Protein AF-A0A4R3XDY7-F1 (afdb_monomer)

Mean predicted aligned error: 11.07 Å

Secondary structure (DSSP, 8-state):
--HHHHHHHHHHHHHHHHHHHHHHHHHHHHTT-----S-HHHHHHHHHHHHHHT------------HHHHHHHHGGGS--TT-SEEEE-TBTTTEEEPS--HHHHHHHHHHHHHHHHHHTT----HHHHHHHHHHHHHHHHHHHHHTT--S---HHHHHHHHHHHTT--TTHHHHHHHHHHHHHHHHEEE-HHHHHHHHHHHHTT-EEEEEE-SSS-HHHHHHHHHHHH-TTS-SEEEEHHHHS--TTTTTHHHHHHHHHT--GGGEEEEES-IIIIIIHHHHTT-EEEE-PPPHHHHHHHHHHHHHHHHHHHHHHHHHTTSPPPPP--SHHHHIIIIIHHHHHHHHHHHHHHHHHHGGGS-EEEEEETTTHHHHHHHHHHHHHHTT----SEEEEE---HHHHHHHHHHTT-THHHHHHHHHTTT-BHHHHHHHH-SS-----GGGSSBP-GGGHHHHHTSGGGHHHHHHHHHHHHHHHHHHHHHHTT--EEEEEES-SS-HHHHHHHHH-TTSEEEEEEEEE--TT----TTGGGEEEEEEE-SS--TTSGGGGGGGSTHHHHHHH--S-PPP--EEE-TTS-EEETT---STTT--TTTT-HHHHHHHHHHHH---HHHHHHHHHHHHHHHHHHHHS--HHHHHHH----EEPTTT--PEEPSS------SHHHHHHHHTT-SSHHHHHHHH-TTTHHHHHHHHHHHHHHHHHHHTT--

pLDDT: mean 83.08, std 20.0, range [24.2, 98.62]

Nearest PDB structures (foldseek):
  8a0m-assembly1_A  TM=4.119E-01  e=3.110E-15  Haemophilus influenzae
  8a0c-assembly1_A  TM=4.084E-01  e=2.832E-15  Haemophilus influenzae
  8a0m-assembly2_C  TM=4.016E-01  e=2.968E-15  Haemophilus influenzae
  8a0m-assembly2_D  TM=3.991E-01  e=1.050E-14  Haemophilus influenzae
  8a0m-assembly1_B  TM=3.730E-01  e=6.273E-15  Haemophilus influenzae

Solvent-accessible surface area (backbone atoms only — not comparable to full-atom values): 39030 Å² total; per-residue (Å²): 123,69,72,67,52,54,56,52,49,53,53,49,52,52,51,52,49,52,53,51,49,55,52,48,52,52,52,39,54,76,67,72,74,70,84,92,71,100,57,67,71,64,50,52,54,49,52,49,54,51,62,68,68,65,72,74,90,68,89,82,89,77,87,85,86,53,76,70,58,51,62,59,51,58,61,51,72,50,88,61,93,68,46,54,35,39,37,30,28,41,79,51,42,47,34,31,65,52,62,61,19,72,62,55,54,50,48,52,37,24,44,53,48,26,51,53,37,42,77,72,73,40,88,55,54,31,68,60,50,44,50,47,38,49,50,34,45,54,31,28,51,51,28,35,54,55,68,66,48,56,38,44,69,36,46,67,59,32,44,42,50,32,38,47,34,61,62,46,64,76,81,51,37,61,62,57,48,50,45,50,53,54,48,50,64,75,40,46,43,64,32,58,72,60,53,52,35,50,51,53,41,39,76,73,69,32,44,35,31,35,49,35,77,38,32,54,44,46,72,58,51,49,54,54,49,32,72,60,70,41,80,83,71,58,79,49,67,47,22,8,28,73,72,47,19,18,36,74,74,47,53,31,55,61,55,52,32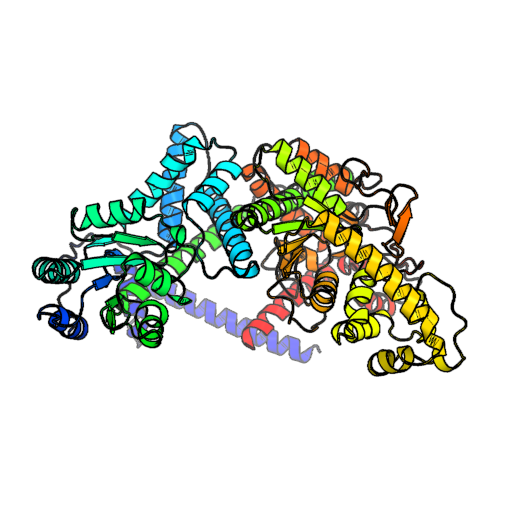,64,75,69,72,52,57,43,71,26,29,38,33,36,14,38,45,66,55,38,29,27,51,42,41,42,76,64,48,21,43,52,41,77,46,72,70,60,67,66,48,56,53,43,14,50,52,47,37,52,51,54,50,54,53,48,55,53,55,57,56,66,64,66,79,75,75,82,76,83,87,72,90,50,41,36,48,42,8,23,66,30,45,10,25,46,51,49,43,48,37,53,42,50,50,40,23,46,54,42,40,35,75,76,69,40,40,30,41,32,22,27,53,48,36,9,46,28,49,48,58,51,35,56,50,40,31,63,58,55,69,53,85,75,86,53,53,73,46,68,35,88,46,30,57,59,50,21,33,42,37,6,49,78,65,66,33,68,71,34,35,60,50,48,43,65,76,39,61,94,31,26,41,48,56,54,49,52,57,68,27,86,70,88,77,86,65,63,75,82,32,67,40,74,50,52,42,94,51,45,67,68,55,55,72,36,80,76,29,45,69,51,54,52,46,32,50,52,46,37,51,50,51,49,56,50,48,49,67,72,41,71,84,39,43,33,37,37,36,31,39,49,56,44,72,49,64,46,52,49,25,37,38,59,31,40,73,86,38,49,58,33,34,45,20,60,36,27,34,56,71,81,71,66,90,61,88,57,46,77,34,49,41,29,73,75,30,77,47,52,62,64,41,91,90,44,60,72,31,46,44,69,58,43,50,66,55,57,37,66,50,18,37,40,100,56,57,78,40,80,49,65,47,72,44,97,87,68,48,79,46,41,72,42,55,76,63,52,88,89,71,50,69,41,40,69,96,31,47,40,34,44,12,23,45,55,33,41,79,67,49,80,30,51,54,56,31,52,56,46,20,62,55,14,42,51,51,49,36,40,39,58,59,62,49,50,76,64,35,51,62,59,67,56,59,66,73,34,69,44,83,77,88,51,91,52,68,51,54,51,71,71,84,74,93,59,95,46,72,67,61,50,60,60,50,36,79,76,39,65,35,41,48,54,45,39,45,68,79,33,65,90,48,31,85,57,52,40,58,51,53,53,48,50,53,49,51,56,49,58,54,56,65,74,76,111

Radius of gyration: 30.63 Å; Cα contacts (8 Å, |Δi|>4): 1090; chains: 1; bounding box: 81×56×92 Å

Foldseek 3Di:
DVVVVVVVVVVVVVVVVVVVVVVVVVVCVVVVNDDDDPPVPVVVVVVVVVVVVPPDDDDPPDDPDDPVLVVLLVVLQDAPPLAQEEEEAQECTFKDFFLAAPLRLLLVLLVVVQVVVVVVVHHDHSVLLSVLLCLLQVLLVLLCLLLVQLFAAAPLSSLQLSCLQFLHDSVCSVVSVVSSLVSSLVGIAGPVSVLVSLVSNVVVVHAYEYAYADSYDQVSSQVSSCVHNNPDSHPYYHYRNVVSHALLSLPRVVVVCVVVVHQQLNYEFEYADCRSQPVSSVVRNHHGGHDHRDPVSVVSNVVNVVVVVVVVVVVVVVVPPDDDQDDADALLSLLALFVQLLLLLLLSSVLSNQVSNCVVVQEAEEEEQFFRLLSVVLNVLLCVQSVRDGDHQYWYAQDALLLLLLLLVLVPHLLSLVVCCVVQPQAFLLVVLVLLADDDAPADPNRRDRDDSVCNVVVCPDPSNVVSNVRSVVQNVLSVVRVCVRSVNRQEYEYEGADADCSSQVSNCNRPVSHSYAYEYCHHADLVPDDCPCVSRYDNSQYYYNAADPVRLSSLCVLQSVLSSLLRGAPFDRWRGWDQDPVRDIDTSRPDSTPPPDDRCVVPSSSSSSSVNSNPDDRSSVSVVSNVSSSVSVSCLQLPNDPNSLVNSQDAWDADGSRGPDTDGLADPPPDPDPVVLVVCLVVHSRNLSSCCVVPVPCSVPVSVVVVVVSVVVVVVVVVVD

Structure (mmCIF, N/CA/C/O backbone):
data_AF-A0A4R3XDY7-F1
#
_entry.id   AF-A0A4R3XDY7-F1
#
loop_
_atom_site.group_PDB
_atom_site.id
_atom_site.type_symbol
_atom_site.label_atom_id
_atom_site.label_alt_id
_atom_site.label_comp_id
_atom_site.label_asym_id
_atom_site.label_entity_id
_atom_site.label_seq_id
_atom_site.pdbx_PDB_ins_code
_atom_site.Cartn_x
_atom_site.Cartn_y
_atom_site.Cartn_z
_atom_site.occupancy
_atom_site.B_iso_or_equiv
_atom_site.auth_seq_id
_atom_site.auth_comp_id
_atom_site.auth_asym_id
_atom_site.auth_atom_id
_atom_site.pdbx_PDB_model_num
ATOM 1 N N . MET A 1 1 ? 44.618 8.094 6.776 1.00 38.16 1 MET A N 1
ATOM 2 C CA . MET A 1 1 ? 43.438 7.228 7.024 1.00 38.16 1 MET A CA 1
ATOM 3 C C . MET A 1 1 ? 43.658 6.200 8.146 1.00 38.16 1 MET A C 1
ATOM 5 O O . MET A 1 1 ? 42.675 5.807 8.752 1.00 38.16 1 MET A O 1
ATOM 9 N N . MET A 1 2 ? 44.899 5.801 8.477 1.00 27.89 2 MET A N 1
ATOM 10 C CA . MET A 1 2 ? 45.187 4.897 9.612 1.00 27.89 2 MET A CA 1
ATOM 11 C C . MET A 1 2 ? 45.196 5.571 10.997 1.00 27.89 2 MET A C 1
ATOM 13 O O . MET A 1 2 ? 44.865 4.913 11.971 1.00 27.89 2 MET A O 1
ATOM 17 N N . THR A 1 3 ? 45.488 6.870 11.106 1.00 31.84 3 THR A N 1
ATOM 18 C CA . THR A 1 3 ? 45.579 7.585 12.400 1.00 31.84 3 THR A CA 1
ATOM 19 C C . THR A 1 3 ? 44.220 7.880 13.048 1.00 31.84 3 THR A C 1
ATOM 21 O O . THR A 1 3 ? 44.098 7.846 14.264 1.00 31.84 3 THR A O 1
ATOM 24 N N . VAL A 1 4 ? 43.168 8.064 12.243 1.00 39.22 4 VAL A N 1
ATOM 25 C CA . VAL A 1 4 ? 41.778 8.226 12.725 1.00 39.22 4 VAL A CA 1
ATOM 26 C C . VAL A 1 4 ? 41.180 6.882 13.175 1.00 39.22 4 VAL A C 1
ATOM 28 O O . VAL A 1 4 ? 40.241 6.839 13.963 1.00 39.22 4 VAL A O 1
ATOM 31 N N . PHE A 1 5 ? 41.733 5.760 12.699 1.00 34.00 5 PHE A N 1
ATOM 32 C CA . PHE A 1 5 ? 41.244 4.413 13.004 1.00 34.00 5 PHE A CA 1
ATOM 33 C C . PHE A 1 5 ? 41.706 3.928 14.389 1.00 34.00 5 PHE A C 1
ATOM 35 O O . PHE A 1 5 ? 40.958 3.238 15.077 1.00 34.00 5 PHE A O 1
ATOM 42 N N . THR A 1 6 ? 42.902 4.329 14.829 1.00 34.34 6 THR A N 1
ATOM 43 C CA . THR A 1 6 ? 43.453 4.003 16.154 1.00 34.34 6 THR A CA 1
ATOM 44 C C . THR A 1 6 ? 42.808 4.807 17.285 1.00 34.34 6 THR A C 1
ATOM 46 O O . THR A 1 6 ? 42.517 4.227 18.329 1.00 34.34 6 THR A O 1
ATOM 49 N N . GLU A 1 7 ? 42.489 6.091 17.081 1.00 34.12 7 GLU A N 1
ATOM 50 C CA . GLU A 1 7 ? 41.751 6.894 18.076 1.00 34.12 7 GLU A CA 1
ATOM 51 C C . GLU A 1 7 ? 40.308 6.405 18.275 1.00 34.12 7 GLU A C 1
ATOM 53 O O . GLU A 1 7 ? 39.829 6.325 19.408 1.00 34.12 7 GLU A O 1
ATOM 58 N N . LEU A 1 8 ? 39.628 5.990 17.197 1.00 35.91 8 LEU A N 1
ATOM 59 C CA . LEU A 1 8 ? 38.267 5.449 17.285 1.00 35.91 8 LEU A CA 1
ATOM 60 C C . LEU A 1 8 ? 38.226 4.085 17.994 1.00 35.91 8 LEU A C 1
ATOM 62 O O . LEU A 1 8 ? 37.274 3.797 18.719 1.00 35.91 8 LEU A O 1
ATOM 66 N N . LEU A 1 9 ? 39.260 3.253 17.810 1.00 34.97 9 LEU A N 1
ATOM 67 C CA . LEU A 1 9 ? 39.391 1.956 18.480 1.00 34.97 9 LEU A CA 1
ATOM 68 C C . LEU A 1 9 ? 39.639 2.126 19.990 1.00 34.97 9 LEU A C 1
ATOM 70 O O . LEU A 1 9 ? 39.067 1.389 20.791 1.00 34.97 9 LEU A O 1
ATOM 74 N N . LEU A 1 10 ? 40.428 3.136 20.381 1.00 33.22 10 LEU A N 1
ATOM 75 C CA . LEU A 1 10 ? 40.683 3.478 21.784 1.00 33.22 10 LEU A CA 1
ATOM 76 C C . LEU A 1 10 ? 39.413 3.998 22.482 1.00 33.22 10 LEU A C 1
ATOM 78 O O . LEU A 1 10 ? 39.114 3.598 23.606 1.00 33.22 10 LEU A O 1
ATOM 82 N N . GLN A 1 11 ? 38.617 4.824 21.793 1.00 35.75 11 GLN A N 1
ATOM 83 C CA . GLN A 1 11 ? 37.321 5.300 22.293 1.00 35.75 11 GLN A CA 1
ATOM 84 C C . GLN A 1 11 ? 36.280 4.172 22.404 1.00 35.75 11 GLN A C 1
ATOM 86 O O . GLN A 1 11 ? 35.496 4.153 23.353 1.00 35.75 11 GLN A O 1
ATOM 91 N N . LEU A 1 12 ? 36.295 3.196 21.489 1.00 35.94 12 LEU A N 1
ATOM 92 C CA . LEU A 1 12 ? 35.443 2.001 21.562 1.00 35.94 12 LEU A CA 1
ATOM 93 C C . LEU A 1 12 ? 35.833 1.071 22.721 1.00 35.94 12 LEU A C 1
ATOM 95 O O . LEU A 1 12 ? 34.950 0.556 23.405 1.00 35.94 12 LEU A O 1
ATOM 99 N N . LEU A 1 13 ? 37.131 0.898 22.986 1.00 34.88 13 LEU A N 1
ATOM 100 C CA . LEU A 1 13 ? 37.626 0.113 24.122 1.00 34.88 13 LEU A CA 1
ATOM 101 C C . LEU A 1 13 ? 37.289 0.775 25.469 1.00 34.88 13 LEU A C 1
ATOM 103 O O . LEU A 1 13 ? 36.871 0.083 26.397 1.00 34.88 13 LEU A O 1
ATOM 107 N N . LEU A 1 14 ? 37.357 2.109 25.557 1.00 36.09 14 LEU A N 1
ATOM 108 C CA . LEU A 1 14 ? 36.915 2.873 26.733 1.00 36.09 14 LEU A CA 1
ATOM 109 C C . LEU A 1 14 ? 35.394 2.778 26.956 1.00 36.09 14 LEU A C 1
ATOM 111 O O . LEU A 1 14 ? 34.941 2.639 28.094 1.00 36.09 14 LEU A O 1
ATOM 115 N N . PHE A 1 15 ? 34.595 2.777 25.884 1.00 37.47 15 PHE A N 1
ATOM 116 C CA . PHE A 1 15 ? 33.136 2.642 25.963 1.00 37.47 15 PHE A CA 1
ATOM 117 C C . PHE A 1 15 ? 32.699 1.221 26.367 1.00 37.47 15 PHE A C 1
ATOM 119 O O . PHE A 1 15 ? 31.796 1.053 27.190 1.00 37.47 15 PHE A O 1
ATOM 126 N N . CYS A 1 16 ? 33.379 0.188 25.858 1.00 39.06 16 CYS A N 1
ATOM 127 C CA . CYS A 1 16 ? 33.192 -1.196 26.300 1.00 39.06 16 CYS A CA 1
ATOM 128 C C . CYS A 1 16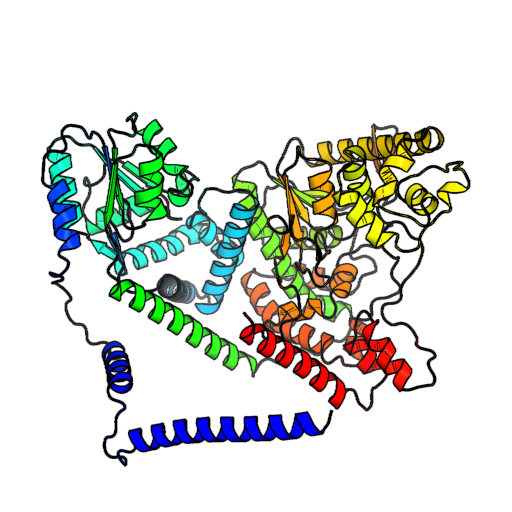 ? 33.646 -1.403 27.756 1.00 39.06 16 CYS A C 1
ATOM 130 O O . CYS A 1 16 ? 32.969 -2.107 28.508 1.00 39.06 16 CYS A O 1
ATOM 132 N N . GLY A 1 17 ? 34.724 -0.740 28.187 1.00 36.50 17 GLY A N 1
ATOM 133 C CA . GLY A 1 17 ? 35.162 -0.717 29.585 1.00 36.50 17 GLY A CA 1
ATOM 134 C C . GLY A 1 17 ? 34.114 -0.109 30.524 1.00 36.50 17 GLY A C 1
ATOM 135 O O . GLY A 1 17 ? 33.798 -0.702 31.554 1.00 36.50 17 GLY A O 1
ATOM 136 N N . ALA A 1 18 ? 33.489 1.007 30.133 1.00 38.44 18 ALA A N 1
ATOM 137 C CA . ALA A 1 18 ? 32.437 1.665 30.913 1.00 38.44 18 ALA A CA 1
ATOM 138 C C . ALA A 1 18 ? 31.155 0.818 31.036 1.00 38.44 18 ALA A C 1
ATOM 140 O O . ALA A 1 18 ? 30.580 0.718 32.118 1.00 38.44 18 ALA A O 1
ATOM 141 N N . LEU A 1 19 ? 30.731 0.144 29.961 1.00 39.53 19 LEU A N 1
ATOM 142 C CA . LEU A 1 19 ? 29.585 -0.776 29.988 1.00 39.53 19 LEU A CA 1
ATOM 143 C C . LEU A 1 19 ? 29.844 -2.010 30.858 1.00 39.53 19 LEU A C 1
ATOM 145 O O . LEU A 1 19 ? 28.952 -2.449 31.585 1.00 39.53 19 LEU A O 1
ATOM 149 N N . THR A 1 20 ? 31.073 -2.525 30.838 1.00 41.97 20 THR A N 1
ATOM 150 C CA . THR A 1 20 ? 31.482 -3.646 31.693 1.00 41.97 20 THR A CA 1
ATOM 151 C C . THR A 1 20 ? 31.529 -3.214 33.160 1.00 41.97 20 THR A C 1
ATOM 153 O O . THR A 1 20 ? 31.059 -3.950 34.025 1.00 41.97 20 THR A O 1
ATOM 156 N N . LEU A 1 21 ? 31.981 -1.990 33.456 1.00 38.97 21 LEU A N 1
ATOM 157 C CA . LEU A 1 21 ? 31.977 -1.420 34.808 1.00 38.97 21 LEU A CA 1
ATOM 158 C C . LEU A 1 21 ? 30.549 -1.214 35.345 1.00 38.97 21 LEU A C 1
ATOM 160 O O . LEU A 1 21 ? 30.271 -1.548 36.492 1.00 38.97 21 LEU A O 1
ATOM 164 N N . ILE A 1 22 ? 29.618 -0.751 34.504 1.00 46.47 22 ILE A N 1
ATOM 165 C CA . ILE A 1 22 ? 28.194 -0.593 34.855 1.00 46.47 22 ILE A CA 1
ATOM 166 C C . ILE A 1 22 ? 27.545 -1.956 35.135 1.00 46.47 22 ILE A C 1
ATOM 168 O O . ILE A 1 22 ? 26.819 -2.105 36.120 1.00 46.47 22 ILE A O 1
ATOM 172 N N . PHE A 1 23 ? 27.843 -2.970 34.319 1.00 45.12 23 PHE A N 1
ATOM 173 C CA . PHE A 1 23 ? 27.327 -4.328 34.511 1.00 45.12 23 PHE A CA 1
ATOM 174 C C . PHE A 1 23 ? 27.918 -4.996 35.764 1.00 45.12 23 PHE A C 1
ATOM 176 O O . PHE A 1 23 ? 27.208 -5.668 36.511 1.00 45.12 23 PHE A O 1
ATOM 183 N N . THR A 1 24 ? 29.198 -4.740 36.049 1.00 44.19 24 THR A N 1
ATOM 184 C CA . THR A 1 24 ? 29.896 -5.250 37.240 1.00 44.19 24 THR A CA 1
ATOM 185 C C . THR A 1 24 ? 29.392 -4.567 38.514 1.00 44.19 24 THR A C 1
ATOM 187 O O . THR A 1 24 ? 29.135 -5.245 39.506 1.00 44.19 24 THR A O 1
ATOM 190 N N . CYS A 1 25 ? 29.134 -3.255 38.485 1.00 40.28 25 CYS A N 1
ATOM 191 C CA . CYS A 1 25 ? 28.480 -2.534 39.582 1.00 40.28 25 CYS A CA 1
ATOM 192 C C . CYS A 1 25 ? 27.046 -3.034 39.835 1.00 40.28 25 CYS A C 1
ATOM 194 O O . CYS A 1 25 ? 26.625 -3.121 40.987 1.00 40.28 25 CYS A O 1
ATOM 196 N N . HIS A 1 26 ? 26.311 -3.421 38.786 1.00 49.53 26 HIS A N 1
ATOM 197 C CA . HIS A 1 26 ? 24.972 -4.006 38.908 1.00 49.53 26 HIS A CA 1
ATOM 198 C C . HIS A 1 26 ? 25.001 -5.411 39.541 1.00 49.53 26 HIS A C 1
ATOM 200 O O . HIS A 1 26 ? 24.203 -5.707 40.429 1.00 49.53 26 HIS A O 1
ATOM 206 N N . LEU A 1 27 ? 25.974 -6.247 39.161 1.00 44.72 27 LEU A N 1
ATOM 207 C CA . LEU A 1 27 ? 26.218 -7.565 39.764 1.00 44.72 27 LEU A CA 1
ATOM 208 C C . LEU A 1 27 ? 26.694 -7.472 41.223 1.00 44.72 27 LEU A C 1
ATOM 210 O O . LEU A 1 27 ? 26.230 -8.232 42.069 1.00 44.72 27 LEU A O 1
ATOM 214 N N . LEU A 1 28 ? 27.562 -6.510 41.548 1.00 42.50 28 LEU A N 1
ATOM 215 C CA . LEU A 1 28 ? 28.047 -6.279 42.915 1.00 42.50 28 LEU A CA 1
ATOM 216 C C . LEU A 1 28 ? 26.969 -5.686 43.841 1.00 42.50 28 LEU A C 1
ATOM 218 O O . LEU A 1 28 ? 26.981 -5.963 45.043 1.00 42.50 28 LEU A O 1
ATOM 222 N N . TYR A 1 29 ? 26.014 -4.925 43.292 1.00 44.28 29 TYR A N 1
ATOM 223 C CA . TYR A 1 29 ? 24.822 -4.456 44.009 1.00 44.28 29 TYR A CA 1
ATOM 224 C C . TYR A 1 29 ? 23.853 -5.607 44.319 1.00 44.28 29 TYR A C 1
ATOM 226 O O . TYR A 1 29 ? 23.393 -5.728 45.453 1.00 44.28 29 TYR A O 1
ATOM 234 N N . LEU A 1 30 ? 23.607 -6.500 43.352 1.00 45.50 30 LEU A N 1
ATOM 235 C CA . LEU A 1 30 ? 22.800 -7.714 43.553 1.00 45.50 30 LEU A CA 1
ATOM 236 C C . LEU A 1 30 ? 23.453 -8.706 44.534 1.00 45.50 30 LEU A C 1
ATOM 238 O O . LEU A 1 30 ? 22.747 -9.448 45.209 1.00 45.50 30 LEU A O 1
ATOM 242 N N . ALA A 1 31 ? 24.784 -8.678 44.661 1.00 50.59 31 ALA A N 1
ATOM 243 C CA . ALA A 1 31 ? 25.551 -9.488 45.610 1.00 50.59 31 ALA A CA 1
ATOM 244 C C . ALA A 1 31 ? 25.744 -8.839 47.002 1.00 50.59 31 ALA A C 1
ATOM 246 O O . ALA A 1 31 ? 26.463 -9.390 47.835 1.00 50.59 31 ALA A O 1
ATOM 247 N N . GLY A 1 32 ? 25.141 -7.672 47.271 1.00 42.12 32 GLY A N 1
ATOM 248 C CA . GLY A 1 32 ? 25.117 -7.053 48.605 1.00 42.12 32 GLY A CA 1
ATOM 249 C C . GLY A 1 32 ? 26.441 -6.455 49.107 1.00 42.12 32 GLY A C 1
ATOM 250 O O . GLY A 1 32 ? 26.582 -6.231 50.307 1.00 42.12 32 GLY A O 1
ATOM 251 N N . LYS A 1 33 ? 27.419 -6.179 48.228 1.00 46.81 33 LYS A N 1
ATOM 252 C CA . LYS A 1 33 ? 28.791 -5.784 48.623 1.00 46.81 33 LYS A CA 1
ATOM 253 C C . LYS A 1 33 ? 29.131 -4.283 48.526 1.00 46.81 33 LYS A C 1
ATOM 255 O O . LYS A 1 33 ? 30.292 -3.932 48.714 1.00 46.81 33 LYS A O 1
ATOM 260 N N . VAL A 1 34 ? 28.175 -3.375 48.280 1.00 41.50 34 VAL A N 1
ATOM 261 C CA . VAL A 1 34 ? 28.453 -1.922 48.131 1.00 41.50 34 VAL A CA 1
ATOM 262 C C . VAL A 1 34 ? 27.559 -1.058 49.039 1.00 41.50 34 VAL A C 1
ATOM 264 O O . VAL A 1 34 ? 26.338 -1.211 49.043 1.00 41.50 34 VAL A O 1
ATOM 267 N N . ARG A 1 35 ? 28.161 -0.132 49.809 1.00 45.47 35 ARG A N 1
ATOM 268 C CA . ARG A 1 35 ? 27.460 0.867 50.650 1.00 45.47 35 ARG A CA 1
ATOM 269 C C . ARG A 1 35 ? 27.027 2.103 49.842 1.00 45.47 35 ARG A C 1
ATOM 271 O O . ARG A 1 35 ? 27.658 2.474 48.861 1.00 45.47 35 ARG A O 1
ATOM 278 N N . ARG A 1 36 ? 25.923 2.717 50.291 1.00 39.34 36 ARG A N 1
ATOM 279 C CA . ARG A 1 36 ? 25.129 3.772 49.630 1.00 39.34 36 ARG A CA 1
ATOM 280 C C . ARG A 1 36 ? 25.927 5.045 49.280 1.00 39.34 36 ARG A C 1
ATOM 282 O O . ARG A 1 36 ? 26.486 5.678 50.167 1.00 39.34 36 ARG A O 1
ATOM 289 N N . GLY A 1 37 ? 25.845 5.443 48.007 1.00 43.31 37 GLY A N 1
ATOM 290 C CA . GLY A 1 37 ? 26.142 6.773 47.445 1.00 43.31 37 GLY A CA 1
ATOM 291 C C . GLY A 1 37 ? 25.026 7.193 46.462 1.00 43.31 37 GLY A C 1
ATOM 292 O O . GLY A 1 37 ? 24.103 6.398 46.254 1.00 43.31 37 GLY A O 1
ATOM 293 N N . PRO A 1 38 ? 25.042 8.415 45.888 1.00 41.59 38 PRO A N 1
ATOM 294 C CA . PRO A 1 38 ? 23.844 9.113 45.416 1.00 41.59 38 PRO A CA 1
ATOM 295 C C . PRO A 1 38 ? 23.349 8.570 44.068 1.00 41.59 38 PRO A C 1
ATOM 297 O O . PRO A 1 38 ? 23.648 9.092 43.002 1.00 41.59 38 PRO A O 1
ATOM 300 N N . ILE A 1 39 ? 22.572 7.492 44.132 1.00 40.06 39 ILE A N 1
ATOM 301 C CA . ILE A 1 39 ? 21.738 6.966 43.044 1.00 40.06 39 ILE A CA 1
ATOM 302 C C . ILE A 1 39 ? 20.343 6.729 43.639 1.00 40.06 39 ILE A C 1
ATOM 304 O O . ILE A 1 39 ? 19.836 5.613 43.693 1.00 40.06 39 ILE A O 1
ATOM 308 N N . THR A 1 40 ? 19.738 7.766 44.213 1.00 38.56 40 THR A N 1
ATOM 309 C CA . THR A 1 40 ? 18.437 7.646 44.890 1.00 38.56 40 THR A CA 1
ATOM 310 C C . THR A 1 40 ? 17.255 7.705 43.918 1.00 38.56 40 THR A C 1
ATOM 312 O O . THR A 1 40 ? 16.278 6.990 44.130 1.00 38.56 40 THR A O 1
ATOM 315 N N . ASP A 1 41 ? 17.376 8.394 42.779 1.00 35.34 41 ASP A N 1
ATOM 316 C CA . ASP A 1 41 ? 16.248 8.560 41.844 1.00 35.34 41 ASP A CA 1
ATOM 317 C C . ASP A 1 41 ? 16.097 7.401 40.844 1.00 35.34 41 ASP A C 1
ATOM 319 O O . ASP A 1 41 ? 14.986 7.015 40.476 1.00 35.34 41 ASP A O 1
ATOM 323 N N . THR A 1 42 ? 17.197 6.749 40.459 1.00 38.53 42 THR A N 1
ATOM 324 C CA . THR A 1 42 ? 17.160 5.586 39.552 1.00 38.53 42 THR A CA 1
ATOM 325 C C . THR A 1 42 ? 16.726 4.307 40.277 1.00 38.53 42 THR A C 1
ATOM 327 O O . THR A 1 42 ? 16.051 3.459 39.694 1.00 38.53 42 THR A O 1
ATOM 330 N N . ILE A 1 43 ? 17.039 4.180 41.572 1.00 40.34 43 ILE A N 1
ATOM 331 C CA . ILE A 1 43 ? 16.632 3.033 42.399 1.00 40.34 43 ILE A CA 1
ATOM 332 C C . ILE A 1 43 ? 15.135 3.102 42.743 1.00 40.34 43 ILE A C 1
ATOM 334 O O . ILE A 1 43 ? 14.480 2.061 42.783 1.00 40.34 43 ILE A O 1
ATOM 338 N N . LEU A 1 44 ? 14.552 4.296 42.910 1.00 36.78 44 LEU A N 1
ATOM 339 C CA . LEU A 1 44 ? 13.102 4.459 43.096 1.00 36.78 44 LEU A CA 1
ATOM 340 C C . LEU A 1 44 ? 12.308 4.061 41.843 1.00 36.78 44 LEU A C 1
ATOM 342 O O . LEU A 1 44 ? 11.295 3.368 41.958 1.00 36.78 44 LEU A O 1
ATOM 346 N N . LEU A 1 45 ? 12.810 4.399 40.650 1.00 37.69 45 LEU A N 1
ATOM 347 C CA . LEU A 1 45 ? 12.210 3.981 39.380 1.00 37.69 45 LEU A CA 1
ATOM 348 C C . LEU A 1 45 ? 12.277 2.454 39.191 1.00 37.69 45 LEU A C 1
ATOM 350 O O . LEU A 1 45 ? 11.291 1.835 38.796 1.00 37.69 45 LEU A O 1
ATOM 354 N N . PHE A 1 46 ? 13.400 1.820 39.545 1.00 35.50 46 PHE A N 1
ATOM 355 C CA . PHE A 1 46 ? 13.547 0.359 39.481 1.00 35.50 46 PHE A CA 1
ATOM 356 C C . PHE A 1 46 ? 12.716 -0.380 40.537 1.00 35.50 46 PHE A C 1
ATOM 358 O O . PHE A 1 46 ? 12.130 -1.421 40.240 1.00 35.50 46 PHE A O 1
ATOM 365 N N . ARG A 1 47 ? 12.594 0.168 41.752 1.00 32.03 47 ARG A N 1
ATOM 366 C CA . ARG A 1 47 ? 11.749 -0.402 42.811 1.00 32.03 47 ARG A CA 1
ATOM 367 C C . ARG A 1 47 ? 10.263 -0.309 42.455 1.00 32.03 47 ARG A C 1
ATOM 369 O O . ARG A 1 47 ? 9.521 -1.238 42.754 1.00 32.03 47 ARG A O 1
ATOM 376 N N . TRP A 1 48 ? 9.849 0.747 41.749 1.00 38.00 48 TRP A N 1
ATOM 377 C CA . TRP A 1 48 ? 8.504 0.869 41.180 1.00 38.00 48 TRP A CA 1
ATOM 378 C C . TRP A 1 48 ? 8.258 -0.140 40.046 1.00 38.00 48 TRP A C 1
ATOM 380 O O . TRP A 1 48 ? 7.230 -0.812 40.043 1.00 38.00 48 TRP A O 1
ATOM 390 N N . ILE A 1 49 ? 9.225 -0.335 39.140 1.00 38.94 49 ILE A N 1
ATOM 391 C CA . ILE A 1 49 ? 9.144 -1.345 38.066 1.00 38.94 49 ILE A CA 1
ATOM 392 C C . ILE A 1 49 ? 9.005 -2.767 38.635 1.00 38.94 49 ILE A C 1
ATOM 394 O O . ILE A 1 49 ? 8.224 -3.559 38.109 1.00 38.94 49 ILE A O 1
ATOM 398 N N . ILE A 1 50 ? 9.710 -3.088 39.725 1.00 37.59 50 ILE A N 1
ATOM 399 C CA . ILE A 1 50 ? 9.616 -4.396 40.392 1.00 37.59 50 ILE A CA 1
ATOM 400 C C . ILE A 1 50 ? 8.275 -4.557 41.128 1.00 37.59 50 ILE A C 1
ATOM 402 O O . ILE A 1 50 ? 7.675 -5.625 41.039 1.00 37.59 50 ILE A O 1
ATOM 406 N N . LEU A 1 51 ? 7.754 -3.505 41.776 1.00 32.66 51 LEU A N 1
ATOM 407 C CA . LEU A 1 51 ? 6.439 -3.547 42.437 1.00 32.66 51 LEU A CA 1
ATOM 408 C C . LEU A 1 51 ? 5.273 -3.709 41.445 1.00 32.66 51 LEU A C 1
ATOM 410 O O . LEU A 1 51 ? 4.270 -4.338 41.765 1.00 32.66 51 LEU A O 1
ATOM 414 N N . VAL A 1 52 ? 5.405 -3.153 40.238 1.00 39.94 52 VAL A N 1
ATOM 415 C CA . VAL A 1 52 ? 4.425 -3.321 39.150 1.00 39.94 52 VAL A CA 1
ATOM 416 C C . VAL A 1 52 ? 4.568 -4.697 38.478 1.00 39.94 52 VAL A C 1
ATOM 418 O O . VAL A 1 52 ? 3.602 -5.223 37.929 1.00 39.94 52 VAL A O 1
ATOM 421 N N . ALA A 1 53 ? 5.750 -5.321 38.543 1.00 32.97 53 ALA A N 1
ATOM 422 C CA . ALA A 1 53 ? 6.002 -6.650 37.989 1.00 32.97 53 ALA A CA 1
ATOM 423 C C . ALA A 1 53 ? 5.498 -7.811 38.871 1.00 32.97 53 ALA A C 1
ATOM 425 O O . ALA A 1 53 ? 5.334 -8.912 38.348 1.00 32.97 53 ALA A O 1
ATOM 426 N N . SER A 1 54 ? 5.231 -7.592 40.165 1.00 30.64 54 SER A N 1
ATOM 427 C CA . SER A 1 54 ? 4.887 -8.658 41.121 1.00 30.64 54 SER A CA 1
ATOM 428 C C . SER A 1 54 ? 3.393 -8.990 41.255 1.00 30.64 54 SER A C 1
ATOM 430 O O . SER A 1 54 ? 3.043 -9.781 42.122 1.00 30.64 54 SER A O 1
ATOM 432 N N . GLY A 1 55 ? 2.511 -8.456 40.400 1.00 29.62 55 GLY A N 1
ATOM 433 C CA . GLY A 1 55 ? 1.154 -9.000 40.219 1.00 29.62 55 GLY A CA 1
ATOM 434 C C . GLY A 1 55 ? 0.281 -9.066 41.479 1.00 29.62 55 GLY A C 1
ATOM 435 O O . GLY A 1 55 ? -0.549 -9.962 41.587 1.00 29.62 55 GLY A O 1
ATOM 436 N N . ALA A 1 56 ? 0.457 -8.147 42.430 1.00 27.08 56 ALA A N 1
ATOM 437 C CA . ALA A 1 56 ? -0.452 -8.037 43.563 1.00 27.08 56 ALA A CA 1
ATOM 438 C C . ALA A 1 56 ? -1.749 -7.354 43.101 1.00 27.08 56 ALA A C 1
ATOM 440 O O . ALA A 1 56 ? -1.759 -6.151 42.832 1.00 27.08 56 ALA A O 1
ATOM 441 N N . GLU A 1 57 ? -2.830 -8.128 42.999 1.00 31.14 57 GLU A N 1
ATOM 442 C CA . GLU A 1 57 ? -4.193 -7.607 42.930 1.00 31.14 57 GLU A CA 1
ATOM 443 C C . GLU A 1 57 ? -4.419 -6.675 44.125 1.00 31.14 57 GLU A C 1
ATOM 445 O O . GLU A 1 57 ? -4.387 -7.087 45.285 1.00 31.14 57 GLU A O 1
ATOM 450 N N . ARG A 1 58 ? -4.613 -5.387 43.844 1.00 25.92 58 ARG A N 1
ATOM 451 C CA . ARG A 1 58 ? -5.259 -4.472 44.777 1.00 25.92 58 ARG A CA 1
ATOM 452 C C . ARG A 1 58 ? -6.439 -3.842 44.076 1.00 25.92 58 ARG A C 1
ATOM 454 O O . ARG A 1 58 ? -6.324 -3.346 42.958 1.00 25.92 58 ARG A O 1
ATOM 461 N N . ASP A 1 59 ? -7.553 -3.911 44.778 1.00 26.47 59 ASP A N 1
ATOM 462 C CA . ASP A 1 59 ? -8.819 -3.290 44.462 1.00 26.47 59 ASP A CA 1
ATOM 463 C C . ASP A 1 59 ? -8.614 -1.777 44.271 1.00 26.47 59 ASP A C 1
ATOM 465 O O . ASP A 1 59 ? -8.253 -1.054 45.202 1.00 26.47 59 ASP A O 1
ATOM 469 N N . TYR A 1 60 ? -8.748 -1.302 43.031 1.00 27.12 60 TYR A N 1
ATOM 470 C CA . TYR A 1 60 ? -8.626 0.116 42.675 1.00 27.12 60 TYR A CA 1
ATOM 471 C C . TYR A 1 60 ? -10.014 0.762 42.583 1.00 27.12 60 TYR A C 1
ATOM 473 O O . TYR A 1 60 ? -10.333 1.466 41.624 1.00 27.12 60 TYR A O 1
ATOM 481 N N . SER A 1 61 ? -10.847 0.560 43.601 1.00 24.20 61 SER A N 1
ATOM 482 C CA . SER A 1 61 ? -12.043 1.362 43.842 1.00 24.20 61 SER A CA 1
ATOM 483 C C . SER A 1 61 ? -11.688 2.573 44.714 1.00 24.20 61 SER A C 1
ATOM 485 O O . SER A 1 61 ? -11.896 2.547 45.921 1.00 24.20 61 SER A O 1
ATOM 487 N N . THR A 1 62 ? -11.075 3.609 44.130 1.00 29.02 62 THR A N 1
ATOM 488 C CA . THR A 1 62 ? -11.142 5.033 44.556 1.00 29.02 62 THR A CA 1
ATOM 489 C C . THR A 1 62 ? -10.076 5.847 43.815 1.00 29.02 62 THR A C 1
ATOM 491 O O . THR A 1 62 ? -8.902 5.847 44.168 1.00 29.02 62 THR A O 1
ATOM 494 N N . VAL A 1 63 ? -10.477 6.589 42.781 1.00 28.70 63 VAL A N 1
ATOM 495 C CA . VAL A 1 63 ? -9.678 7.707 42.254 1.00 28.70 63 VAL A CA 1
ATOM 496 C C . VAL A 1 63 ? -10.457 8.971 42.581 1.00 28.70 63 VAL A C 1
ATOM 498 O O . VAL A 1 63 ? -11.426 9.286 41.897 1.00 28.70 63 VAL A O 1
ATOM 501 N N . LYS A 1 64 ? -10.075 9.643 43.673 1.00 28.84 64 LYS A N 1
ATOM 502 C CA . LYS A 1 64 ? -10.714 10.879 44.150 1.00 28.84 64 LYS A CA 1
ATOM 503 C C . LYS A 1 64 ? -9.982 12.167 43.763 1.00 28.84 64 LYS A C 1
ATOM 505 O O . LYS A 1 64 ? -10.521 13.233 44.016 1.00 28.84 64 LYS A O 1
ATOM 510 N N . ASP A 1 65 ? -8.841 12.109 43.079 1.00 30.91 65 ASP A N 1
ATOM 511 C CA . ASP A 1 65 ? -8.008 13.307 42.907 1.00 30.91 65 ASP A CA 1
ATOM 512 C C . ASP A 1 65 ? -7.829 13.713 41.438 1.00 30.91 65 ASP A C 1
ATOM 514 O O . ASP A 1 65 ? -6.855 13.351 40.774 1.00 30.91 65 ASP A O 1
ATOM 518 N N . CYS A 1 66 ? -8.771 14.510 40.920 1.00 31.48 66 CYS A N 1
ATOM 519 C CA . CYS A 1 66 ? -8.501 15.433 39.814 1.00 31.48 66 CYS A CA 1
ATOM 520 C C . CYS A 1 66 ? -9.452 16.654 39.868 1.00 31.48 66 CYS A C 1
ATOM 522 O O . CYS A 1 66 ? -10.562 16.584 39.339 1.00 31.48 66 CYS A O 1
ATOM 524 N N . PRO A 1 67 ? -9.021 17.791 40.454 1.00 31.00 67 PRO A N 1
ATOM 525 C CA . PRO A 1 67 ? -9.848 19.000 40.606 1.00 31.00 67 PRO A CA 1
ATOM 526 C C . PRO A 1 67 ? -10.377 19.583 39.281 1.00 31.00 67 PRO A C 1
ATOM 528 O O . PRO A 1 67 ? -11.439 20.195 39.244 1.00 31.00 67 PRO A O 1
ATOM 531 N N . VAL A 1 68 ? -9.663 19.349 38.173 1.00 36.34 68 VAL A N 1
ATOM 532 C CA . VAL A 1 68 ? -10.022 19.836 36.826 1.00 36.34 68 VAL A CA 1
ATOM 533 C C . VAL A 1 68 ? -11.180 19.035 36.209 1.00 36.34 68 VAL A C 1
ATOM 535 O O . VAL A 1 68 ? -11.998 19.588 35.480 1.00 36.34 68 VAL A O 1
ATOM 538 N N . LEU A 1 69 ? -11.283 17.736 36.518 1.00 41.09 69 LEU A N 1
ATOM 539 C CA . LEU A 1 69 ? -12.390 16.880 36.069 1.00 41.09 69 LEU A CA 1
ATOM 540 C C . LEU A 1 69 ? -13.697 17.227 36.792 1.00 41.09 69 LEU A C 1
ATOM 542 O O . LEU A 1 69 ? -14.748 17.236 36.159 1.00 41.09 69 LEU A O 1
ATOM 546 N N . GLN A 1 70 ? -13.622 17.550 38.087 1.00 43.84 70 GLN A N 1
ATOM 547 C CA . GLN A 1 70 ? -14.772 18.019 38.866 1.00 43.84 70 GLN A CA 1
ATOM 548 C C . GLN A 1 70 ? -15.309 19.346 38.319 1.00 43.84 70 GLN A C 1
ATOM 550 O O . GLN A 1 70 ? -16.469 19.396 37.934 1.00 43.84 70 GLN A O 1
ATOM 555 N N . GLN A 1 71 ? -14.451 20.356 38.125 1.00 45.66 71 GLN A N 1
ATOM 556 C CA . GLN A 1 71 ? -14.877 21.657 37.585 1.00 45.66 71 GLN A CA 1
ATOM 557 C C . GLN A 1 71 ? -15.577 21.569 36.214 1.00 45.66 71 GLN A C 1
ATOM 559 O O . GLN A 1 71 ? -16.542 22.294 35.976 1.00 45.66 71 GLN A O 1
ATOM 564 N N . ASN A 1 72 ? -15.143 20.670 35.320 1.00 54.22 72 ASN A N 1
ATOM 565 C CA . ASN A 1 72 ? -15.765 20.503 33.999 1.00 54.22 72 ASN A CA 1
ATOM 566 C C . ASN A 1 72 ? -17.062 19.670 34.036 1.00 54.22 72 ASN A C 1
ATOM 568 O O . ASN A 1 72 ? -17.972 19.934 33.252 1.00 54.22 72 ASN A O 1
ATOM 572 N N . LEU A 1 73 ? -17.181 18.687 34.937 1.00 59.56 73 LEU A N 1
ATOM 573 C CA . LEU A 1 73 ? -18.412 17.901 35.115 1.00 59.56 73 LEU A CA 1
ATOM 574 C C . LEU A 1 73 ? -19.493 18.680 35.881 1.00 59.56 73 LEU A C 1
ATOM 576 O O . LEU A 1 73 ? -20.675 18.494 35.602 1.00 59.56 73 LEU A O 1
ATOM 580 N N . ASP A 1 74 ? -19.111 19.601 36.771 1.00 57.31 74 ASP A N 1
ATOM 581 C CA . ASP A 1 74 ? -20.037 20.490 37.493 1.00 57.31 74 ASP A CA 1
ATOM 582 C C . ASP A 1 74 ? -20.840 21.390 36.531 1.00 57.31 74 ASP A C 1
ATOM 584 O O . ASP A 1 74 ? -21.973 21.786 36.810 1.00 57.31 74 ASP A O 1
ATOM 588 N N . CYS A 1 75 ? -20.293 21.659 35.341 1.00 55.69 75 CYS A N 1
ATOM 589 C CA . CYS A 1 75 ? -20.972 22.383 34.266 1.00 55.69 75 CYS A CA 1
ATOM 590 C C . CYS A 1 75 ? -22.139 21.580 33.663 1.00 55.69 75 CYS A C 1
ATOM 592 O O . CYS A 1 75 ? -23.141 22.165 33.260 1.00 55.69 75 CYS A O 1
ATOM 594 N N . LEU A 1 76 ? -22.030 20.245 33.645 1.00 62.97 76 LEU A N 1
ATOM 595 C CA . LEU A 1 76 ? -23.065 19.319 33.171 1.00 62.97 76 LEU A CA 1
ATOM 596 C C . LEU A 1 76 ? -24.125 19.008 34.237 1.00 62.97 76 LEU A C 1
ATOM 598 O O . LEU A 1 76 ? -25.078 18.294 33.944 1.00 62.97 76 LEU A O 1
ATOM 602 N N . GLN A 1 77 ? -23.985 19.513 35.464 1.00 57.84 77 GLN A N 1
ATOM 603 C CA . GLN A 1 77 ? -24.985 19.336 36.527 1.00 57.84 77 GLN A CA 1
ATOM 604 C C . GLN A 1 77 ? -26.073 20.426 36.510 1.00 57.84 77 GLN A C 1
ATOM 606 O O . GLN A 1 77 ? -27.073 20.311 37.219 1.00 57.84 77 GLN A O 1
ATOM 611 N N . ARG A 1 78 ? -25.906 21.482 35.699 1.00 61.41 78 ARG A N 1
ATOM 612 C CA . ARG A 1 78 ? -26.894 22.560 35.504 1.00 61.41 78 ARG A CA 1
ATOM 613 C C . ARG A 1 78 ? -27.736 22.308 34.250 1.00 61.41 78 ARG A C 1
ATOM 615 O O . ARG A 1 78 ? -27.274 21.660 33.316 1.00 61.41 78 ARG A O 1
ATOM 622 N N . ALA A 1 79 ? -28.962 22.834 34.212 1.00 60.62 79 ALA A N 1
ATOM 623 C CA . ALA A 1 79 ? -29.811 22.755 33.023 1.00 60.62 79 ALA A CA 1
ATOM 624 C C . ALA A 1 79 ? -29.182 23.543 31.857 1.00 60.62 79 ALA A C 1
ATOM 626 O O . ALA A 1 79 ? -28.946 24.749 31.968 1.00 60.62 79 ALA A O 1
ATOM 627 N N . LEU A 1 80 ? -28.914 22.866 30.739 1.00 75.94 80 LEU A N 1
ATOM 628 C CA . LEU A 1 80 ? -28.323 23.459 29.538 1.00 75.94 80 LEU A CA 1
ATOM 629 C C . LEU A 1 80 ? -29.424 24.021 28.625 1.00 75.94 80 LEU A C 1
ATOM 631 O O . LEU A 1 80 ? -29.697 23.473 27.566 1.00 75.94 80 LEU A O 1
ATOM 635 N N . GLY A 1 81 ? -30.070 25.119 29.029 1.00 66.50 81 GLY A N 1
ATOM 636 C CA . GLY A 1 81 ? -31.297 25.629 28.385 1.00 66.50 81 GLY A CA 1
ATOM 637 C C . GLY A 1 81 ? -31.220 26.021 26.894 1.00 66.50 81 GLY A C 1
ATOM 638 O O . GLY A 1 81 ? -32.239 26.406 26.336 1.00 66.50 81 GLY A O 1
ATOM 639 N N . HIS A 1 82 ? -30.050 25.945 26.250 1.00 83.50 82 HIS A N 1
ATOM 640 C CA . HIS A 1 82 ? -29.838 26.220 24.817 1.00 83.50 82 HIS A CA 1
ATOM 641 C C . HIS A 1 82 ? -29.282 25.015 24.031 1.00 83.50 82 HIS A C 1
ATOM 643 O O . HIS A 1 82 ? -28.985 25.148 22.844 1.00 83.50 82 HIS A O 1
ATOM 649 N N . ILE A 1 83 ? -29.117 23.858 24.680 1.00 92.25 83 ILE A N 1
ATOM 650 C CA . ILE A 1 83 ? -28.566 22.637 24.084 1.00 92.25 83 ILE A CA 1
ATOM 651 C C . ILE A 1 83 ? -29.685 21.612 23.913 1.00 92.25 83 ILE A C 1
ATOM 653 O O . ILE A 1 83 ? -30.352 21.252 24.880 1.00 92.25 83 ILE A O 1
ATOM 657 N N . ASP A 1 84 ? -29.837 21.095 22.697 1.00 93.00 84 ASP A N 1
ATOM 658 C CA . ASP A 1 84 ? -30.821 20.051 22.378 1.00 93.00 84 ASP A CA 1
ATOM 659 C C . ASP A 1 84 ? -30.196 18.659 22.337 1.00 93.00 84 ASP A C 1
ATOM 661 O O . ASP A 1 84 ? -30.872 17.649 22.550 1.00 93.00 84 ASP A O 1
ATOM 665 N N . LEU A 1 85 ? -28.898 18.611 22.027 1.00 96.38 85 LEU A N 1
ATOM 666 C CA . LEU A 1 85 ? -28.161 17.388 21.766 1.00 96.38 85 LEU A CA 1
ATOM 667 C C . LEU A 1 85 ? -26.824 17.409 22.501 1.00 96.38 85 LEU A C 1
ATOM 669 O O . LEU A 1 85 ? -25.985 18.286 22.286 1.00 96.38 85 LEU A O 1
ATOM 673 N N . ILE A 1 86 ? -26.590 16.384 23.312 1.00 96.50 86 ILE A N 1
ATOM 674 C CA . ILE A 1 86 ? -25.266 16.084 23.845 1.00 96.50 86 ILE A CA 1
ATOM 675 C C . ILE A 1 86 ? -24.691 14.923 23.046 1.00 96.50 86 ILE A C 1
ATOM 677 O O . ILE A 1 86 ? -25.279 13.847 22.981 1.00 96.50 86 ILE A O 1
ATOM 681 N N . SER A 1 87 ? -23.516 15.124 22.464 1.00 97.06 87 SER A N 1
ATOM 682 C CA . SER A 1 87 ? -22.726 14.049 21.876 1.00 97.06 87 SER A CA 1
ATOM 683 C C . SER A 1 87 ? -21.531 13.741 22.773 1.00 97.06 87 SER A C 1
ATOM 685 O O . SER A 1 87 ? -20.830 14.644 23.215 1.00 97.06 87 SER A O 1
ATOM 687 N N . THR A 1 88 ? -21.276 12.468 23.051 1.00 96.88 88 THR A N 1
ATOM 688 C CA . THR A 1 88 ? -20.109 12.040 23.833 1.00 96.88 88 THR A CA 1
ATOM 689 C C . THR A 1 88 ? -19.204 11.147 23.004 1.00 96.88 88 THR A C 1
ATOM 691 O O . THR A 1 88 ? -19.676 10.275 22.275 1.00 96.88 88 THR A O 1
ATOM 694 N N . ASP A 1 89 ? -17.894 11.315 23.139 1.00 96.88 89 ASP A N 1
ATOM 695 C CA . ASP A 1 89 ? -16.958 10.282 22.722 1.00 96.88 89 ASP A CA 1
ATOM 696 C C . ASP A 1 89 ? -17.116 9.021 23.593 1.00 96.88 89 ASP A C 1
ATOM 698 O O . ASP A 1 89 ? -17.606 9.069 24.729 1.00 96.88 89 ASP A O 1
ATOM 702 N N . VAL A 1 90 ? -16.735 7.872 23.032 1.00 96.38 90 VAL A N 1
ATOM 703 C CA . VAL A 1 90 ? -16.866 6.568 23.681 1.00 96.38 90 VAL A CA 1
ATOM 704 C C . VAL A 1 90 ? -15.605 6.187 24.452 1.00 96.38 90 VAL A C 1
ATOM 706 O O . VAL A 1 90 ? -15.700 5.894 25.642 1.00 96.38 90 VAL A O 1
ATOM 709 N N . PHE A 1 91 ? -14.434 6.141 23.817 1.00 94.19 91 PHE A N 1
ATOM 710 C CA . PHE A 1 91 ? -13.243 5.517 24.403 1.00 94.19 91 PHE A CA 1
ATOM 711 C C . PHE A 1 91 ? -12.358 6.528 25.106 1.00 94.19 91 PHE A C 1
ATOM 713 O O . PHE A 1 91 ? -11.953 7.506 24.520 1.00 94.19 91 PHE A O 1
ATOM 720 N N . ASP A 1 92 ? -11.971 6.234 26.345 1.00 91.38 92 ASP A N 1
ATOM 721 C CA . ASP A 1 92 ? -11.272 7.161 27.242 1.00 91.38 92 ASP A CA 1
ATOM 722 C C . ASP A 1 92 ? -12.090 8.403 27.650 1.00 91.38 92 ASP A C 1
ATOM 724 O O . ASP A 1 92 ? -11.603 9.218 28.434 1.00 91.38 92 ASP A O 1
ATOM 728 N N . THR A 1 93 ? -13.362 8.446 27.239 1.00 93.62 93 THR A N 1
ATOM 729 C CA . THR A 1 93 ? -14.379 9.426 27.632 1.00 93.62 93 THR A CA 1
ATOM 730 C C . THR A 1 93 ? -15.509 8.746 28.413 1.00 93.62 93 THR A C 1
ATOM 732 O O . THR A 1 93 ? -15.524 8.805 29.643 1.00 93.62 93 THR A O 1
ATOM 735 N N . LEU A 1 94 ? -16.437 8.052 27.741 1.00 95.69 94 LEU A N 1
ATOM 736 C CA . LEU A 1 94 ? -17.559 7.347 28.382 1.00 95.69 94 LEU A CA 1
ATOM 737 C C . LEU A 1 94 ? -17.157 5.977 28.963 1.00 95.69 94 LEU A C 1
ATOM 739 O O . LEU A 1 94 ? -17.654 5.559 30.015 1.00 95.69 94 LEU A O 1
ATOM 743 N N . LEU A 1 95 ? -16.247 5.282 28.284 1.00 95.31 95 LEU A N 1
ATOM 744 C CA . LEU A 1 95 ? -15.649 4.006 28.665 1.00 95.31 95 LEU A CA 1
ATOM 745 C C . LEU A 1 95 ? -14.142 4.200 28.825 1.00 95.31 95 LEU A C 1
ATOM 747 O O . LEU A 1 95 ? -13.424 4.442 27.858 1.00 95.31 95 LEU A O 1
ATOM 751 N N . LEU A 1 96 ? -13.640 4.083 30.049 1.00 92.19 96 LEU A N 1
ATOM 752 C CA . LEU A 1 96 ? -12.241 4.361 30.367 1.00 92.19 96 LEU A CA 1
ATOM 753 C C . LEU A 1 96 ? -11.383 3.120 30.132 1.00 92.19 96 LEU A C 1
ATOM 755 O O . LEU A 1 96 ? -11.711 2.045 30.636 1.00 92.19 96 LEU A O 1
ATOM 759 N N . ARG A 1 97 ? -10.249 3.255 29.433 1.00 89.12 97 ARG A N 1
ATOM 760 C CA . ARG A 1 97 ? -9.323 2.130 29.248 1.00 89.12 97 ARG A CA 1
ATOM 761 C C . ARG A 1 97 ? -8.437 1.925 30.473 1.00 89.12 97 ARG A C 1
ATOM 763 O O . ARG A 1 97 ? -7.887 2.867 31.059 1.00 89.12 97 ARG A O 1
ATOM 770 N N . LEU A 1 98 ? -8.248 0.657 30.826 1.00 87.38 98 LEU A N 1
ATOM 771 C CA . LEU A 1 98 ? -7.170 0.223 31.710 1.00 87.38 98 LEU A CA 1
ATOM 772 C C . LEU A 1 98 ? -5.805 0.519 31.055 1.00 87.38 98 LEU A C 1
ATOM 774 O O . LEU A 1 98 ? -5.726 0.618 29.829 1.00 87.38 98 LEU A O 1
ATOM 778 N N . PRO A 1 99 ? -4.711 0.653 31.831 1.00 83.38 99 PRO A N 1
ATOM 779 C CA . PRO A 1 99 ? -3.381 1.000 31.317 1.00 83.38 99 PRO A CA 1
ATOM 780 C C . PRO A 1 99 ? -2.707 -0.168 30.566 1.00 83.38 99 PRO A C 1
ATOM 782 O O . PRO A 1 99 ? -1.617 -0.613 30.915 1.00 83.38 99 PRO A O 1
ATOM 785 N N . ARG A 1 100 ? -3.360 -0.668 29.514 1.00 85.25 100 ARG A N 1
ATOM 786 C CA . ARG A 1 100 ? -2.876 -1.693 28.587 1.00 85.25 100 ARG A CA 1
ATOM 787 C C . ARG A 1 100 ? -2.769 -1.111 27.188 1.00 85.25 100 ARG A C 1
ATOM 789 O O . ARG A 1 100 ? -3.677 -0.432 26.712 1.00 85.25 100 ARG A O 1
ATOM 796 N N . SER A 1 101 ? -1.664 -1.396 26.510 1.00 87.25 101 SER A N 1
ATOM 797 C CA . SER A 1 101 ? -1.477 -0.961 25.129 1.00 87.25 101 SER A CA 1
ATOM 798 C C . SER A 1 101 ? -2.436 -1.683 24.178 1.00 87.25 101 SER A C 1
ATOM 800 O O . SER A 1 101 ? -2.820 -2.834 24.401 1.00 87.25 101 SER A O 1
ATOM 802 N N . GLN A 1 102 ? -2.779 -1.037 23.059 1.00 88.38 102 GLN A N 1
ATOM 803 C CA . GLN A 1 102 ? -3.524 -1.680 21.970 1.00 88.38 102 GLN A CA 1
ATOM 804 C C . GLN A 1 102 ? -2.839 -2.974 21.518 1.00 88.38 102 GLN A C 1
ATOM 806 O O . GLN A 1 102 ? -3.497 -3.996 21.362 1.00 88.38 102 GLN A O 1
ATOM 811 N N . ARG A 1 103 ? -1.508 -2.957 21.396 1.00 88.56 103 ARG A N 1
ATOM 812 C CA . ARG A 1 103 ? -0.720 -4.133 21.025 1.00 88.56 103 ARG A CA 1
ATOM 813 C C . ARG A 1 103 ? -0.914 -5.300 21.994 1.00 88.56 103 ARG A C 1
ATOM 815 O O . ARG A 1 103 ? -1.124 -6.419 21.540 1.00 88.56 103 ARG A O 1
ATOM 822 N N . SER A 1 104 ? -0.860 -5.053 23.303 1.00 89.94 104 SER A N 1
ATOM 823 C CA . SER A 1 104 ? -1.085 -6.092 24.317 1.00 89.94 104 SER A CA 1
ATOM 824 C C . SER A 1 104 ? -2.480 -6.697 24.217 1.00 89.94 104 SER A C 1
ATOM 826 O O . SER A 1 104 ? -2.616 -7.914 24.313 1.00 89.94 104 SER A O 1
ATOM 828 N N . ARG A 1 105 ? -3.504 -5.866 23.972 1.00 92.56 105 ARG A N 1
ATOM 829 C CA . ARG A 1 105 ? -4.884 -6.333 23.765 1.00 92.56 105 ARG A CA 1
ATOM 830 C C . ARG A 1 105 ? -4.995 -7.222 22.526 1.00 92.56 105 ARG A C 1
ATOM 832 O O . ARG A 1 105 ? -5.515 -8.326 22.635 1.00 92.56 105 ARG A O 1
ATOM 839 N N . ILE A 1 106 ? -4.410 -6.802 21.399 1.00 93.25 106 ILE A N 1
ATOM 840 C CA . ILE A 1 106 ? -4.396 -7.610 20.171 1.00 93.25 106 ILE A CA 1
ATOM 841 C C . ILE A 1 106 ? -3.673 -8.943 20.415 1.00 93.25 106 ILE A C 1
ATOM 843 O O . ILE A 1 106 ? -4.211 -9.994 20.089 1.00 93.25 106 ILE A O 1
ATOM 847 N N . ILE A 1 107 ? -2.481 -8.938 21.025 1.00 92.56 107 ILE A N 1
ATOM 848 C CA . ILE A 1 107 ? -1.723 -10.174 21.298 1.00 92.56 107 ILE A CA 1
ATOM 849 C C . ILE A 1 107 ? -2.509 -11.125 22.209 1.00 92.56 107 ILE A C 1
ATOM 851 O O . ILE A 1 107 ? -2.477 -12.336 21.998 1.00 92.56 107 ILE A O 1
ATOM 855 N N . GLU A 1 108 ? -3.219 -10.607 23.212 1.00 93.94 108 GLU A N 1
ATOM 856 C CA . GLU A 1 108 ? -4.104 -11.428 24.042 1.00 93.94 108 GLU A CA 1
ATOM 857 C C . GLU A 1 108 ? -5.264 -12.024 23.226 1.00 93.94 108 GLU A C 1
ATOM 859 O O . GLU A 1 108 ? -5.577 -13.205 23.391 1.00 93.94 108 GLU A O 1
ATOM 864 N N . GLY A 1 109 ? -5.828 -11.267 22.282 1.00 95.44 109 GLY A N 1
ATOM 865 C CA . GLY A 1 109 ? -6.807 -11.760 21.302 1.00 95.44 109 GLY A CA 1
ATOM 866 C C . GLY A 1 109 ? -6.277 -12.904 20.477 1.00 95.44 109 GLY A C 1
ATOM 867 O O . GLY A 1 109 ? -6.889 -13.970 20.435 1.00 95.44 109 GLY A O 1
ATOM 868 N N . GLU A 1 110 ? -5.075 -12.748 19.941 1.00 96.12 110 GLU A N 1
ATOM 869 C CA . GLU A 1 110 ? -4.445 -13.806 19.166 1.00 96.12 110 GLU A CA 1
ATOM 870 C C . GLU A 1 110 ? -4.069 -15.026 20.014 1.00 96.12 110 GLU A C 1
ATOM 872 O O . GLU A 1 110 ? -4.082 -16.149 19.516 1.00 96.12 110 GLU A O 1
ATOM 877 N N . ARG A 1 111 ? -3.798 -14.867 21.316 1.00 95.81 111 ARG A N 1
ATOM 878 C CA . ARG A 1 111 ? -3.617 -16.007 22.235 1.00 95.81 111 ARG A CA 1
ATOM 879 C C . ARG A 1 111 ? -4.918 -16.750 22.500 1.00 95.81 111 ARG A C 1
ATOM 881 O O . ARG A 1 111 ? -4.906 -17.979 22.572 1.00 95.81 111 ARG A O 1
ATOM 888 N N . ARG A 1 112 ? -6.031 -16.037 22.684 1.00 96.62 112 ARG A N 1
ATOM 889 C CA . ARG A 1 112 ? -7.357 -16.659 22.829 1.00 96.62 112 ARG A CA 1
ATOM 890 C C . ARG A 1 112 ? -7.753 -17.376 21.546 1.00 96.62 112 ARG A C 1
ATOM 892 O O . ARG A 1 112 ? -8.156 -18.533 21.611 1.00 96.62 112 ARG A O 1
ATOM 899 N N . PHE A 1 113 ? -7.522 -16.744 20.400 1.00 96.50 113 PHE A N 1
ATOM 900 C CA . PHE A 1 113 ? -7.805 -17.343 19.106 1.00 96.50 113 PHE A CA 1
ATOM 901 C C . PHE A 1 113 ? -6.923 -18.566 18.832 1.00 96.50 113 PHE A C 1
ATOM 903 O O . PHE A 1 113 ? -7.436 -19.617 18.471 1.00 96.50 113 PHE A O 1
ATOM 910 N N . ALA A 1 114 ? -5.621 -18.506 19.124 1.00 95.50 114 ALA A N 1
ATOM 911 C CA . ALA A 1 114 ? -4.737 -19.669 19.024 1.00 95.50 114 ALA A CA 1
ATOM 912 C C . ALA A 1 114 ? -5.196 -20.848 19.904 1.00 95.50 114 ALA A C 1
ATOM 914 O O . ALA A 1 114 ? -5.101 -22.003 19.489 1.00 95.50 114 ALA A O 1
ATOM 915 N N . ARG A 1 115 ? -5.700 -20.583 21.120 1.00 95.88 115 ARG A N 1
ATOM 916 C CA . ARG A 1 115 ? -6.261 -21.627 21.999 1.00 95.88 115 ARG A CA 1
ATOM 917 C C . ARG A 1 115 ? -7.519 -22.254 21.406 1.00 95.88 115 ARG A C 1
ATOM 919 O O . ARG A 1 115 ? -7.636 -23.475 21.423 1.00 95.88 115 ARG A O 1
ATOM 926 N N . LEU A 1 116 ? -8.410 -21.432 20.864 1.00 93.50 116 LEU A N 1
ATOM 927 C CA . LEU A 1 116 ? -9.622 -21.881 20.185 1.00 93.50 116 LEU A CA 1
ATOM 928 C C . LEU A 1 116 ? -9.293 -22.735 18.950 1.00 93.50 116 LEU A C 1
ATOM 930 O O . LEU A 1 116 ? -9.804 -23.840 18.802 1.00 93.50 116 LEU A O 1
ATOM 934 N N . LEU A 1 117 ? -8.361 -22.284 18.107 1.00 92.50 117 LEU A N 1
ATOM 935 C CA . LEU A 1 117 ? -7.876 -23.058 16.961 1.00 92.50 117 LEU A CA 1
ATOM 936 C C . LEU A 1 117 ? -7.260 -24.392 17.396 1.00 92.50 117 LEU A C 1
ATOM 938 O O . LEU A 1 117 ? -7.519 -25.420 16.774 1.00 92.50 117 LEU A O 1
ATOM 942 N N . ARG A 1 118 ? -6.514 -24.408 18.508 1.00 93.81 118 ARG A N 1
ATOM 943 C CA . ARG A 1 118 ? -5.939 -25.640 19.064 1.00 93.81 118 ARG A CA 1
ATOM 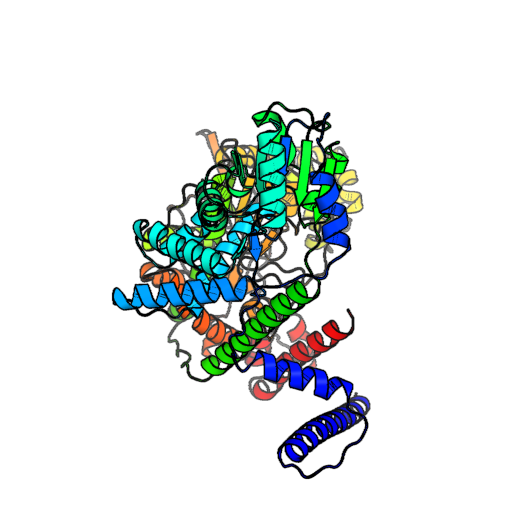944 C C . ARG A 1 118 ? -7.013 -26.643 19.487 1.00 93.81 118 ARG A C 1
ATOM 946 O O . ARG A 1 118 ? -6.804 -27.838 19.295 1.00 93.81 118 ARG A O 1
ATOM 953 N N . GLN A 1 119 ? -8.136 -26.183 20.040 1.00 91.94 119 GLN A N 1
ATOM 954 C CA . GLN A 1 119 ? -9.285 -27.044 20.359 1.00 91.94 119 GLN A CA 1
ATOM 955 C C . GLN A 1 119 ? -9.910 -27.644 19.092 1.00 91.94 119 GLN A C 1
ATOM 957 O O . GLN A 1 119 ? -10.362 -28.781 19.117 1.00 91.94 119 GLN A O 1
ATOM 962 N N . LYS A 1 120 ? -9.841 -26.922 17.967 1.00 88.69 120 LYS A N 1
ATOM 963 C CA . LYS A 1 120 ? -10.247 -27.381 16.628 1.00 88.69 120 LYS A CA 1
ATOM 964 C C . LYS A 1 120 ? -9.155 -28.181 15.895 1.00 88.69 120 LYS A C 1
ATOM 966 O O . LYS A 1 120 ? -9.248 -28.392 14.692 1.00 88.69 120 LYS A O 1
ATOM 971 N N . GLY A 1 121 ? -8.095 -28.603 16.593 1.00 89.44 121 GLY A N 1
ATOM 972 C CA . GLY A 1 121 ? -6.997 -29.401 16.031 1.00 89.44 121 GLY A CA 1
ATOM 973 C C . GLY A 1 121 ? -5.940 -28.609 15.251 1.00 89.44 121 GLY A C 1
ATOM 974 O O . GLY A 1 121 ? -4.956 -29.189 14.795 1.00 89.44 121 GLY A O 1
ATOM 975 N N . ILE A 1 122 ? -6.073 -27.286 15.141 1.00 87.19 122 ILE A N 1
ATOM 976 C CA . ILE A 1 122 ? -5.176 -26.441 14.349 1.00 87.19 122 ILE A CA 1
ATOM 977 C C . ILE A 1 122 ? -4.130 -25.788 15.253 1.00 87.19 122 ILE A C 1
ATOM 979 O O . ILE A 1 122 ? -4.438 -25.039 16.181 1.00 87.19 122 ILE A O 1
ATOM 983 N N . ARG A 1 123 ? -2.849 -26.051 14.979 1.00 88.94 123 ARG A N 1
ATOM 984 C CA . ARG A 1 123 ? -1.737 -25.491 15.757 1.00 88.94 123 ARG A CA 1
ATOM 985 C C . ARG A 1 123 ? -1.144 -24.277 15.064 1.00 88.94 123 ARG A C 1
ATOM 987 O O . ARG A 1 123 ? -0.358 -24.399 14.133 1.00 88.94 123 ARG A O 1
ATOM 994 N N . VAL A 1 124 ? -1.461 -23.103 15.594 1.00 88.06 124 VAL A N 1
ATOM 995 C CA . VAL A 1 124 ? -0.916 -21.826 15.140 1.00 88.06 124 VAL A CA 1
ATOM 996 C C . VAL A 1 124 ? -0.483 -20.989 16.339 1.00 88.06 124 VAL A C 1
ATOM 998 O O . VAL A 1 124 ? -1.150 -20.953 17.370 1.00 88.06 124 VAL A O 1
ATOM 1001 N N . SER A 1 125 ? 0.664 -20.321 16.215 1.00 89.88 125 SER A N 1
ATOM 1002 C CA . SER A 1 125 ? 1.162 -19.430 17.264 1.00 89.88 125 SER A CA 1
ATOM 1003 C C . SER A 1 125 ? 0.473 -18.065 17.211 1.00 89.88 125 SER A C 1
ATOM 1005 O O . SER A 1 125 ? 0.243 -17.528 16.127 1.00 89.88 125 SER A O 1
ATOM 1007 N N . ALA A 1 126 ? 0.231 -17.466 18.379 1.00 91.69 126 ALA A N 1
ATOM 1008 C CA . ALA A 1 126 ? -0.319 -16.113 18.489 1.00 91.69 126 ALA A CA 1
ATOM 1009 C C . ALA A 1 126 ? 0.531 -15.056 17.755 1.00 91.69 126 ALA A C 1
ATOM 1011 O O . ALA A 1 126 ? -0.009 -14.091 17.230 1.00 91.69 126 ALA A O 1
ATOM 1012 N N . GLU A 1 127 ? 1.851 -15.254 17.666 1.00 87.19 127 GLU A N 1
ATOM 1013 C CA . GLU A 1 127 ? 2.748 -14.354 16.927 1.00 87.19 127 GLU A CA 1
ATOM 1014 C C . GLU A 1 127 ? 2.481 -14.384 15.413 1.00 87.19 127 GLU A C 1
ATOM 1016 O O . GLU A 1 127 ? 2.478 -13.333 14.778 1.00 87.19 127 GLU A O 1
ATOM 1021 N N . HIS A 1 128 ? 2.218 -15.556 14.819 1.00 87.69 128 HIS A N 1
ATOM 1022 C CA . HIS A 1 128 ? 1.871 -15.630 13.392 1.00 87.69 128 HIS A CA 1
ATOM 1023 C C . HIS A 1 128 ? 0.501 -15.005 13.116 1.00 87.69 128 HIS A C 1
ATOM 1025 O O . HIS A 1 128 ? 0.362 -14.243 12.161 1.00 87.69 128 HIS A O 1
ATOM 1031 N N . LEU A 1 129 ? -0.487 -15.261 13.979 1.00 93.69 129 LEU A N 1
ATOM 1032 C CA . LEU A 1 129 ? -1.807 -14.633 13.870 1.00 93.69 129 LEU A CA 1
ATOM 1033 C C . LEU A 1 129 ? -1.710 -13.108 13.950 1.00 93.69 129 LEU A C 1
ATOM 1035 O O . LEU A 1 129 ? -2.270 -12.410 13.107 1.00 93.69 129 LEU A O 1
ATOM 1039 N N . PHE A 1 130 ? -0.929 -12.605 14.910 1.00 92.31 130 PHE A N 1
ATOM 1040 C CA . PHE A 1 130 ? -0.664 -11.181 15.072 1.00 92.31 130 PHE A CA 1
ATOM 1041 C C . PHE A 1 130 ? -0.028 -10.571 13.820 1.00 92.31 130 PHE A C 1
ATOM 1043 O O . PHE A 1 130 ? -0.427 -9.488 13.400 1.00 92.31 130 PHE A O 1
ATOM 1050 N N . ARG A 1 131 ? 0.936 -11.258 13.190 1.00 88.31 131 ARG A N 1
ATOM 1051 C CA . ARG A 1 131 ? 1.577 -10.789 11.948 1.00 88.31 131 ARG A CA 1
ATOM 1052 C C . ARG A 1 131 ? 0.595 -10.698 10.787 1.00 88.31 131 ARG A C 1
ATOM 1054 O O . ARG A 1 131 ? 0.605 -9.691 10.087 1.00 88.31 131 ARG A O 1
ATOM 1061 N N . ILE A 1 132 ? -0.256 -11.708 10.606 1.00 92.75 132 ILE A N 1
ATOM 1062 C CA . ILE A 1 132 ? -1.285 -11.708 9.555 1.00 92.75 132 ILE A CA 1
ATOM 1063 C C . ILE A 1 132 ? -2.258 -10.552 9.775 1.00 92.75 132 ILE A C 1
ATOM 1065 O O . ILE A 1 132 ? -2.506 -9.773 8.856 1.00 92.75 132 ILE A O 1
ATOM 1069 N N . ARG A 1 133 ? -2.750 -10.393 11.008 1.00 95.25 133 ARG A N 1
ATOM 1070 C CA . ARG A 1 133 ? -3.624 -9.279 11.377 1.00 95.25 133 ARG A CA 1
ATOM 1071 C C . ARG A 1 133 ? -2.969 -7.927 11.107 1.00 95.25 133 ARG A C 1
ATOM 1073 O O . ARG A 1 133 ? -3.572 -7.072 10.470 1.00 95.25 133 ARG A O 1
ATOM 1080 N N . GLN A 1 134 ? -1.730 -7.747 11.562 1.00 92.44 134 GLN A N 1
ATOM 1081 C CA . GLN A 1 134 ? -0.974 -6.508 11.383 1.00 92.44 134 GLN A CA 1
ATOM 1082 C C . GLN A 1 134 ? -0.737 -6.194 9.901 1.00 92.44 134 GLN A C 1
ATOM 1084 O O . GLN A 1 134 ? -0.781 -5.029 9.515 1.00 92.44 134 GLN A O 1
ATOM 1089 N N . LEU A 1 135 ? -0.492 -7.209 9.069 1.00 92.88 135 LEU A N 1
ATOM 1090 C CA . LEU A 1 135 ? -0.354 -7.034 7.626 1.00 92.88 135 LEU A CA 1
ATOM 1091 C C . LEU A 1 135 ? -1.674 -6.572 6.993 1.00 92.88 135 LEU A C 1
ATOM 1093 O O . LEU A 1 135 ? -1.667 -5.607 6.228 1.00 92.88 135 LEU A O 1
ATOM 1097 N N . ALA A 1 136 ? -2.790 -7.219 7.346 1.00 95.81 136 ALA A N 1
ATOM 1098 C CA . ALA A 1 136 ? -4.120 -6.855 6.862 1.00 95.81 136 ALA A CA 1
ATOM 1099 C C . ALA A 1 136 ? -4.510 -5.426 7.264 1.00 95.81 136 ALA A C 1
ATOM 1101 O O . ALA A 1 136 ? -4.943 -4.645 6.421 1.00 95.81 136 ALA A O 1
ATOM 1102 N N . GLU A 1 137 ? -4.284 -5.065 8.527 1.00 95.75 137 GLU A N 1
ATOM 1103 C CA . GLU A 1 137 ? -4.526 -3.724 9.060 1.00 95.75 137 GLU A CA 1
ATOM 1104 C C . GLU A 1 137 ? -3.657 -2.676 8.351 1.00 95.75 137 GLU A C 1
ATOM 1106 O O . GLU A 1 137 ? -4.178 -1.712 7.793 1.00 95.75 137 GLU A O 1
ATOM 1111 N N . LYS A 1 138 ? -2.335 -2.892 8.293 1.00 95.00 138 LYS A N 1
ATOM 1112 C CA . LYS A 1 138 ? -1.388 -1.955 7.669 1.00 95.00 138 LYS A CA 1
ATOM 1113 C C . LYS A 1 138 ? -1.764 -1.644 6.221 1.00 95.00 138 LYS A C 1
ATOM 1115 O O . LYS A 1 138 ? -1.698 -0.488 5.809 1.00 95.00 138 LYS A O 1
ATOM 1120 N N . LEU A 1 139 ? -2.093 -2.667 5.434 1.00 96.56 139 LEU A N 1
ATOM 1121 C CA . LEU A 1 139 ? -2.370 -2.492 4.010 1.00 96.56 139 LEU A CA 1
ATOM 1122 C C . LEU A 1 139 ? -3.758 -1.914 3.743 1.00 96.56 139 LEU A C 1
ATOM 1124 O O . LEU A 1 139 ? -3.897 -1.145 2.794 1.00 96.56 139 LEU A O 1
ATOM 1128 N N . ALA A 1 140 ? -4.737 -2.199 4.602 1.00 94.81 140 ALA A N 1
ATOM 1129 C CA . ALA A 1 140 ? -6.034 -1.542 4.547 1.00 94.81 140 ALA A CA 1
ATOM 1130 C C . ALA A 1 140 ? -5.906 -0.038 4.833 1.00 94.81 140 ALA A C 1
ATOM 1132 O O . ALA A 1 140 ? -6.287 0.776 3.998 1.00 94.81 140 ALA A O 1
ATOM 1133 N N . TYR A 1 141 ? -5.257 0.353 5.936 1.00 93.56 141 TYR A N 1
ATOM 1134 C CA . TYR A 1 141 ? -5.033 1.776 6.219 1.00 93.56 141 TYR A CA 1
ATOM 1135 C C . TYR A 1 141 ? -4.228 2.459 5.117 1.00 93.56 141 TYR A C 1
ATOM 1137 O O . TYR A 1 141 ? -4.587 3.543 4.672 1.00 93.56 141 TYR A O 1
ATOM 1145 N N . ARG A 1 142 ? -3.198 1.794 4.579 1.00 94.06 142 ARG A N 1
ATOM 1146 C CA . ARG A 1 142 ? -2.438 2.344 3.452 1.00 94.06 142 ARG A CA 1
ATOM 1147 C C . ARG A 1 142 ? -3.317 2.580 2.219 1.00 94.06 142 ARG A C 1
ATOM 1149 O O . ARG A 1 142 ? -3.159 3.602 1.556 1.00 94.06 142 ARG A O 1
ATOM 1156 N N . ALA A 1 143 ? -4.217 1.656 1.890 1.00 93.88 143 ALA A N 1
ATOM 1157 C CA . ALA A 1 143 ? -5.145 1.809 0.771 1.00 93.88 143 ALA A CA 1
ATOM 1158 C C . ALA A 1 143 ? -6.190 2.904 1.017 1.00 93.88 143 ALA A C 1
ATOM 1160 O O . ALA A 1 143 ? -6.547 3.622 0.078 1.00 93.88 143 ALA A O 1
ATOM 1161 N N . LEU A 1 144 ? -6.652 3.051 2.260 1.00 91.31 144 LEU A N 1
ATOM 1162 C CA . LEU A 1 144 ? -7.557 4.115 2.678 1.00 91.31 144 LEU A CA 1
ATOM 1163 C C . LEU A 1 144 ? -6.880 5.487 2.544 1.00 91.31 144 LEU A C 1
ATOM 1165 O O . LEU A 1 144 ? -7.394 6.343 1.825 1.00 91.31 144 LEU A O 1
ATOM 1169 N N . ASP A 1 145 ? -5.699 5.661 3.141 1.00 89.50 145 ASP A N 1
ATOM 1170 C CA . ASP A 1 145 ? -4.937 6.915 3.147 1.00 89.50 145 ASP A CA 1
ATOM 1171 C C . ASP A 1 145 ? -4.624 7.388 1.720 1.00 89.50 145 ASP A C 1
ATOM 1173 O O . ASP A 1 145 ? -4.936 8.515 1.327 1.00 89.50 145 ASP A O 1
ATOM 1177 N N . VAL A 1 146 ? -4.063 6.496 0.895 1.00 87.62 146 VAL A N 1
ATOM 1178 C CA . VAL A 1 146 ? -3.697 6.809 -0.496 1.00 87.62 146 VAL A CA 1
ATOM 1179 C C . VAL A 1 146 ? -4.940 7.067 -1.354 1.00 87.62 146 VAL A C 1
ATOM 1181 O O . VAL A 1 146 ? -4.929 7.962 -2.206 1.00 87.62 146 VAL A O 1
ATOM 1184 N N . GLY A 1 147 ? -6.041 6.370 -1.059 1.00 80.50 147 GLY A N 1
ATOM 1185 C CA . GLY A 1 147 ? -7.366 6.580 -1.640 1.00 80.50 147 GLY A CA 1
ATOM 1186 C C . GLY A 1 147 ? -8.079 7.847 -1.163 1.00 80.50 147 GLY A C 1
ATOM 1187 O O . GLY A 1 147 ? -9.204 8.110 -1.591 1.00 80.50 147 GLY A O 1
ATOM 1188 N N . GLY A 1 148 ? -7.434 8.657 -0.314 1.00 74.69 148 GLY A N 1
ATOM 1189 C CA . GLY A 1 148 ? -7.944 9.939 0.181 1.00 74.69 148 GLY A CA 1
ATOM 1190 C C . GLY A 1 148 ? -9.023 9.760 1.226 1.00 74.69 148 GLY A C 1
ATOM 1191 O O . GLY A 1 148 ? -9.936 10.576 1.319 1.00 74.69 148 GLY A O 1
ATOM 1192 N N . GLY A 1 149 ? -8.980 8.640 1.938 1.00 66.56 149 GLY A N 1
ATOM 1193 C CA . GLY A 1 149 ? -9.949 8.310 2.949 1.00 66.56 149 GLY A CA 1
ATOM 1194 C C . GLY A 1 149 ? -9.806 9.183 4.178 1.00 66.56 149 GLY A C 1
ATOM 1195 O O . GLY A 1 149 ? -8.888 9.019 4.962 1.00 66.56 149 GLY A O 1
ATOM 1196 N N . LEU A 1 150 ? -10.793 10.055 4.368 1.00 67.69 150 LEU A N 1
ATOM 1197 C CA . LEU A 1 150 ? -11.071 10.769 5.616 1.00 67.69 150 LEU A CA 1
ATOM 1198 C C . LEU A 1 150 ? -11.815 9.880 6.641 1.00 67.69 150 LEU A C 1
ATOM 1200 O O . LEU A 1 150 ? -12.432 10.401 7.567 1.00 67.69 150 LEU A O 1
ATOM 1204 N N . GLY A 1 151 ? -11.813 8.558 6.430 1.00 77.81 151 GLY A N 1
ATOM 1205 C CA . GLY A 1 151 ? -12.646 7.575 7.126 1.00 77.81 151 GLY A CA 1
ATOM 1206 C C . GLY A 1 151 ? -11.852 6.622 8.010 1.00 77.81 151 GLY A C 1
ATOM 1207 O O . GLY A 1 151 ? -10.742 6.934 8.431 1.00 77.81 151 GLY A O 1
ATOM 1208 N N . GLU A 1 152 ? -12.424 5.450 8.268 1.00 89.25 152 GLU A N 1
ATOM 1209 C CA . GLU A 1 152 ? -11.870 4.448 9.176 1.00 89.25 152 GLU A CA 1
ATOM 1210 C C . GLU A 1 152 ? -11.961 3.045 8.569 1.00 89.25 152 GLU A C 1
ATOM 1212 O O . GLU A 1 152 ? -12.931 2.725 7.880 1.00 89.25 152 GLU A O 1
ATOM 1217 N N . VAL A 1 153 ? -10.961 2.199 8.831 1.00 91.75 153 VAL A N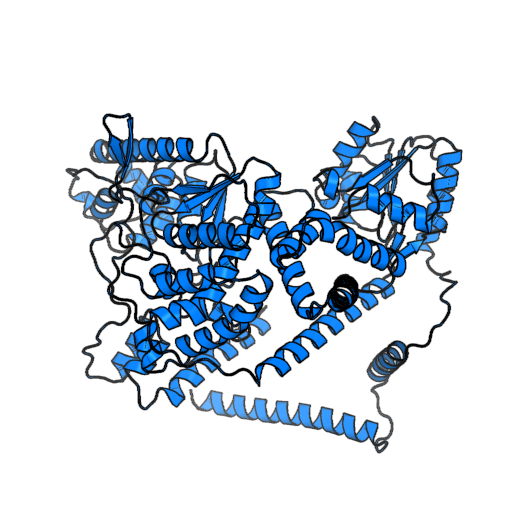 1
ATOM 1218 C CA . VAL A 1 153 ? -11.001 0.795 8.400 1.00 91.75 153 VAL A CA 1
ATOM 1219 C C . VAL A 1 153 ? -11.805 -0.012 9.413 1.00 91.75 153 VAL A C 1
ATOM 1221 O O . VAL A 1 153 ? -11.492 -0.044 10.606 1.00 91.75 153 VAL A O 1
ATOM 1224 N N . ARG A 1 154 ? -12.825 -0.728 8.939 1.00 93.56 154 ARG A N 1
ATOM 1225 C CA . ARG A 1 154 ? -13.691 -1.530 9.808 1.00 93.56 154 ARG A CA 1
ATOM 1226 C C . ARG A 1 154 ? -12.927 -2.740 10.339 1.00 93.56 154 ARG A C 1
ATOM 1228 O O . ARG A 1 154 ? -12.296 -3.492 9.593 1.00 93.56 154 ARG A O 1
ATOM 1235 N N . LEU A 1 155 ? -13.030 -2.984 11.644 1.00 94.56 155 LEU A N 1
ATOM 1236 C CA . LEU A 1 155 ? -12.378 -4.113 12.303 1.00 94.56 155 LEU A CA 1
ATOM 1237 C C . LEU A 1 155 ? -12.857 -5.447 11.728 1.00 94.56 155 LEU A C 1
ATOM 1239 O O . LEU A 1 155 ? -12.045 -6.356 11.558 1.00 94.56 155 LEU A O 1
ATOM 1243 N N . VAL A 1 156 ? -14.150 -5.549 11.406 1.00 95.25 156 VAL A N 1
ATOM 1244 C CA . VAL A 1 156 ? -14.733 -6.742 10.782 1.00 95.25 156 VAL A CA 1
ATOM 1245 C C . VAL A 1 156 ? -14.056 -7.066 9.450 1.00 95.25 156 VAL A C 1
ATOM 1247 O O . VAL A 1 156 ? -13.753 -8.228 9.210 1.00 95.25 156 VAL A O 1
ATOM 1250 N N . ASP A 1 157 ? -13.700 -6.058 8.648 1.00 95.31 157 ASP A N 1
ATOM 1251 C CA . ASP A 1 157 ? -13.032 -6.261 7.360 1.00 95.31 157 ASP A CA 1
ATOM 1252 C C . ASP A 1 157 ? -11.573 -6.704 7.556 1.00 95.31 157 ASP A C 1
ATOM 1254 O O . ASP A 1 157 ? -11.082 -7.586 6.849 1.00 95.31 157 ASP A O 1
ATOM 1258 N N . ILE A 1 158 ? -10.878 -6.165 8.567 1.00 96.50 158 ILE A N 1
ATOM 1259 C CA . ILE A 1 158 ? -9.529 -6.622 8.946 1.00 96.50 158 ILE A CA 1
ATOM 1260 C C . ILE A 1 158 ? -9.565 -8.086 9.406 1.00 96.50 158 ILE A C 1
ATOM 1262 O O . ILE A 1 158 ? -8.720 -8.882 8.992 1.00 96.50 158 ILE A O 1
ATOM 1266 N N . ILE A 1 159 ? -10.530 -8.451 10.257 1.00 96.88 159 ILE A N 1
ATOM 1267 C CA . ILE A 1 159 ? -10.693 -9.825 10.747 1.00 96.88 159 ILE A CA 1
ATOM 1268 C C . ILE A 1 159 ? -11.093 -10.763 9.607 1.00 96.88 159 ILE A C 1
ATOM 1270 O O . ILE A 1 159 ? -10.489 -11.822 9.476 1.00 96.88 159 ILE A O 1
ATOM 1274 N N . ALA A 1 160 ? -12.028 -10.374 8.740 1.00 97.06 160 ALA A N 1
ATOM 1275 C CA . ALA A 1 160 ? -12.408 -11.158 7.569 1.00 97.06 160 ALA A CA 1
ATOM 1276 C C . ALA A 1 160 ? -11.190 -11.461 6.691 1.00 97.06 160 ALA A C 1
ATOM 1278 O O . ALA A 1 160 ? -10.920 -12.621 6.391 1.00 97.06 160 ALA A O 1
ATOM 1279 N N . ARG A 1 161 ? -10.369 -10.446 6.392 1.00 96.69 161 ARG A N 1
ATOM 1280 C CA . ARG A 1 161 ? -9.124 -10.628 5.631 1.00 96.69 161 ARG A CA 1
ATOM 1281 C C . ARG A 1 161 ? -8.130 -11.546 6.343 1.00 96.69 161 ARG A C 1
ATOM 1283 O O . ARG A 1 161 ? -7.506 -12.382 5.695 1.00 96.69 161 ARG A O 1
ATOM 1290 N N . GLN A 1 162 ? -7.986 -11.423 7.665 1.00 96.38 162 GLN A N 1
ATOM 1291 C CA . GLN A 1 162 ? -7.150 -12.321 8.468 1.00 96.38 162 GLN A CA 1
ATOM 1292 C C . GLN A 1 162 ? -7.630 -13.778 8.368 1.00 96.38 162 GLN A C 1
ATOM 1294 O O . GLN A 1 162 ? -6.811 -14.668 8.145 1.00 96.38 162 GLN A O 1
ATOM 1299 N N . ILE A 1 163 ? -8.934 -14.021 8.517 1.00 96.12 163 ILE A N 1
ATOM 1300 C CA . ILE A 1 163 ? -9.557 -15.351 8.435 1.00 96.12 163 ILE A CA 1
ATOM 1301 C C . ILE A 1 163 ? -9.380 -15.954 7.037 1.00 96.12 163 ILE A C 1
ATOM 1303 O O . ILE A 1 163 ? -8.945 -17.100 6.924 1.00 96.12 163 ILE A O 1
ATOM 1307 N N . THR A 1 164 ? -9.604 -15.169 5.982 1.00 95.75 164 THR A N 1
ATOM 1308 C CA . THR A 1 164 ? -9.380 -15.600 4.597 1.00 95.75 164 THR A CA 1
ATOM 1309 C C . THR A 1 164 ? -7.916 -15.977 4.346 1.00 95.75 164 THR A C 1
ATOM 1311 O O . THR A 1 164 ? -7.649 -17.043 3.801 1.00 95.75 164 THR A O 1
ATOM 1314 N N . LEU A 1 165 ? -6.942 -15.179 4.805 1.00 94.00 165 LEU A N 1
ATOM 1315 C CA . LEU A 1 165 ? -5.514 -15.515 4.660 1.00 94.00 165 LEU A CA 1
ATOM 1316 C C . LEU A 1 165 ? -5.115 -16.801 5.384 1.00 94.00 165 LEU A C 1
ATOM 1318 O O . LEU A 1 165 ? -4.191 -17.494 4.957 1.00 94.00 165 LEU A O 1
ATOM 1322 N N . LEU A 1 166 ? -5.784 -17.115 6.490 1.00 91.88 166 LEU A N 1
ATOM 1323 C CA . LEU A 1 166 ? -5.561 -18.353 7.228 1.00 91.88 166 LEU A CA 1
ATOM 1324 C C . LEU A 1 166 ? -6.164 -19.579 6.522 1.00 91.88 166 LEU A C 1
ATOM 1326 O O . LEU A 1 166 ? -5.851 -20.697 6.921 1.00 91.88 166 LEU A O 1
ATOM 1330 N N . GLY A 1 167 ? -6.983 -19.384 5.481 1.00 90.75 167 GLY A N 1
ATOM 1331 C CA . GLY A 1 167 ? -7.717 -20.456 4.808 1.00 90.75 167 GLY A CA 1
ATOM 1332 C C . GLY A 1 167 ? -8.907 -20.963 5.626 1.00 90.75 167 GLY A C 1
ATOM 1333 O O . GLY A 1 167 ? -9.284 -22.126 5.511 1.00 90.75 167 GLY A O 1
ATOM 1334 N N . PHE A 1 168 ? -9.469 -20.122 6.500 1.00 91.56 168 PHE A N 1
ATOM 1335 C CA . PHE A 1 168 ? -10.632 -20.473 7.313 1.00 91.56 168 PHE A CA 1
ATOM 1336 C C . PHE A 1 168 ? -11.938 -19.977 6.682 1.00 91.56 168 PHE A C 1
ATOM 1338 O O . PHE A 1 168 ? -11.943 -18.947 6.004 1.00 91.56 168 PHE A O 1
ATOM 1345 N N . PRO A 1 169 ? -13.065 -20.671 6.930 1.00 90.94 169 PRO A N 1
ATOM 1346 C CA . PRO A 1 169 ? -14.357 -20.260 6.399 1.00 90.94 169 PRO A CA 1
ATOM 1347 C C . PRO A 1 169 ? -14.815 -18.941 7.028 1.00 90.94 169 PRO A C 1
ATOM 1349 O O . PRO A 1 169 ? -14.545 -18.673 8.204 1.00 90.94 169 PRO A O 1
ATOM 1352 N N . ALA A 1 170 ? -15.582 -18.157 6.264 1.00 92.19 170 ALA A N 1
ATOM 1353 C CA . ALA A 1 170 ? -16.125 -16.866 6.693 1.00 92.19 170 ALA A CA 1
ATOM 1354 C C . ALA A 1 170 ? -16.959 -16.950 7.987 1.00 92.19 170 ALA A C 1
ATOM 1356 O O . ALA A 1 170 ? -16.986 -15.995 8.756 1.00 92.19 170 ALA A O 1
ATOM 1357 N N . SER A 1 171 ? -17.549 -18.110 8.293 1.00 92.50 171 SER A N 1
ATOM 1358 C CA . SER A 1 171 ? -18.245 -18.373 9.562 1.00 92.50 171 SER A CA 1
ATOM 1359 C C . SER A 1 171 ? -17.353 -18.241 10.808 1.00 92.50 171 SER A C 1
ATOM 1361 O O . SER A 1 171 ? -17.858 -18.074 11.913 1.00 92.50 171 SER A O 1
ATOM 1363 N N . THR A 1 172 ? -16.025 -18.272 10.654 1.00 94.56 172 THR A N 1
ATOM 1364 C CA . THR A 1 172 ? -15.061 -18.060 11.751 1.00 94.56 172 THR A CA 1
ATOM 1365 C C . THR A 1 172 ? -14.924 -16.580 12.136 1.00 94.56 172 THR A C 1
ATOM 1367 O O . THR A 1 172 ? -14.393 -16.268 13.203 1.00 94.56 172 THR A O 1
ATOM 1370 N N . VAL A 1 173 ? -15.377 -15.649 11.285 1.00 96.19 173 VAL A N 1
ATOM 1371 C CA . VAL A 1 173 ? -15.236 -14.202 11.518 1.00 96.19 173 VAL A CA 1
ATOM 1372 C C . VAL A 1 173 ? -15.950 -13.773 12.797 1.00 96.19 173 VAL A C 1
ATOM 1374 O O . VAL A 1 173 ? -15.326 -13.115 13.628 1.00 96.19 173 VAL A O 1
ATOM 1377 N N . ASP A 1 174 ? -17.196 -14.197 13.004 1.00 94.50 174 ASP A N 1
ATOM 1378 C CA . ASP A 1 174 ? -17.996 -13.799 14.171 1.00 94.50 174 ASP A CA 1
ATOM 1379 C C . ASP A 1 174 ? -17.419 -14.347 15.480 1.00 94.50 174 ASP A C 1
ATOM 1381 O O . ASP A 1 174 ? -17.335 -13.645 16.491 1.00 94.50 174 ASP A O 1
ATOM 1385 N N . GLU A 1 175 ? -16.936 -15.590 15.459 1.00 94.19 175 GLU A N 1
ATOM 1386 C CA . GLU A 1 175 ? -16.249 -16.204 16.596 1.00 94.19 175 GLU A CA 1
ATOM 1387 C C . GLU A 1 175 ? -14.956 -15.442 16.934 1.00 94.19 175 GLU A C 1
ATOM 1389 O O . GLU A 1 175 ? -14.693 -15.125 18.098 1.00 94.19 175 GLU A O 1
ATOM 1394 N N . ARG A 1 176 ? -14.165 -15.069 15.918 1.00 95.62 176 ARG A N 1
ATOM 1395 C CA . ARG A 1 176 ? -12.944 -14.275 16.103 1.00 95.62 176 ARG A CA 1
ATOM 1396 C C . ARG A 1 176 ? -13.242 -12.853 16.581 1.00 95.62 176 ARG A C 1
ATOM 1398 O O . ARG A 1 176 ? -12.477 -12.327 17.394 1.00 95.62 176 ARG A O 1
ATOM 1405 N N . LEU A 1 177 ? -14.315 -12.235 16.096 1.00 95.56 177 LEU A N 1
ATOM 1406 C CA . LEU A 1 177 ? -14.744 -10.891 16.478 1.00 95.56 177 LEU A CA 1
ATOM 1407 C C . LEU A 1 177 ? -15.258 -10.869 17.922 1.00 95.56 177 LEU A C 1
ATOM 1409 O O . LEU A 1 177 ? -14.909 -9.971 18.684 1.00 95.56 177 LEU A O 1
ATOM 1413 N N . SER A 1 178 ? -15.970 -11.914 18.344 1.00 95.12 178 SER A N 1
ATOM 1414 C CA . SER A 1 178 ? -16.437 -12.087 19.726 1.00 95.12 178 SER A CA 1
ATOM 1415 C C . SER A 1 178 ? -15.282 -12.112 20.734 1.00 95.12 178 SER A C 1
ATOM 1417 O O . SER A 1 178 ? -15.410 -11.601 21.849 1.00 95.12 178 SER A O 1
ATOM 1419 N N . LEU A 1 179 ? -14.117 -12.647 20.344 1.00 95.88 179 LEU A N 1
ATOM 1420 C CA . LEU A 1 179 ? -12.899 -12.585 21.160 1.00 95.88 179 LEU A CA 1
ATOM 1421 C C . LEU A 1 179 ? -12.367 -11.151 21.326 1.00 95.88 179 LEU A C 1
ATOM 1423 O O . LEU A 1 179 ? -11.903 -10.829 22.419 1.00 95.88 179 LEU A O 1
ATOM 1427 N N . GLU A 1 180 ? -12.454 -10.294 20.297 1.00 94.94 180 GLU A N 1
ATOM 1428 C CA . GLU A 1 180 ? -12.101 -8.864 20.417 1.00 94.94 180 GLU A CA 1
ATOM 1429 C C . GLU A 1 180 ? -13.033 -8.161 21.400 1.00 94.94 180 GLU A C 1
ATOM 1431 O O . GLU A 1 180 ? -12.571 -7.499 22.330 1.00 94.94 180 GLU A O 1
ATOM 1436 N N . VAL A 1 181 ? -14.344 -8.367 21.249 1.00 94.94 181 VAL A N 1
ATOM 1437 C CA . VAL A 1 181 ? -15.355 -7.768 22.131 1.00 94.94 181 VAL A CA 1
ATOM 1438 C C . VAL A 1 181 ? -15.150 -8.219 23.577 1.00 94.94 181 VAL A C 1
ATOM 1440 O O . VAL A 1 181 ? -15.160 -7.399 24.496 1.00 94.94 181 VAL A O 1
ATOM 1443 N N . ALA A 1 182 ? -14.881 -9.508 23.800 1.00 95.81 182 ALA A N 1
ATOM 1444 C CA . ALA A 1 182 ? -14.586 -10.035 25.128 1.00 95.81 182 ALA A CA 1
ATOM 1445 C C . ALA A 1 182 ? -13.335 -9.390 25.748 1.00 95.81 182 ALA A C 1
ATOM 1447 O O . ALA A 1 182 ? -13.294 -9.159 26.954 1.00 95.81 182 ALA A O 1
ATOM 1448 N N . ILE A 1 183 ? -12.309 -9.085 24.952 1.00 94.38 183 ILE A N 1
ATOM 1449 C CA . ILE A 1 183 ? -11.100 -8.416 25.447 1.00 94.38 183 ILE A CA 1
ATOM 1450 C C . ILE A 1 183 ? -11.379 -6.962 25.780 1.00 94.38 183 ILE A C 1
ATOM 1452 O O . ILE A 1 183 ? -10.944 -6.515 26.844 1.00 94.38 183 ILE A O 1
ATOM 1456 N N . GLU A 1 184 ? -12.123 -6.254 24.930 1.00 94.50 184 GLU A N 1
ATOM 1457 C CA . GLU A 1 184 ? -12.560 -4.885 25.205 1.00 94.50 184 GLU A CA 1
ATOM 1458 C C . GLU A 1 184 ? -13.332 -4.821 26.531 1.00 94.50 184 GLU A C 1
ATOM 1460 O O . GLU A 1 184 ? -12.959 -4.038 27.403 1.00 94.50 184 GLU A O 1
ATOM 1465 N N . LYS A 1 185 ? -14.278 -5.739 26.782 1.00 95.06 185 LYS A N 1
ATOM 1466 C CA . LYS A 1 185 ? -14.985 -5.842 28.077 1.00 95.06 185 LYS A CA 1
ATOM 1467 C C . LYS A 1 185 ? -14.047 -6.046 29.274 1.00 95.06 185 LYS A C 1
ATOM 1469 O O . LYS A 1 185 ? -14.281 -5.492 30.336 1.00 95.06 185 LYS A O 1
ATOM 1474 N N . THR A 1 186 ? -12.950 -6.790 29.127 1.00 94.12 186 THR A N 1
ATOM 1475 C CA . THR A 1 186 ? -11.969 -6.941 30.227 1.00 94.12 186 THR A CA 1
ATOM 1476 C C . THR A 1 186 ? -11.008 -5.760 30.387 1.00 94.12 186 THR A C 1
ATOM 1478 O O . THR A 1 186 ? -10.274 -5.697 31.370 1.00 94.12 186 THR A O 1
ATOM 1481 N N . CYS A 1 187 ? -10.946 -4.854 29.407 1.00 91.75 187 CYS A N 1
ATOM 1482 C CA . CYS A 1 187 ? -9.975 -3.757 29.364 1.00 91.75 187 CYS A CA 1
ATOM 1483 C C . CYS A 1 187 ? -10.602 -2.374 29.572 1.00 91.75 187 CYS A C 1
ATOM 1485 O O . CYS A 1 187 ? -9.873 -1.377 29.553 1.00 91.75 187 CYS A O 1
ATOM 1487 N N . LEU A 1 188 ? -11.917 -2.310 29.754 1.00 94.38 188 LEU A N 1
ATOM 1488 C CA . LEU A 1 188 ? -12.687 -1.085 29.918 1.00 94.38 188 LEU A CA 1
ATOM 1489 C C . LEU A 1 188 ? -13.333 -1.043 31.303 1.00 94.38 188 LEU A C 1
ATOM 1491 O O . LEU A 1 188 ? -13.593 -2.072 31.920 1.00 94.38 188 LEU A O 1
ATOM 1495 N N . THR A 1 189 ? -13.599 0.168 31.779 1.00 94.50 189 THR A N 1
ATOM 1496 C CA . THR A 1 189 ? -14.407 0.429 32.972 1.00 94.50 189 THR A CA 1
ATOM 1497 C C . THR A 1 189 ? -15.375 1.578 32.702 1.00 94.50 189 THR A C 1
ATOM 1499 O O . THR A 1 189 ? -15.056 2.493 31.939 1.00 94.50 189 THR A O 1
ATOM 1502 N N . ALA A 1 190 ? -16.527 1.589 33.370 1.00 94.62 190 ALA A N 1
ATOM 1503 C CA . ALA A 1 190 ? -17.500 2.676 33.269 1.00 94.62 190 ALA A CA 1
ATOM 1504 C C . ALA A 1 190 ? -16.926 4.024 33.755 1.00 94.62 190 ALA A C 1
ATOM 1506 O O . ALA A 1 190 ? -16.345 4.098 34.840 1.00 94.62 190 ALA A O 1
ATOM 1507 N N . ASN A 1 191 ? -17.148 5.113 33.007 1.00 93.94 191 ASN A N 1
ATOM 1508 C CA . ASN A 1 191 ? -17.048 6.468 33.556 1.00 93.94 191 ASN A CA 1
ATOM 1509 C C . ASN A 1 191 ? -18.360 6.837 34.271 1.00 93.94 191 ASN A C 1
ATOM 1511 O O . ASN A 1 191 ? -19.217 7.523 33.713 1.00 93.94 191 ASN A O 1
ATOM 1515 N N . GLY A 1 192 ? -18.535 6.327 35.493 1.00 92.56 192 GLY A N 1
ATOM 1516 C CA . GLY A 1 192 ? -19.757 6.513 36.286 1.00 92.56 192 GLY A CA 1
ATOM 1517 C C . GLY A 1 192 ? -20.181 7.981 36.470 1.00 92.56 192 GLY A C 1
ATOM 1518 O O . GLY A 1 192 ? -21.344 8.287 36.215 1.00 92.56 192 GLY A O 1
ATOM 1519 N N . PRO A 1 193 ? -19.272 8.906 36.845 1.00 91.25 193 PRO A N 1
ATOM 1520 C CA . PRO A 1 193 ? -19.610 10.323 36.991 1.00 91.25 193 PRO A CA 1
ATOM 1521 C C . PRO A 1 193 ? -20.174 10.959 35.715 1.00 91.25 193 PRO A C 1
ATOM 1523 O O . PRO A 1 193 ? -21.196 11.641 35.776 1.00 91.25 193 PRO A O 1
ATOM 1526 N N . LEU A 1 194 ? -19.554 10.700 34.557 1.00 92.25 194 LEU A N 1
ATOM 1527 C CA . LEU A 1 194 ? -20.056 11.209 33.279 1.00 92.25 194 LEU A CA 1
ATOM 1528 C C . LEU A 1 194 ? -21.411 10.585 32.931 1.00 92.25 194 LEU A C 1
ATOM 1530 O O . LEU A 1 194 ? -22.341 11.304 32.582 1.00 92.25 194 LEU A O 1
ATOM 1534 N N . ALA A 1 195 ? -21.554 9.265 33.074 1.00 94.19 195 ALA A N 1
ATOM 1535 C CA . ALA A 1 195 ? -22.817 8.585 32.797 1.00 94.19 195 ALA A CA 1
ATOM 1536 C C . ALA A 1 195 ? -23.964 9.110 33.674 1.00 94.19 195 ALA A C 1
ATOM 1538 O O . ALA A 1 195 ? -25.074 9.297 33.181 1.00 94.19 195 ALA A O 1
ATOM 1539 N N . MET A 1 196 ? -23.702 9.405 34.950 1.00 92.38 196 MET A N 1
ATOM 1540 C CA . MET A 1 196 ? -24.691 9.997 35.852 1.00 92.38 196 MET A CA 1
ATOM 1541 C C . MET A 1 196 ? -25.111 11.403 35.401 1.00 92.38 196 MET A C 1
ATOM 1543 O O . MET A 1 196 ? -26.307 11.686 35.346 1.00 92.38 196 MET A O 1
ATOM 1547 N N . ALA A 1 197 ? -24.156 12.251 35.004 1.00 91.31 197 ALA A N 1
ATOM 1548 C CA . ALA A 1 197 ? -24.451 13.581 34.466 1.00 91.31 197 ALA A CA 1
ATOM 1549 C C . ALA A 1 197 ? -25.275 13.508 33.166 1.00 91.31 197 ALA A C 1
ATOM 1551 O O . ALA A 1 197 ? -26.267 14.218 33.016 1.00 91.31 197 ALA A O 1
ATOM 1552 N N . LEU A 1 198 ? -24.929 12.593 32.255 1.00 93.94 198 LEU A N 1
ATOM 1553 C CA . LEU A 1 198 ? -25.700 12.355 31.031 1.00 93.94 198 LEU A CA 1
ATOM 1554 C C . LEU A 1 198 ? -27.134 11.902 31.355 1.00 93.94 198 LEU A C 1
ATOM 1556 O O . LEU A 1 198 ? -28.088 12.455 30.818 1.00 93.94 198 LEU A O 1
ATOM 1560 N N . ARG A 1 199 ? -27.331 10.965 32.292 1.00 94.06 199 ARG A N 1
ATOM 1561 C CA . ARG A 1 199 ? -28.684 10.542 32.710 1.00 94.06 199 ARG A CA 1
ATOM 1562 C C . ARG A 1 199 ? -29.525 11.703 33.239 1.00 94.06 199 ARG A C 1
ATOM 1564 O O . ARG A 1 199 ? -30.714 11.764 32.936 1.00 94.06 199 ARG A O 1
ATOM 1571 N N . GLN A 1 200 ? -28.920 12.623 33.987 1.00 91.19 200 GLN A N 1
ATOM 1572 C CA . GLN A 1 200 ? -29.608 13.810 34.494 1.00 91.19 200 GLN A CA 1
ATOM 1573 C C . GLN A 1 200 ? -30.053 14.743 33.358 1.00 91.19 200 GLN A C 1
ATOM 1575 O O . GLN A 1 200 ? -31.203 15.173 33.341 1.00 91.19 200 GLN A O 1
ATOM 1580 N N . GLN A 1 201 ? -29.183 15.010 32.380 1.00 89.94 201 GLN A N 1
ATOM 1581 C CA . GLN A 1 201 ? -29.531 15.846 31.222 1.00 89.94 201 GLN A CA 1
ATOM 1582 C C . GLN A 1 201 ? -30.604 15.193 30.344 1.00 89.94 201 GLN A C 1
ATOM 1584 O O . GLN A 1 201 ? -31.533 15.858 29.890 1.00 89.94 201 GLN A O 1
ATOM 1589 N N . ARG A 1 202 ? -30.547 13.868 30.189 1.00 92.19 202 ARG A N 1
ATOM 1590 C CA . ARG A 1 202 ? -31.600 13.097 29.523 1.00 92.19 202 ARG A CA 1
ATOM 1591 C C . ARG A 1 202 ? -32.947 13.236 30.232 1.00 92.19 202 ARG A C 1
ATOM 1593 O O . ARG A 1 202 ? -33.964 13.435 29.577 1.00 92.19 202 ARG A O 1
ATOM 1600 N N . ALA A 1 203 ? -32.966 13.155 31.564 1.00 91.56 203 ALA A N 1
ATOM 1601 C CA . ALA A 1 203 ? -34.182 13.360 32.354 1.00 91.56 203 ALA A CA 1
ATOM 1602 C C . ALA A 1 203 ? -34.738 14.791 32.221 1.00 91.56 203 ALA A C 1
ATOM 1604 O O . ALA A 1 203 ? -35.940 14.991 32.363 1.00 91.56 203 ALA A O 1
ATOM 1605 N N . ALA A 1 204 ? -33.885 15.766 31.891 1.00 88.81 204 ALA A N 1
ATOM 1606 C CA . ALA A 1 204 ? -34.277 17.130 31.538 1.00 88.81 204 ALA A CA 1
ATOM 1607 C C . ALA A 1 204 ? -34.742 17.288 30.071 1.00 88.81 204 ALA A C 1
ATOM 1609 O O . ALA A 1 204 ? -34.998 18.406 29.633 1.00 88.81 204 ALA A O 1
ATOM 1610 N N . GLY A 1 205 ? -34.864 16.192 29.313 1.00 90.62 205 GLY A N 1
ATOM 1611 C CA . GLY A 1 205 ? -35.365 16.179 27.935 1.00 90.62 205 GLY A CA 1
ATOM 1612 C C . GLY A 1 205 ? -34.296 16.331 26.849 1.00 90.62 205 GLY A C 1
ATOM 1613 O O . GLY A 1 205 ? -34.648 16.372 25.673 1.00 90.62 205 GLY A O 1
ATOM 1614 N N . ILE A 1 206 ? -33.008 16.393 27.207 1.00 93.94 206 ILE A N 1
ATOM 1615 C CA . ILE A 1 206 ? -31.917 16.525 26.232 1.00 93.94 206 ILE A CA 1
ATOM 1616 C C . ILE A 1 206 ? -31.607 15.167 25.600 1.00 93.94 206 ILE A C 1
ATOM 1618 O O . ILE A 1 206 ? -31.446 14.159 26.292 1.00 93.94 206 ILE A O 1
ATOM 1622 N N . ARG A 1 207 ? -31.474 15.140 24.273 1.00 96.38 207 ARG A N 1
ATOM 1623 C CA . ARG A 1 207 ? -31.107 13.935 23.525 1.00 96.38 207 ARG A CA 1
ATOM 1624 C C . ARG A 1 207 ? -29.612 13.650 23.660 1.00 96.38 207 ARG A C 1
ATOM 1626 O O . ARG A 1 207 ? -28.801 14.574 23.608 1.00 96.38 207 ARG A O 1
ATOM 1633 N N . ILE A 1 208 ? -29.226 12.381 23.818 1.00 97.38 208 ILE A N 1
ATOM 1634 C CA . ILE A 1 208 ? -27.826 11.997 24.053 1.00 97.38 208 ILE A CA 1
ATOM 1635 C C . ILE A 1 208 ? -27.362 10.964 23.039 1.00 97.38 208 ILE A C 1
ATOM 1637 O O . ILE A 1 208 ? -27.921 9.877 22.942 1.00 97.38 208 ILE A O 1
ATOM 1641 N N . VAL A 1 209 ? -26.284 11.268 22.325 1.00 98.12 209 VAL A N 1
ATOM 1642 C CA . VAL A 1 209 ? -25.702 10.392 21.304 1.00 98.12 209 VAL A CA 1
ATOM 1643 C C . VAL A 1 209 ? -24.231 10.115 21.584 1.00 98.12 209 VAL A C 1
ATOM 1645 O O . VAL A 1 209 ? -23.561 10.882 22.275 1.00 98.12 209 VAL A O 1
ATOM 1648 N N . ALA A 1 210 ? -23.704 9.020 21.044 1.00 97.88 210 ALA A N 1
ATOM 1649 C CA . ALA A 1 210 ? -22.281 8.706 21.111 1.00 97.88 210 ALA A CA 1
ATOM 1650 C C . ALA A 1 210 ? -21.629 8.828 19.730 1.00 97.88 210 ALA A C 1
ATOM 1652 O O . ALA A 1 210 ? -22.199 8.375 18.742 1.00 97.88 210 ALA A O 1
ATOM 1653 N N . VAL A 1 211 ? -20.436 9.418 19.663 1.00 96.50 211 VAL A N 1
ATOM 1654 C CA . VAL A 1 211 ? -19.702 9.687 18.415 1.00 96.50 211 VAL A CA 1
ATOM 1655 C C . VAL A 1 211 ? -18.242 9.273 18.598 1.00 96.50 211 VAL A C 1
ATOM 1657 O O . VAL A 1 211 ? -17.520 9.904 19.371 1.00 96.50 211 VAL A O 1
ATOM 1660 N N . SER A 1 212 ? -17.786 8.223 17.907 1.00 94.69 212 SER A N 1
ATOM 1661 C CA . SER A 1 212 ? -16.443 7.661 18.120 1.00 94.69 212 SER A CA 1
ATOM 1662 C C . SER A 1 212 ? -15.662 7.406 16.831 1.00 94.69 212 SER A C 1
ATOM 1664 O O . SER A 1 212 ? -16.168 6.787 15.895 1.00 94.69 212 SER A O 1
ATOM 1666 N N . ASP A 1 213 ? -14.391 7.819 16.843 1.00 93.25 213 ASP A N 1
ATOM 1667 C CA . ASP A 1 213 ? -13.397 7.444 15.835 1.00 93.25 213 ASP A CA 1
ATOM 1668 C C . ASP A 1 213 ? -12.859 6.047 16.176 1.00 93.25 213 ASP A C 1
ATOM 1670 O O . ASP A 1 213 ? -11.976 5.878 17.022 1.00 93.25 213 ASP A O 1
ATOM 1674 N N . THR A 1 214 ? -13.457 5.019 15.577 1.00 92.25 214 THR A N 1
ATOM 1675 C CA . THR A 1 214 ? -13.140 3.623 15.860 1.00 92.25 214 THR A CA 1
ATOM 1676 C C . THR A 1 214 ? -13.504 2.698 14.708 1.00 92.25 214 THR A C 1
ATOM 1678 O O . THR A 1 214 ? -14.545 2.844 14.079 1.00 92.25 214 THR A O 1
ATOM 1681 N N . GLY A 1 215 ? -12.679 1.668 14.491 1.00 91.50 215 GLY A N 1
ATOM 1682 C CA . GLY A 1 215 ? -12.977 0.576 13.561 1.00 91.50 215 GLY A CA 1
ATOM 1683 C C . GLY A 1 215 ? -14.134 -0.334 14.004 1.00 91.50 215 GLY A C 1
ATOM 1684 O O . GLY A 1 215 ? -14.485 -1.263 13.277 1.00 91.50 215 GLY A O 1
ATOM 1685 N N . LEU A 1 216 ? -14.710 -0.134 15.194 1.00 94.06 216 LEU A N 1
ATOM 1686 C CA . LEU A 1 216 ? -15.820 -0.948 15.692 1.00 94.06 216 LEU A CA 1
ATOM 1687 C C . LEU A 1 216 ? -17.163 -0.478 15.115 1.00 94.06 216 LEU A C 1
ATOM 1689 O O . LEU A 1 216 ? -17.467 0.710 15.209 1.00 94.06 216 LEU A O 1
ATOM 1693 N N . PRO A 1 217 ? -18.003 -1.382 14.582 1.00 92.75 217 PRO A N 1
ATOM 1694 C CA . PRO A 1 217 ? -19.338 -1.022 14.120 1.00 92.75 217 PRO A CA 1
ATOM 1695 C C . PRO A 1 217 ? -20.244 -0.611 15.288 1.00 92.75 217 PRO A C 1
ATOM 1697 O O . PRO A 1 217 ? -20.066 -1.049 16.432 1.00 92.75 217 PRO A O 1
ATOM 1700 N N . THR A 1 218 ? -21.270 0.176 14.980 1.00 94.69 218 THR A N 1
ATOM 1701 C CA . THR A 1 218 ? -22.246 0.729 15.925 1.00 94.69 218 THR A CA 1
ATOM 1702 C C . THR A 1 218 ? -22.878 -0.337 16.826 1.00 94.69 218 THR A C 1
ATOM 1704 O O . THR A 1 218 ? -23.019 -0.115 18.028 1.00 94.69 218 THR A O 1
ATOM 1707 N N . GLY A 1 219 ? -23.192 -1.524 16.292 1.00 94.00 219 GLY A N 1
ATOM 1708 C CA . GLY A 1 219 ? -23.758 -2.626 17.082 1.00 94.00 219 GLY A CA 1
ATOM 1709 C C . GLY A 1 219 ? -22.843 -3.100 18.220 1.00 94.00 219 GLY A C 1
ATOM 1710 O O . GLY A 1 219 ? -23.310 -3.305 19.339 1.00 94.00 219 GLY A O 1
ATOM 1711 N N . ILE A 1 220 ? -21.531 -3.191 17.971 1.00 94.88 220 ILE A N 1
ATOM 1712 C CA . ILE A 1 220 ? -20.546 -3.591 18.991 1.00 94.88 220 ILE A CA 1
ATOM 1713 C C . ILE A 1 220 ? -20.341 -2.471 20.012 1.00 94.88 220 ILE A C 1
ATOM 1715 O O . ILE A 1 220 ? -20.240 -2.736 21.208 1.00 94.88 220 ILE A O 1
ATOM 1719 N N . LEU A 1 221 ? -20.305 -1.210 19.571 1.00 96.38 221 LEU A N 1
ATOM 1720 C CA . LEU A 1 221 ? -20.230 -0.077 20.497 1.00 96.38 221 LEU A CA 1
ATOM 1721 C C . LEU A 1 221 ? -21.437 -0.040 21.433 1.00 96.38 221 LEU A C 1
ATOM 1723 O O . LEU A 1 221 ? -21.263 0.178 22.631 1.00 96.38 221 LEU A O 1
ATOM 1727 N N . LYS A 1 222 ? -22.637 -0.316 20.910 1.00 96.62 222 LYS A N 1
ATOM 1728 C CA . LYS A 1 222 ? -23.851 -0.439 21.718 1.00 96.62 222 LYS A CA 1
ATOM 1729 C C . LYS A 1 222 ? -23.711 -1.536 22.767 1.00 96.62 222 LYS A C 1
ATOM 1731 O O . LYS A 1 222 ? -23.965 -1.283 23.939 1.00 96.62 222 LYS A O 1
ATOM 1736 N N . GLU A 1 223 ? -23.261 -2.723 22.361 1.00 96.44 223 GLU A N 1
ATOM 1737 C CA . GLU A 1 223 ? -23.029 -3.844 23.275 1.00 96.44 223 GLU A CA 1
ATOM 1738 C C . GLU A 1 223 ? -22.050 -3.474 24.401 1.00 96.44 223 GLU A C 1
ATOM 1740 O O . GLU A 1 223 ? -22.297 -3.785 25.565 1.00 96.44 223 GLU A O 1
ATOM 1745 N N . LEU A 1 224 ? -20.951 -2.784 24.075 1.00 97.12 224 LEU A N 1
ATOM 1746 C CA . LEU A 1 224 ? -19.969 -2.338 25.064 1.00 97.12 224 LEU A CA 1
ATOM 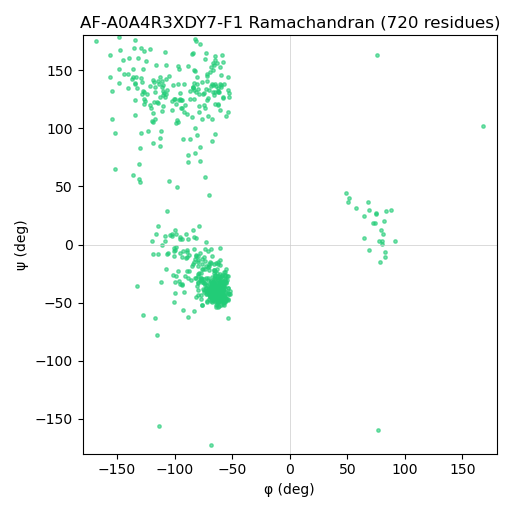1747 C C . LEU A 1 224 ? -20.554 -1.288 26.017 1.00 97.12 224 LEU A C 1
ATOM 1749 O O . LEU A 1 224 ? -20.383 -1.411 27.227 1.00 97.12 224 LEU A O 1
ATOM 1753 N N . ILE A 1 225 ? -21.250 -0.273 25.502 1.00 97.50 225 ILE A N 1
ATOM 1754 C CA . ILE A 1 225 ? -21.863 0.777 26.328 1.00 97.50 225 ILE A CA 1
ATOM 1755 C C . ILE A 1 225 ? -22.909 0.169 27.269 1.00 97.50 225 ILE A C 1
ATOM 1757 O O . ILE A 1 225 ? -22.852 0.418 28.473 1.00 97.50 225 ILE A O 1
ATOM 1761 N N . ASP A 1 226 ? -23.803 -0.672 26.749 1.00 97.06 226 ASP A N 1
ATOM 1762 C CA . ASP A 1 226 ? -24.855 -1.318 27.537 1.00 97.06 226 ASP A CA 1
ATOM 1763 C C . ASP A 1 226 ? -24.275 -2.274 28.588 1.00 97.06 226 ASP A C 1
ATOM 1765 O O . ASP A 1 226 ? -24.801 -2.357 29.695 1.00 97.06 226 ASP A O 1
ATOM 1769 N N . HIS A 1 227 ? -23.169 -2.963 28.285 1.00 97.00 227 HIS A N 1
ATOM 1770 C CA . HIS A 1 227 ? -22.496 -3.839 29.245 1.00 97.00 227 HIS A CA 1
ATOM 1771 C C . HIS A 1 227 ? -22.016 -3.090 30.498 1.00 97.00 227 HIS A C 1
ATOM 1773 O O . HIS A 1 227 ? -22.107 -3.627 31.599 1.00 97.00 227 HIS A O 1
ATOM 1779 N N . PHE A 1 228 ? -21.509 -1.862 30.342 1.00 97.00 228 PHE A N 1
ATOM 1780 C CA . PHE A 1 228 ? -20.946 -1.084 31.452 1.00 97.00 228 PHE A CA 1
ATOM 1781 C C . PHE A 1 228 ? -21.936 -0.131 32.114 1.00 97.00 228 PHE A C 1
ATOM 1783 O O . PHE A 1 228 ? -21.836 0.110 33.316 1.00 97.00 228 PHE A O 1
ATOM 1790 N N . HIS A 1 229 ? -22.860 0.437 31.341 1.00 96.62 229 HIS A N 1
ATOM 1791 C CA . HIS A 1 229 ? -23.757 1.493 31.808 1.00 96.62 229 HIS A CA 1
ATOM 1792 C C . HIS A 1 229 ? -25.228 1.076 31.841 1.00 96.62 229 HIS A C 1
ATOM 1794 O O . HIS A 1 229 ? -26.043 1.830 32.373 1.00 96.62 229 HIS A O 1
ATOM 1800 N N . GLY A 1 230 ? -25.574 -0.098 31.309 1.00 94.12 230 GLY A N 1
ATOM 1801 C CA . GLY A 1 230 ? -26.952 -0.532 31.084 1.00 94.12 230 GLY A CA 1
ATOM 1802 C C . GLY A 1 230 ? -27.598 0.145 29.864 1.00 94.12 230 GLY A C 1
ATOM 1803 O O . GLY A 1 230 ? -27.119 1.186 29.402 1.00 94.12 230 GLY A O 1
ATOM 1804 N N . PRO A 1 231 ? -28.708 -0.412 29.346 1.00 93.44 231 PRO A N 1
ATOM 1805 C CA . PRO A 1 231 ? -29.417 0.167 28.211 1.00 93.44 231 PRO A CA 1
ATOM 1806 C C . PRO A 1 231 ? -30.024 1.542 28.538 1.00 93.44 231 PRO A C 1
ATOM 1808 O O . PRO A 1 231 ? -30.264 1.895 29.696 1.00 93.44 231 PRO A O 1
ATOM 1811 N N . GLY A 1 232 ? -30.298 2.326 27.492 1.00 90.00 232 GLY A N 1
ATOM 1812 C CA . GLY A 1 232 ? -31.044 3.586 27.591 1.00 90.00 232 GLY A CA 1
ATOM 1813 C C . GLY A 1 232 ? -30.237 4.801 28.058 1.00 90.00 232 GLY A C 1
ATOM 1814 O O . GLY A 1 232 ? -30.826 5.844 28.331 1.00 90.00 232 GLY A O 1
ATOM 1815 N N . LEU A 1 233 ? -28.906 4.695 28.165 1.00 94.62 233 LEU A N 1
ATOM 1816 C CA . LEU A 1 233 ? -28.047 5.866 28.375 1.00 94.62 233 LEU A CA 1
ATOM 1817 C C . LEU A 1 233 ? -27.927 6.723 27.103 1.00 94.62 233 LEU A C 1
ATOM 1819 O O . LEU A 1 233 ? -27.972 7.947 27.182 1.00 94.62 233 LEU A O 1
ATOM 1823 N N . ILE A 1 234 ? -27.766 6.065 25.953 1.00 96.94 234 ILE A N 1
ATOM 1824 C CA . ILE A 1 234 ? -27.480 6.676 24.652 1.00 96.94 234 ILE A CA 1
ATOM 1825 C C . ILE A 1 234 ? -28.638 6.382 23.686 1.00 96.94 234 ILE A C 1
ATOM 1827 O O . ILE A 1 234 ? -29.056 5.232 23.565 1.00 96.94 234 ILE A O 1
ATOM 1831 N N . ASP A 1 235 ? -29.136 7.411 22.998 1.00 96.31 235 ASP A N 1
ATOM 1832 C CA . ASP A 1 235 ? -30.231 7.347 22.018 1.00 96.31 235 ASP A CA 1
ATOM 1833 C C . ASP A 1 235 ? -29.785 6.849 20.644 1.00 96.31 235 ASP A C 1
ATOM 1835 O O . ASP A 1 235 ? -30.512 6.110 19.984 1.00 96.31 235 ASP A O 1
ATOM 1839 N N . ALA A 1 236 ? -28.598 7.269 20.205 1.00 96.94 236 ALA A N 1
ATOM 1840 C CA . ALA A 1 236 ? -28.010 6.877 18.929 1.00 96.94 236 ALA A CA 1
ATOM 1841 C C . ALA A 1 236 ? -26.482 6.825 19.023 1.00 96.94 236 ALA A C 1
ATOM 1843 O O . ALA A 1 236 ? -25.862 7.534 19.819 1.00 96.94 236 ALA A O 1
ATOM 1844 N N . ILE A 1 237 ? -25.868 5.967 18.211 1.00 97.56 237 ILE A N 1
ATOM 1845 C CA . ILE A 1 237 ? -24.420 5.763 18.185 1.00 97.56 237 ILE A CA 1
ATOM 1846 C C . ILE A 1 237 ? -23.932 5.914 16.750 1.00 97.56 237 ILE A C 1
ATOM 1848 O O . ILE A 1 237 ? -24.465 5.305 15.822 1.00 97.56 237 ILE A O 1
ATOM 1852 N N . TYR A 1 238 ? -22.873 6.695 16.612 1.00 96.44 238 TYR A N 1
ATOM 1853 C CA . TYR A 1 238 ? -22.220 7.050 15.371 1.00 96.44 238 TYR A CA 1
ATOM 1854 C C . TYR A 1 238 ? -20.766 6.590 15.445 1.00 96.44 238 TYR A C 1
ATOM 1856 O O . TYR A 1 238 ? -20.004 7.045 16.301 1.00 96.44 238 TYR A O 1
ATOM 1864 N N . SER A 1 239 ? -20.386 5.673 14.557 1.00 95.06 239 SER A N 1
ATOM 1865 C CA . SER A 1 239 ? -19.022 5.150 14.450 1.00 95.06 239 SER A CA 1
ATOM 1866 C C . SER A 1 239 ? -18.387 5.568 13.133 1.00 95.06 239 SER A C 1
ATOM 1868 O O . SER A 1 239 ? -19.034 5.492 12.085 1.00 95.06 239 SER A O 1
ATOM 1870 N N . SER A 1 240 ? -17.112 5.957 13.160 1.00 92.25 240 SER A N 1
ATOM 1871 C CA . SER A 1 240 ? -16.370 6.272 11.937 1.00 92.25 240 SER A CA 1
ATOM 1872 C C . SER A 1 240 ? -16.258 5.071 10.989 1.00 92.25 240 SER A C 1
ATOM 1874 O O . SER A 1 240 ? -16.211 5.270 9.775 1.00 92.25 240 SER A O 1
ATOM 1876 N N . ALA A 1 241 ? -16.291 3.840 11.514 1.00 88.88 241 ALA A N 1
ATOM 1877 C CA . ALA A 1 241 ? -16.340 2.606 10.728 1.00 88.88 241 ALA A CA 1
ATOM 1878 C C . ALA A 1 241 ? -17.586 2.501 9.834 1.00 88.88 241 ALA A C 1
ATOM 1880 O O . ALA A 1 241 ? -17.495 1.997 8.717 1.00 88.88 241 ALA A O 1
ATOM 1881 N N . ASP A 1 242 ? -18.740 2.965 10.320 1.00 90.31 242 ASP A N 1
ATOM 1882 C CA . ASP A 1 242 ? -20.009 2.854 9.594 1.00 90.31 242 ASP A CA 1
ATOM 1883 C C . ASP A 1 242 ? -20.316 4.126 8.788 1.00 90.31 242 ASP A C 1
ATOM 1885 O O . ASP A 1 242 ? -20.852 4.043 7.687 1.00 90.31 242 ASP A O 1
ATOM 1889 N N . ILE A 1 243 ? -19.928 5.303 9.295 1.00 87.31 243 ILE A N 1
ATOM 1890 C CA . ILE A 1 243 ? -20.116 6.591 8.604 1.00 87.31 243 ILE A CA 1
ATOM 1891 C C . ILE A 1 243 ? -19.083 6.791 7.484 1.00 87.31 243 ILE A C 1
ATOM 1893 O O . ILE A 1 243 ? -19.350 7.488 6.507 1.00 87.31 243 ILE A O 1
ATOM 1897 N N . GLY A 1 244 ? -17.887 6.209 7.611 1.00 85.56 244 GLY A N 1
ATOM 1898 C CA . GLY A 1 244 ? -16.789 6.422 6.666 1.00 85.56 244 GLY A CA 1
ATOM 1899 C C . GLY A 1 244 ? -16.121 7.797 6.791 1.00 85.56 244 GLY A C 1
ATOM 1900 O O . GLY A 1 244 ? -15.419 8.219 5.868 1.00 85.56 244 GLY A O 1
ATOM 1901 N N . ALA A 1 245 ? -16.312 8.483 7.922 1.00 86.31 245 ALA A N 1
ATOM 1902 C CA . ALA A 1 245 ? -15.715 9.778 8.237 1.00 86.31 245 ALA A CA 1
ATOM 1903 C C . ALA A 1 245 ? -15.283 9.845 9.707 1.00 86.31 245 ALA A C 1
ATOM 1905 O O . ALA A 1 245 ? -15.940 9.262 10.568 1.00 86.31 245 ALA A O 1
ATOM 1906 N N . THR A 1 246 ? -14.201 10.570 9.997 1.00 88.88 246 THR A N 1
ATOM 1907 C CA . THR A 1 246 ? -13.685 10.746 11.363 1.00 88.88 246 THR A CA 1
ATOM 1908 C C . THR A 1 246 ? -13.937 12.151 11.914 1.00 88.88 246 THR A C 1
ATOM 1910 O O . THR A 1 246 ? -14.038 13.129 11.164 1.00 88.88 246 THR A O 1
ATOM 1913 N N . LYS A 1 247 ? -14.008 12.273 13.243 1.00 91.12 247 LYS A N 1
ATOM 1914 C CA . LYS A 1 247 ? -14.032 13.547 13.975 1.00 91.12 247 LYS A CA 1
ATOM 1915 C C . LYS A 1 247 ? -12.763 14.336 13.717 1.00 91.12 247 LYS A C 1
ATOM 1917 O O . LYS A 1 247 ? -12.829 15.531 13.460 1.00 91.12 247 LYS A O 1
ATOM 1922 N N . ARG A 1 248 ? -11.604 13.669 13.712 1.00 86.31 248 ARG A N 1
ATOM 1923 C CA . ARG A 1 248 ? -10.301 14.326 13.518 1.00 86.31 248 ARG A CA 1
ATOM 1924 C C . ARG A 1 248 ? -10.187 15.098 12.198 1.00 86.31 248 ARG A C 1
ATOM 1926 O O . ARG A 1 248 ? -9.531 16.133 12.166 1.00 86.31 248 ARG A O 1
ATOM 1933 N N . HIS A 1 249 ? -10.811 14.605 11.127 1.00 85.38 249 HIS A N 1
ATOM 1934 C CA . HIS A 1 249 ? -10.865 15.291 9.830 1.00 85.38 249 HIS A CA 1
ATOM 1935 C C . HIS A 1 249 ? -12.127 16.153 9.655 1.00 85.38 249 HIS A C 1
ATOM 1937 O O . HIS A 1 249 ? -12.365 16.685 8.575 1.00 85.38 249 HIS A O 1
ATOM 1943 N N . GLY A 1 250 ? -12.961 16.260 10.691 1.00 85.56 250 GLY A N 1
ATOM 1944 C CA . GLY A 1 250 ? -14.187 17.050 10.703 1.00 85.56 250 GLY A CA 1
ATOM 1945 C C . GLY A 1 250 ? -15.387 16.418 10.003 1.00 85.56 250 GLY A C 1
ATOM 1946 O O . GLY A 1 250 ? -16.503 16.856 10.242 1.00 85.56 250 GLY A O 1
ATOM 1947 N N . GLY A 1 251 ? -15.215 15.374 9.188 1.00 87.19 251 GLY A N 1
ATOM 1948 C CA . GLY A 1 251 ? -16.306 14.815 8.381 1.00 87.19 251 GLY A CA 1
ATOM 1949 C C . GLY A 1 251 ? -17.438 14.161 9.184 1.00 87.19 251 GLY A C 1
ATOM 1950 O O . GLY A 1 251 ? -18.555 14.061 8.685 1.00 87.19 251 GLY A O 1
ATOM 1951 N N . MET A 1 252 ? -17.180 13.740 10.426 1.00 91.31 252 MET A N 1
ATOM 1952 C CA . MET A 1 252 ? -18.176 13.036 11.241 1.00 91.31 252 MET A CA 1
ATOM 1953 C C . MET A 1 252 ? -19.277 13.954 11.792 1.00 91.31 252 MET A C 1
ATOM 1955 O O . MET A 1 252 ? -20.443 13.570 11.795 1.00 91.31 252 MET A O 1
ATOM 1959 N N . PHE A 1 253 ? -18.945 15.176 12.223 1.00 94.12 253 PHE A N 1
ATOM 1960 C CA . PHE A 1 253 ? -19.928 16.080 12.834 1.00 94.12 253 PHE A CA 1
ATOM 1961 C C . PHE A 1 253 ? -21.022 16.552 11.862 1.00 94.12 253 PHE A C 1
ATOM 1963 O O . PHE A 1 253 ? -22.185 16.491 12.250 1.00 94.12 253 PHE A O 1
ATOM 1970 N N . PRO A 1 254 ? -20.730 16.947 10.604 1.00 94.00 254 PRO A N 1
ATOM 1971 C CA . PRO A 1 254 ? -21.767 17.273 9.626 1.00 94.00 254 PRO A CA 1
ATOM 1972 C C . PRO A 1 254 ? -22.762 16.132 9.395 1.00 94.00 254 PRO A C 1
ATOM 1974 O O . PRO A 1 254 ? -23.961 16.384 9.311 1.00 94.00 254 PRO A O 1
ATOM 1977 N N . ALA A 1 255 ? -22.286 14.882 9.342 1.00 92.19 255 ALA A N 1
ATOM 1978 C CA . ALA A 1 255 ? -23.152 13.714 9.189 1.00 92.19 255 ALA A CA 1
ATOM 1979 C C . ALA A 1 255 ? -24.084 13.536 10.400 1.00 92.19 255 ALA A C 1
ATOM 1981 O O . ALA A 1 255 ? -25.286 13.346 10.227 1.00 92.19 255 ALA A O 1
ATOM 1982 N N . VAL A 1 256 ? -23.547 13.674 11.618 1.00 95.06 256 VAL A N 1
ATOM 1983 C CA . VAL A 1 256 ? -24.333 13.600 12.861 1.00 95.06 256 VAL A CA 1
ATOM 1984 C C . VAL A 1 256 ? -25.367 14.728 12.931 1.00 95.06 256 VAL A C 1
ATOM 1986 O O . VAL A 1 256 ? -26.531 14.466 13.209 1.00 95.06 256 VAL A O 1
ATOM 1989 N N . LEU A 1 257 ? -24.979 15.971 12.634 1.00 96.06 257 LEU A N 1
ATOM 1990 C CA . LEU A 1 257 ? -25.886 17.126 12.646 1.00 96.06 257 LEU A CA 1
ATOM 1991 C C . LEU A 1 257 ? -27.039 16.962 11.651 1.00 96.06 257 LEU A C 1
ATOM 1993 O O . LEU A 1 257 ? -28.184 17.249 11.991 1.00 96.06 257 LEU A O 1
ATOM 1997 N N . ALA A 1 258 ? -26.745 16.477 10.440 1.00 95.12 258 ALA A N 1
ATOM 1998 C CA . ALA A 1 258 ? -27.755 16.229 9.418 1.00 95.12 258 ALA A CA 1
ATOM 1999 C C . ALA A 1 258 ? -28.738 15.125 9.834 1.00 95.12 258 ALA A C 1
ATOM 2001 O O . ALA A 1 258 ? -29.939 15.267 9.621 1.00 95.12 258 ALA A O 1
ATOM 2002 N N . GLN A 1 259 ? -28.241 14.047 10.447 1.00 95.44 259 GLN A N 1
ATOM 2003 C CA . GLN A 1 259 ? -29.078 12.929 10.881 1.00 95.44 259 GLN A CA 1
ATOM 2004 C C . GLN A 1 259 ? -29.927 13.261 12.115 1.00 95.44 259 GLN A C 1
ATOM 2006 O O . GLN A 1 259 ? -31.057 12.793 12.224 1.00 95.44 259 GLN A O 1
ATOM 2011 N N . GLU A 1 260 ? -29.401 14.076 13.029 1.00 96.50 260 GLU A N 1
ATOM 2012 C CA . GLU A 1 260 ? -30.115 14.514 14.231 1.00 96.50 260 GLU A CA 1
ATOM 2013 C C . GLU A 1 260 ? -31.018 15.733 13.980 1.00 96.50 260 GLU A C 1
ATOM 2015 O O . GLU A 1 260 ? -31.910 16.011 14.776 1.00 96.50 260 GLU A O 1
ATOM 2020 N N . GLY A 1 261 ? -30.817 16.463 12.878 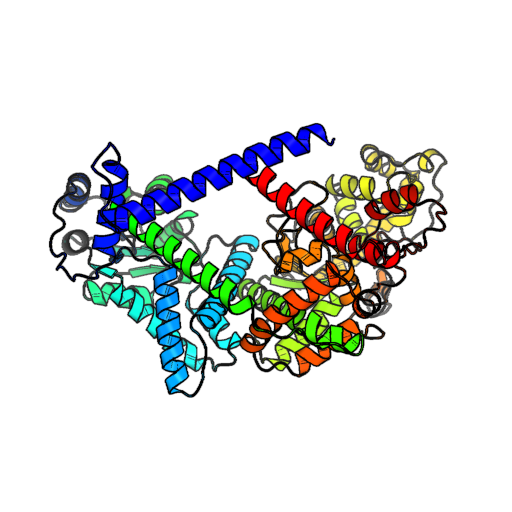1.00 95.94 261 GLY A N 1
ATOM 2021 C CA . GLY A 1 261 ? -31.612 17.646 12.537 1.00 95.94 261 GLY A CA 1
ATOM 2022 C C . GLY A 1 261 ? -31.381 18.833 13.479 1.00 95.94 261 GLY A C 1
ATOM 2023 O O . GLY A 1 261 ? -32.292 19.630 13.697 1.00 95.94 261 GLY A O 1
ATOM 2024 N N . VAL A 1 262 ? -30.178 18.955 14.052 1.00 94.81 262 VAL A N 1
ATOM 2025 C CA . VAL A 1 262 ? -29.840 19.969 15.067 1.00 94.81 262 VAL A CA 1
ATOM 2026 C C . VAL A 1 262 ? -28.798 20.949 14.526 1.00 94.81 262 VAL A C 1
ATOM 2028 O O . VAL A 1 262 ? -27.861 20.568 13.826 1.00 94.81 262 VAL A O 1
ATOM 2031 N N . ALA A 1 263 ? -28.945 22.234 14.860 1.00 95.12 263 ALA A N 1
ATOM 2032 C CA . ALA A 1 263 ? -27.967 23.261 14.507 1.00 95.12 263 ALA A CA 1
ATOM 2033 C C . ALA A 1 263 ? -26.678 23.121 15.349 1.00 95.12 263 ALA A C 1
ATOM 2035 O O . ALA A 1 263 ? -26.777 22.818 16.539 1.00 95.12 263 ALA A O 1
ATOM 2036 N N . PRO A 1 264 ? -25.477 23.401 14.800 1.00 94.06 264 PRO A N 1
ATOM 2037 C CA . PRO A 1 264 ? -24.207 23.216 15.514 1.00 94.06 264 PRO A CA 1
ATOM 2038 C C . PRO A 1 264 ? -24.154 23.873 16.902 1.00 94.06 264 PRO A C 1
ATOM 2040 O O . PRO A 1 264 ? -23.724 23.251 17.869 1.00 94.06 264 PRO A O 1
ATOM 2043 N N . ASN A 1 265 ? -24.671 25.098 17.024 1.00 93.56 265 ASN A N 1
ATOM 2044 C CA . ASN A 1 265 ? -24.703 25.873 18.270 1.00 93.56 265 ASN A CA 1
ATOM 2045 C C . ASN A 1 265 ? -25.690 25.341 19.327 1.00 93.56 265 ASN A C 1
ATOM 2047 O O . ASN A 1 265 ? -25.734 25.863 20.434 1.00 93.56 265 ASN A O 1
ATOM 2051 N N . ARG A 1 266 ? -26.494 24.325 19.002 1.00 94.31 266 ARG A N 1
ATOM 2052 C CA . ARG A 1 266 ? -27.385 23.625 19.942 1.00 94.31 266 ARG A CA 1
ATOM 2053 C C . ARG A 1 266 ? -26.828 22.261 20.346 1.00 94.31 266 ARG A C 1
ATOM 2055 O O . ARG A 1 266 ? -27.524 21.482 20.997 1.00 94.31 266 ARG A O 1
ATOM 2062 N N . VAL A 1 267 ? -25.583 21.964 19.965 1.00 95.44 267 VAL A N 1
ATOM 2063 C CA . VAL A 1 267 ? -24.888 20.718 20.291 1.00 95.44 267 VAL A CA 1
ATOM 2064 C C . VAL A 1 267 ? -23.754 20.980 21.273 1.00 95.44 267 VAL A C 1
ATOM 2066 O O . VAL A 1 267 ? -22.954 21.897 21.082 1.00 95.44 267 VAL A O 1
ATOM 2069 N N . LEU A 1 268 ? -23.651 20.124 22.290 1.00 95.00 268 LEU A N 1
ATOM 2070 C CA . LEU A 1 268 ? -22.480 20.008 23.153 1.00 95.00 268 LEU A CA 1
ATOM 2071 C C . LEU A 1 268 ? -21.773 18.677 22.885 1.00 95.00 268 LEU A C 1
ATOM 2073 O O . LEU A 1 268 ? -22.358 17.616 23.086 1.00 95.00 268 LEU A O 1
ATOM 2077 N N . HIS A 1 269 ? -20.516 18.725 22.455 1.00 95.81 269 HIS A N 1
ATOM 2078 C CA . HIS A 1 269 ? -19.652 17.557 22.341 1.00 95.81 269 HIS A CA 1
ATOM 2079 C C . HIS A 1 269 ? -18.738 17.408 23.562 1.00 95.81 269 HIS A C 1
ATOM 2081 O O . HIS A 1 269 ? -18.184 18.389 24.055 1.00 95.81 269 HIS A O 1
ATOM 2087 N N . ILE A 1 270 ? -18.566 16.185 24.057 1.00 95.00 270 ILE A N 1
ATOM 2088 C CA . ILE A 1 270 ? -17.733 15.868 25.220 1.00 95.00 270 ILE A CA 1
ATOM 2089 C C . ILE A 1 270 ? -16.742 14.776 24.821 1.00 95.00 270 ILE A C 1
ATOM 2091 O O . ILE A 1 270 ? -17.169 13.705 24.397 1.00 95.00 270 ILE A O 1
ATOM 2095 N N . GLY A 1 271 ? -15.441 15.002 25.005 1.00 93.81 271 GLY A N 1
ATOM 2096 C CA . GLY A 1 271 ? -14.436 13.985 24.688 1.00 93.81 271 GLY A CA 1
ATOM 2097 C C . GLY A 1 271 ? -13.033 14.281 25.203 1.00 93.81 271 GLY A C 1
ATOM 2098 O O . GLY A 1 271 ? -12.774 15.331 25.797 1.00 93.81 271 GLY A O 1
ATOM 2099 N N . ASP A 1 272 ? -12.126 13.326 25.023 1.00 91.31 272 ASP A N 1
ATOM 2100 C CA . ASP A 1 272 ? -10.784 13.344 25.603 1.00 91.31 272 ASP A CA 1
ATOM 2101 C C . ASP A 1 272 ? -9.695 13.865 24.660 1.00 91.31 272 ASP A C 1
ATOM 2103 O O . ASP A 1 272 ? -8.626 14.296 25.126 1.00 91.31 272 ASP A O 1
ATOM 2107 N N . ASP A 1 273 ? -9.925 13.803 23.348 1.00 92.00 273 ASP A N 1
ATOM 2108 C CA . ASP A 1 273 ? -8.940 14.203 22.360 1.00 92.00 273 ASP A CA 1
ATOM 2109 C C . ASP A 1 273 ? -9.050 15.702 22.100 1.00 92.00 273 ASP A C 1
ATOM 2111 O O . ASP A 1 273 ? -10.097 16.245 21.752 1.00 92.00 273 ASP A O 1
ATOM 2115 N N . ARG A 1 274 ? -7.929 16.404 22.261 1.00 91.00 274 ARG A N 1
ATOM 2116 C CA . ARG A 1 274 ? -7.910 17.861 22.128 1.00 91.00 274 ARG A CA 1
ATOM 2117 C C . ARG A 1 274 ? -8.251 18.317 20.706 1.00 91.00 274 ARG A C 1
ATOM 2119 O O . ARG A 1 274 ? -8.877 19.358 20.544 1.00 91.00 274 ARG A O 1
ATOM 2126 N N . LEU A 1 275 ? -7.828 17.572 19.689 1.00 92.12 275 LEU A N 1
ATOM 2127 C CA . LEU A 1 275 ? -8.074 17.947 18.305 1.00 92.12 275 LEU A CA 1
ATOM 2128 C C . LEU A 1 275 ? -9.472 17.493 17.877 1.00 92.12 275 LEU A C 1
ATOM 2130 O O . LEU A 1 275 ? -10.284 18.321 17.475 1.00 92.12 275 LEU A O 1
ATOM 2134 N N . ALA A 1 276 ? -9.747 16.192 17.982 1.00 91.25 276 ALA A N 1
ATOM 2135 C CA . ALA A 1 276 ? -10.959 15.576 17.454 1.00 91.25 276 ALA A CA 1
ATOM 2136 C C . ALA A 1 276 ? -12.220 15.935 18.257 1.00 91.25 276 ALA A C 1
ATOM 2138 O O . ALA A 1 276 ? -13.272 16.126 17.652 1.00 91.25 276 ALA A O 1
ATOM 2139 N N . ASP A 1 277 ? -12.113 16.087 19.582 1.00 93.88 277 ASP A N 1
ATOM 2140 C CA . ASP A 1 277 ? -13.278 16.290 20.452 1.00 93.88 277 ASP A CA 1
ATOM 2141 C C . ASP A 1 277 ? -13.418 17.729 20.971 1.00 93.88 277 ASP A C 1
ATOM 2143 O O . ASP A 1 277 ? -14.423 18.073 21.590 1.00 93.88 277 ASP A O 1
ATOM 2147 N N . PHE A 1 278 ? -12.431 18.601 20.739 1.00 92.94 278 PHE A N 1
ATOM 2148 C CA . PHE A 1 278 ? -12.485 19.984 21.221 1.00 92.94 278 PHE A CA 1
ATOM 2149 C C . PHE A 1 278 ? -12.244 21.018 20.123 1.00 92.94 278 PHE A C 1
ATOM 2151 O O . PHE A 1 278 ? -13.119 21.839 19.858 1.00 92.94 278 PHE A O 1
ATOM 2158 N N . GLU A 1 279 ? -11.082 21.003 19.469 1.00 92.81 279 GLU A N 1
ATOM 2159 C CA . GLU A 1 279 ? -10.731 22.032 18.482 1.00 92.81 279 GLU A CA 1
ATOM 2160 C C . GLU A 1 279 ? -11.595 21.943 17.214 1.00 92.81 279 GLU A C 1
ATOM 2162 O O . GLU A 1 279 ? -12.167 22.954 16.804 1.00 92.81 279 GLU A O 1
ATOM 2167 N N . VAL A 1 280 ? -11.750 20.749 16.629 1.00 93.25 280 VAL A N 1
ATOM 2168 C CA . VAL A 1 280 ? -12.542 20.541 15.404 1.00 93.25 280 VAL A CA 1
ATOM 2169 C C . VAL A 1 280 ? -14.028 20.890 15.585 1.00 93.25 280 VAL A C 1
ATOM 2171 O O . VAL A 1 280 ? -14.517 21.722 14.819 1.00 93.25 280 VAL A O 1
ATOM 2174 N N . PRO A 1 281 ? -14.765 20.352 16.580 1.00 91.94 281 PRO A N 1
ATOM 2175 C CA . PRO A 1 281 ? -16.170 20.720 16.758 1.00 91.94 281 PRO A CA 1
ATOM 2176 C C . PRO A 1 281 ? -16.360 22.229 16.988 1.00 91.94 281 PRO A C 1
ATOM 2178 O O . PRO A 1 281 ? -17.266 22.829 16.408 1.00 91.94 281 PRO A O 1
ATOM 2181 N N . ARG A 1 282 ? -15.467 22.894 17.737 1.00 93.00 282 ARG A N 1
ATOM 2182 C CA . ARG A 1 282 ? -15.556 24.351 17.954 1.00 93.00 282 ARG A CA 1
ATOM 2183 C C . ARG A 1 282 ? -15.387 25.169 16.681 1.00 93.00 282 ARG A C 1
ATOM 2185 O O . ARG A 1 282 ? -16.066 26.182 16.531 1.00 93.00 282 ARG A O 1
ATOM 2192 N N . GLN A 1 283 ? -14.521 24.740 15.765 1.00 95.19 283 GLN A N 1
ATOM 2193 C CA . GLN A 1 283 ? -14.380 25.381 14.451 1.00 95.19 283 GLN A CA 1
ATOM 2194 C C . GLN A 1 283 ? -15.668 25.287 13.617 1.00 95.19 283 GLN A C 1
ATOM 2196 O O . GLN A 1 283 ? -15.880 26.109 12.732 1.00 95.19 283 GLN A O 1
ATOM 2201 N N . MET A 1 284 ? -16.546 24.330 13.928 1.00 93.50 284 MET A N 1
ATOM 2202 C CA . MET A 1 284 ? -17.845 24.128 13.279 1.00 93.50 284 MET A CA 1
ATOM 2203 C C . MET A 1 284 ? -19.011 24.789 14.029 1.00 93.50 284 MET A C 1
ATOM 2205 O O . MET A 1 284 ? -20.166 24.585 13.668 1.00 93.50 284 MET A O 1
ATOM 2209 N N . GLY A 1 285 ? -18.733 25.565 15.082 1.00 93.44 285 GLY A N 1
ATOM 2210 C CA . GLY A 1 285 ? -19.761 26.202 15.909 1.00 93.44 285 GLY A CA 1
ATOM 2211 C C . GLY A 1 285 ? -20.424 25.274 16.931 1.00 93.44 285 GLY A C 1
ATOM 2212 O O . GLY A 1 285 ? -21.431 25.663 17.514 1.00 93.44 285 GLY A O 1
ATOM 2213 N N . ILE A 1 286 ? -19.871 24.078 17.165 1.00 93.06 286 ILE A N 1
ATOM 2214 C CA . ILE A 1 286 ? -20.331 23.139 18.196 1.00 93.06 286 ILE A CA 1
ATOM 2215 C C . ILE A 1 286 ? -19.695 23.508 19.540 1.00 93.06 286 ILE A C 1
ATOM 2217 O O . ILE A 1 286 ? -18.490 23.771 19.623 1.00 93.06 286 ILE A O 1
ATOM 2221 N N . HIS A 1 287 ? -20.484 23.511 20.617 1.00 93.12 287 HIS A N 1
ATOM 2222 C CA . HIS A 1 287 ? -19.935 23.653 21.965 1.00 93.12 287 HIS A CA 1
ATOM 2223 C C . HIS A 1 287 ? -19.131 22.398 22.313 1.00 93.12 287 HIS A C 1
ATOM 2225 O O . HIS A 1 287 ? -19.586 21.293 22.049 1.00 93.12 287 HIS A O 1
ATOM 2231 N N . ALA A 1 288 ? -17.948 22.533 22.917 1.00 92.06 288 ALA A N 1
ATOM 2232 C CA . ALA A 1 288 ? -17.111 21.377 23.236 1.00 92.06 288 ALA A CA 1
ATOM 2233 C C . ALA A 1 288 ? -16.551 21.428 24.661 1.00 92.06 288 ALA A C 1
ATOM 2235 O O . ALA A 1 288 ? -16.072 22.473 25.108 1.00 92.06 288 ALA A O 1
ATOM 2236 N N . ALA A 1 289 ? -16.565 20.285 25.345 1.00 90.88 289 ALA A N 1
ATOM 2237 C CA . ALA A 1 289 ? -15.994 20.079 26.669 1.00 90.88 289 ALA A CA 1
ATOM 2238 C C . ALA A 1 289 ? -14.880 19.024 26.612 1.00 90.88 289 ALA A C 1
ATOM 2240 O O . ALA A 1 289 ? -15.100 17.881 26.213 1.00 90.88 289 ALA A O 1
ATOM 2241 N N . HIS A 1 290 ? -13.675 19.411 27.038 1.00 89.69 290 HIS A N 1
ATOM 2242 C CA . HIS A 1 290 ? -12.497 18.542 27.011 1.00 89.69 290 HIS A CA 1
ATOM 2243 C C . HIS A 1 290 ? -12.300 17.807 28.347 1.00 89.69 290 HIS A C 1
ATOM 2245 O O . HIS A 1 290 ? -12.172 18.438 29.401 1.00 89.69 290 HIS A O 1
ATOM 2251 N N . LEU A 1 291 ? -12.234 16.474 28.297 1.00 86.50 291 LEU A N 1
ATOM 2252 C CA . LEU A 1 291 ? -12.000 15.574 29.431 1.00 86.50 291 LEU A CA 1
ATOM 2253 C C . LEU A 1 291 ? -10.629 14.882 29.304 1.00 86.50 291 LEU A C 1
ATOM 2255 O O . LEU A 1 291 ? -10.525 13.766 28.801 1.00 86.50 291 LEU A O 1
ATOM 2259 N N . PRO A 1 292 ? -9.530 15.511 29.752 1.00 78.69 292 PRO A N 1
ATOM 2260 C CA . PRO A 1 292 ? -8.189 15.002 29.486 1.00 78.69 292 PRO A CA 1
ATOM 2261 C C . PRO A 1 292 ? -7.892 13.671 30.195 1.00 78.69 292 PRO A C 1
ATOM 2263 O O . PRO A 1 292 ? -8.111 13.516 31.397 1.00 78.69 292 PRO A O 1
ATOM 2266 N N . LYS A 1 293 ? -7.238 12.738 29.483 1.00 74.00 293 LYS A N 1
ATOM 2267 C CA . LYS A 1 293 ? -6.703 11.505 30.099 1.00 74.00 293 LYS A CA 1
ATOM 2268 C C . LYS A 1 293 ? -5.674 11.818 31.186 1.00 74.00 293 LYS A C 1
ATOM 2270 O O . LYS A 1 293 ? -4.738 12.593 30.969 1.00 74.00 293 LYS A O 1
ATOM 2275 N N . GLY A 1 294 ? -5.742 11.085 32.298 1.00 71.81 294 GLY A N 1
ATOM 2276 C CA . GLY A 1 294 ? -4.713 11.118 33.340 1.00 71.81 294 GLY A CA 1
ATOM 2277 C C . GLY A 1 294 ? -3.324 10.746 32.796 1.00 71.81 294 GLY A C 1
ATOM 2278 O O . GLY A 1 294 ? -3.138 9.678 32.205 1.00 71.81 294 GLY A O 1
ATOM 2279 N N . ARG A 1 295 ? -2.323 11.614 33.018 1.00 72.19 295 ARG A N 1
ATOM 2280 C CA . ARG A 1 295 ? -0.951 11.454 32.486 1.00 72.19 295 ARG A CA 1
ATOM 2281 C C . ARG A 1 295 ? -0.330 10.096 32.839 1.00 72.19 295 ARG A C 1
ATOM 2283 O O . ARG A 1 295 ? 0.259 9.456 31.973 1.00 72.19 295 ARG A O 1
ATOM 2290 N N . ILE A 1 296 ? -0.518 9.629 34.074 1.00 74.69 296 ILE A N 1
ATOM 2291 C CA . ILE A 1 296 ? 0.044 8.363 34.577 1.00 74.69 296 ILE A CA 1
ATOM 2292 C C . ILE A 1 296 ? -0.452 7.163 33.756 1.00 74.69 296 ILE A C 1
ATOM 2294 O O . ILE A 1 296 ? 0.356 6.348 33.311 1.00 74.69 296 ILE A O 1
ATOM 2298 N N . ARG A 1 297 ? -1.762 7.085 33.478 1.00 75.81 297 ARG A N 1
ATOM 2299 C CA . ARG A 1 297 ? -2.353 5.991 32.684 1.00 75.81 297 ARG A CA 1
ATOM 2300 C C . ARG A 1 297 ? -1.769 5.942 31.271 1.00 75.81 297 ARG A C 1
ATOM 2302 O O . ARG A 1 297 ? -1.444 4.868 30.770 1.00 75.81 297 ARG A O 1
ATOM 2309 N N . ARG A 1 298 ? -1.563 7.113 30.657 1.00 74.12 298 ARG A N 1
ATOM 2310 C CA . ARG A 1 298 ? -0.952 7.241 29.325 1.00 74.12 298 ARG A CA 1
ATOM 2311 C C . ARG A 1 298 ? 0.495 6.742 29.306 1.00 74.12 298 ARG A C 1
ATOM 2313 O O . ARG A 1 298 ? 0.878 6.042 28.370 1.00 74.12 298 ARG A O 1
ATOM 2320 N N . LEU A 1 299 ? 1.298 7.093 30.314 1.00 78.44 299 LEU A N 1
ATOM 2321 C CA . LEU A 1 299 ? 2.678 6.607 30.424 1.00 78.44 299 LEU A CA 1
ATOM 2322 C C . LEU A 1 299 ? 2.722 5.089 30.637 1.00 78.44 299 LEU A C 1
ATOM 2324 O O . LEU A 1 299 ? 3.495 4.412 29.963 1.00 78.44 299 LEU A O 1
ATOM 2328 N N . ALA A 1 300 ? 1.864 4.553 31.506 1.00 80.19 300 ALA A N 1
ATOM 2329 C CA . ALA A 1 300 ? 1.798 3.119 31.777 1.00 80.19 300 ALA A CA 1
ATOM 2330 C C . ALA A 1 300 ? 1.445 2.303 30.518 1.00 80.19 300 ALA A C 1
ATOM 2332 O O . ALA A 1 300 ? 2.150 1.350 30.189 1.00 80.19 300 ALA A O 1
ATOM 2333 N N . ALA A 1 301 ? 0.439 2.728 29.745 1.00 77.75 301 ALA A N 1
ATOM 2334 C CA . ALA A 1 301 ? 0.083 2.067 28.487 1.00 77.75 301 ALA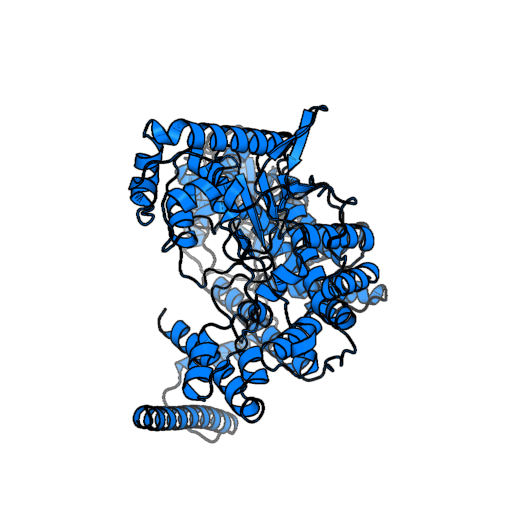 A CA 1
ATOM 2335 C C . ALA A 1 301 ? 1.220 2.117 27.443 1.00 77.75 301 ALA A C 1
ATOM 2337 O O . ALA A 1 301 ? 1.436 1.154 26.708 1.00 77.75 301 ALA A O 1
ATOM 2338 N N . ARG A 1 302 ? 1.986 3.217 27.383 1.00 78.75 302 ARG A N 1
ATOM 2339 C CA . ARG A 1 302 ? 3.166 3.324 26.502 1.00 78.75 302 ARG A CA 1
ATOM 2340 C C . ARG A 1 302 ? 4.292 2.381 26.929 1.00 78.75 302 ARG A C 1
ATOM 2342 O O . ARG A 1 302 ? 4.889 1.734 26.072 1.00 78.75 302 ARG A O 1
ATOM 2349 N N . ALA A 1 303 ? 4.564 2.288 28.231 1.00 81.44 303 ALA A N 1
ATOM 2350 C CA . ALA A 1 303 ? 5.576 1.386 28.777 1.00 81.44 303 ALA A CA 1
ATOM 2351 C C . ALA A 1 303 ? 5.229 -0.088 28.509 1.00 81.44 303 ALA A C 1
ATOM 2353 O O . ALA A 1 303 ? 6.088 -0.856 28.077 1.00 81.44 303 ALA A O 1
ATOM 2354 N N . ASP A 1 304 ? 3.959 -0.462 28.683 1.00 85.62 304 ASP A N 1
ATOM 2355 C CA . ASP A 1 304 ? 3.440 -1.786 28.332 1.00 85.62 304 ASP A CA 1
ATOM 2356 C C . ASP A 1 304 ? 3.651 -2.106 26.839 1.00 85.62 304 ASP A C 1
ATOM 2358 O O . ASP A 1 304 ? 4.203 -3.150 26.488 1.00 85.62 304 ASP A O 1
ATOM 2362 N N . GLY A 1 305 ? 3.318 -1.164 25.950 1.00 76.44 305 GLY A N 1
ATOM 2363 C CA . GLY A 1 305 ? 3.550 -1.318 24.511 1.00 76.44 305 GLY A CA 1
ATOM 2364 C C . GLY A 1 305 ? 5.029 -1.511 24.151 1.00 76.44 305 GLY A C 1
ATOM 2365 O O . GLY A 1 305 ? 5.364 -2.406 23.371 1.00 76.44 305 GLY A O 1
ATOM 2366 N N . ALA A 1 306 ? 5.924 -0.719 24.752 1.00 80.31 306 ALA A N 1
ATOM 2367 C CA . ALA A 1 306 ? 7.369 -0.826 24.539 1.00 80.31 306 ALA A CA 1
ATOM 2368 C C . ALA A 1 306 ? 7.932 -2.171 25.028 1.00 80.31 306 ALA A C 1
ATOM 2370 O O . ALA A 1 306 ? 8.736 -2.800 24.335 1.00 80.31 306 ALA A O 1
ATOM 2371 N N . ARG A 1 307 ? 7.462 -2.657 26.185 1.00 84.00 307 ARG A N 1
ATOM 2372 C CA . ARG A 1 307 ? 7.814 -3.983 26.712 1.00 84.00 307 ARG A CA 1
ATOM 2373 C C . ARG A 1 307 ? 7.429 -5.092 25.733 1.00 84.00 307 ARG A C 1
ATOM 2375 O O . ARG A 1 307 ? 8.239 -5.982 25.473 1.00 84.00 307 ARG A O 1
ATOM 2382 N N . MET A 1 308 ? 6.223 -5.035 25.167 1.00 79.50 308 MET A N 1
ATOM 2383 C CA . MET A 1 308 ? 5.760 -6.038 24.202 1.00 79.50 308 MET A CA 1
ATOM 2384 C C . MET A 1 308 ? 6.556 -6.025 22.892 1.00 79.50 308 MET A C 1
ATOM 2386 O O . MET A 1 308 ? 6.787 -7.085 22.308 1.00 79.50 308 MET A O 1
ATOM 2390 N N . GLU A 1 309 ? 7.004 -4.857 22.427 1.00 77.94 309 GLU A N 1
ATOM 2391 C CA . GLU A 1 309 ? 7.905 -4.768 21.271 1.00 77.94 309 GLU A CA 1
ATOM 2392 C C . GLU A 1 309 ? 9.274 -5.398 21.568 1.00 77.94 309 GLU A C 1
ATOM 2394 O O . GLU A 1 309 ? 9.770 -6.197 20.773 1.00 77.94 309 GLU A O 1
ATOM 2399 N N . ALA A 1 310 ? 9.856 -5.109 22.736 1.00 75.25 310 ALA A N 1
ATOM 2400 C CA . ALA A 1 310 ? 11.151 -5.659 23.133 1.00 75.25 310 ALA A CA 1
ATOM 2401 C C . ALA A 1 310 ? 11.127 -7.196 23.225 1.00 75.25 310 ALA A C 1
ATOM 2403 O O . ALA A 1 310 ? 12.007 -7.862 22.676 1.00 75.25 310 ALA A O 1
ATOM 2404 N N . ILE A 1 311 ? 10.091 -7.769 23.852 1.00 74.88 311 ILE A N 1
ATOM 2405 C CA . ILE A 1 311 ? 9.914 -9.229 23.959 1.00 74.88 311 ILE A CA 1
ATOM 2406 C C . ILE A 1 311 ? 9.835 -9.871 22.568 1.00 74.88 311 ILE A C 1
ATOM 2408 O O . ILE A 1 311 ? 10.511 -10.871 22.314 1.00 74.88 311 ILE A O 1
ATOM 2412 N N . ARG A 1 312 ? 9.063 -9.279 21.647 1.00 71.06 312 ARG A N 1
ATOM 2413 C CA . ARG A 1 312 ? 8.963 -9.760 20.262 1.00 71.06 312 ARG A CA 1
ATOM 2414 C C . ARG A 1 312 ? 10.319 -9.731 19.559 1.00 71.06 312 ARG A C 1
ATOM 2416 O O . ARG A 1 312 ? 10.684 -10.707 18.908 1.00 71.06 312 ARG A O 1
ATOM 2423 N N . GLY A 1 313 ? 11.076 -8.641 19.708 1.00 66.69 313 GLY A N 1
ATOM 2424 C CA . GLY A 1 313 ? 12.409 -8.499 19.117 1.00 66.69 313 GLY A CA 1
ATOM 2425 C C . GLY A 1 313 ? 13.371 -9.608 19.554 1.00 66.69 313 GLY A C 1
ATOM 2426 O O . GLY A 1 313 ? 14.054 -10.198 18.715 1.00 66.69 313 GLY A O 1
ATOM 2427 N N . VAL A 1 314 ? 13.367 -9.954 20.846 1.00 64.62 314 VAL A N 1
ATOM 2428 C CA . VAL A 1 314 ? 14.187 -11.042 21.405 1.00 64.62 314 VAL A CA 1
ATOM 2429 C C . VAL A 1 314 ? 13.734 -12.410 20.890 1.00 64.62 314 VAL A C 1
ATOM 2431 O O . VAL A 1 314 ? 14.559 -13.184 20.406 1.00 64.62 314 VAL A O 1
ATOM 2434 N N . GLN A 1 315 ? 12.430 -12.705 20.925 1.00 64.62 315 GLN A N 1
ATOM 2435 C CA . GLN A 1 315 ? 11.886 -13.976 20.423 1.00 64.62 315 GLN A CA 1
ATOM 2436 C C . GLN A 1 315 ? 12.191 -14.182 18.935 1.00 64.62 315 GLN A C 1
ATOM 2438 O O . GLN A 1 315 ? 12.581 -15.274 18.520 1.00 64.62 315 GLN A O 1
ATOM 2443 N N . HIS A 1 316 ? 12.073 -13.119 18.137 1.00 61.97 316 HIS A N 1
ATOM 2444 C CA . HIS A 1 316 ? 12.426 -13.148 16.725 1.00 61.97 316 HIS A CA 1
ATOM 2445 C C . HIS A 1 316 ? 13.929 -13.378 16.522 1.00 61.97 316 HIS A C 1
ATOM 2447 O O . HIS A 1 316 ? 14.313 -14.053 15.571 1.00 61.97 316 HIS A O 1
ATOM 2453 N N . HIS A 1 317 ? 14.797 -12.838 17.379 1.00 58.72 317 HIS A N 1
ATOM 2454 C CA . HIS A 1 317 ? 16.237 -13.073 17.282 1.00 58.72 317 HIS A CA 1
ATOM 2455 C C . HIS A 1 317 ? 16.605 -14.528 17.611 1.00 58.72 317 HIS A C 1
ATOM 2457 O O . HIS A 1 317 ? 17.366 -15.142 16.870 1.00 58.72 317 HIS A O 1
ATOM 2463 N N . LEU A 1 318 ? 16.006 -15.108 18.656 1.00 56.88 318 LEU A N 1
ATOM 2464 C CA . LEU A 1 318 ? 16.281 -16.480 19.099 1.00 56.88 318 LEU A CA 1
ATOM 2465 C C . LEU A 1 318 ? 15.813 -17.551 18.101 1.00 56.88 318 LEU A C 1
ATOM 2467 O O . LEU A 1 318 ? 16.475 -18.569 17.949 1.00 56.88 318 LEU A O 1
ATOM 2471 N N . LYS A 1 319 ? 14.714 -17.322 17.370 1.00 56.06 319 LYS A N 1
ATOM 2472 C CA . LYS A 1 319 ? 14.234 -18.256 16.331 1.00 56.06 319 LYS A CA 1
ATOM 2473 C C . LYS A 1 319 ? 15.132 -18.303 15.080 1.00 56.06 319 LYS A C 1
ATOM 2475 O O . LYS A 1 319 ? 15.043 -19.246 14.303 1.00 56.06 319 LYS A O 1
ATOM 2480 N N . ARG A 1 320 ? 16.010 -17.307 14.872 1.00 56.34 320 ARG A N 1
ATOM 2481 C CA . ARG A 1 320 ? 16.851 -17.180 13.659 1.00 56.34 320 ARG A CA 1
ATOM 2482 C C . ARG A 1 320 ? 18.010 -18.176 13.585 1.00 56.34 320 ARG A C 1
ATOM 2484 O O . ARG A 1 320 ? 18.592 -18.299 12.511 1.00 56.34 320 ARG A O 1
ATOM 2491 N N . SER A 1 321 ? 18.364 -18.853 14.676 1.00 47.84 321 SER A N 1
ATOM 2492 C CA . SER A 1 321 ? 19.589 -19.661 14.779 1.00 47.84 321 SER A CA 1
ATOM 2493 C C . SER A 1 321 ? 19.452 -21.128 14.345 1.00 47.84 321 SER A C 1
ATOM 2495 O O . SER A 1 321 ? 20.466 -21.816 14.298 1.00 47.84 321 SER A O 1
ATOM 2497 N N . GLY A 1 322 ? 18.249 -21.616 14.005 1.00 47.72 322 GLY A N 1
ATOM 2498 C CA . GLY A 1 322 ? 18.003 -23.058 13.817 1.00 47.72 322 GLY A CA 1
ATOM 2499 C C . GLY A 1 322 ? 17.548 -23.535 12.433 1.00 47.72 322 GLY A C 1
ATOM 2500 O O . GLY A 1 322 ? 17.469 -24.740 12.217 1.00 47.72 322 GLY A O 1
ATOM 2501 N N . GLU A 1 323 ? 17.227 -22.650 11.488 1.00 56.53 323 GLU A N 1
ATOM 2502 C CA . GLU A 1 323 ? 16.608 -23.075 10.222 1.00 56.53 323 GLU A CA 1
ATOM 2503 C C . GLU A 1 323 ? 17.630 -23.277 9.102 1.00 56.53 323 GLU A C 1
ATOM 2505 O O . GLU A 1 323 ? 18.419 -22.389 8.762 1.00 56.53 323 GLU A O 1
ATOM 2510 N N . ARG A 1 324 ? 17.597 -24.478 8.518 1.00 57.09 324 ARG A N 1
ATOM 2511 C CA . ARG A 1 324 ? 18.504 -24.910 7.457 1.00 57.09 324 ARG A CA 1
ATOM 2512 C C . ARG A 1 324 ? 18.113 -24.231 6.146 1.00 57.09 324 ARG A C 1
ATOM 2514 O O . ARG A 1 324 ? 17.004 -24.387 5.653 1.00 57.09 324 ARG A O 1
ATOM 2521 N N . VAL A 1 325 ? 19.047 -23.472 5.586 1.00 63.06 325 VAL A N 1
ATOM 2522 C CA . VAL A 1 325 ? 18.884 -22.814 4.287 1.00 63.06 325 VAL A CA 1
ATOM 2523 C C . VAL A 1 325 ? 18.951 -23.883 3.183 1.00 63.06 325 VAL A C 1
ATOM 2525 O O . VAL A 1 325 ? 19.954 -24.603 3.144 1.00 63.06 325 VAL A O 1
ATOM 2528 N N . PRO A 1 326 ? 17.939 -24.010 2.302 1.00 64.56 326 PRO A N 1
ATOM 2529 C CA . PRO A 1 326 ? 17.915 -25.058 1.286 1.00 64.56 326 PRO A CA 1
ATOM 2530 C C . PRO A 1 326 ? 19.060 -24.877 0.282 1.00 64.56 326 PRO A C 1
ATOM 2532 O O . PRO A 1 326 ? 19.368 -23.755 -0.142 1.00 64.56 326 PRO A O 1
ATOM 2535 N N . ASN A 1 327 ? 19.703 -25.992 -0.077 1.00 68.75 327 ASN A N 1
ATOM 2536 C CA . ASN A 1 327 ? 20.603 -26.044 -1.224 1.00 68.75 327 ASN A CA 1
ATOM 2537 C C . ASN A 1 327 ? 19.751 -26.278 -2.473 1.00 68.75 327 ASN A C 1
ATOM 2539 O O . ASN A 1 327 ? 18.827 -27.083 -2.429 1.00 68.75 327 ASN A O 1
ATOM 2543 N N . LEU A 1 328 ? 20.013 -25.530 -3.538 1.00 83.81 328 LEU A N 1
ATOM 2544 C CA . LEU A 1 328 ? 19.133 -25.457 -4.703 1.00 83.81 328 LEU A CA 1
ATOM 2545 C C . LEU A 1 328 ? 19.885 -25.960 -5.929 1.00 83.81 328 LEU A C 1
ATOM 2547 O O . LEU A 1 328 ? 21.078 -25.698 -6.066 1.00 83.81 328 LEU A O 1
ATOM 2551 N N . GLU A 1 329 ? 19.177 -26.685 -6.788 1.00 78.94 329 GLU A N 1
ATOM 2552 C CA . GLU A 1 329 ? 19.775 -27.454 -7.884 1.00 78.94 329 GLU A CA 1
ATOM 2553 C C . GLU A 1 329 ? 19.815 -26.662 -9.197 1.00 78.94 329 GLU A C 1
ATOM 2555 O O . GLU A 1 329 ? 20.791 -26.747 -9.939 1.00 78.94 329 GLU A O 1
ATOM 2560 N N . ASP A 1 330 ? 18.804 -25.824 -9.456 1.00 87.31 330 ASP A N 1
ATOM 2561 C CA . ASP A 1 330 ? 18.706 -25.016 -10.673 1.00 87.31 330 ASP A CA 1
ATOM 2562 C C . ASP A 1 330 ? 18.001 -23.656 -10.455 1.00 87.31 330 ASP A C 1
ATOM 2564 O O . ASP A 1 330 ? 17.544 -23.301 -9.360 1.00 87.31 330 ASP A O 1
ATOM 2568 N N . ARG A 1 331 ? 17.913 -22.857 -11.527 1.00 90.88 331 ARG A N 1
ATOM 2569 C CA . ARG A 1 331 ? 17.214 -21.562 -11.517 1.00 90.88 331 ARG A CA 1
ATOM 2570 C C . ARG A 1 331 ? 15.726 -21.683 -11.200 1.00 90.88 331 ARG A C 1
ATOM 2572 O O . ARG A 1 331 ? 15.204 -20.811 -10.513 1.00 90.88 331 ARG A O 1
ATOM 2579 N N . ALA A 1 332 ? 15.043 -22.719 -11.678 1.00 91.56 332 ALA A N 1
ATOM 2580 C CA . ALA A 1 332 ? 13.618 -22.893 -11.414 1.00 91.56 332 ALA A CA 1
ATOM 2581 C C . ALA A 1 332 ? 13.362 -23.195 -9.931 1.00 91.56 332 ALA A C 1
ATOM 2583 O O . ALA A 1 332 ? 12.459 -22.617 -9.334 1.00 91.56 332 ALA A O 1
ATOM 2584 N N . ALA A 1 333 ? 14.217 -23.994 -9.294 1.00 92.44 333 ALA A N 1
ATOM 2585 C CA . ALA A 1 333 ? 14.218 -24.239 -7.860 1.00 92.44 333 ALA A CA 1
ATOM 2586 C C . ALA A 1 333 ? 14.495 -22.955 -7.067 1.00 92.44 333 ALA A C 1
ATOM 2588 O O . ALA A 1 333 ? 13.838 -22.715 -6.061 1.00 92.44 333 ALA A O 1
ATOM 2589 N N . PHE A 1 334 ? 15.394 -22.075 -7.525 1.00 94.88 334 PHE A N 1
ATOM 2590 C CA . PHE A 1 334 ? 15.544 -20.749 -6.904 1.00 94.88 334 PHE A CA 1
ATOM 2591 C C . PHE A 1 334 ? 14.281 -19.896 -7.059 1.00 94.88 334 PHE A C 1
ATOM 2593 O O . PHE A 1 334 ? 13.835 -19.261 -6.101 1.00 94.88 334 PHE A O 1
ATOM 2600 N N . GLY A 1 335 ? 13.674 -19.920 -8.245 1.00 95.88 335 GLY A N 1
ATOM 2601 C CA . GLY A 1 335 ? 12.370 -19.321 -8.502 1.00 95.88 335 GLY A CA 1
ATOM 2602 C C . GLY A 1 335 ? 11.304 -19.816 -7.527 1.00 95.88 335 GLY A C 1
ATOM 2603 O O . GLY A 1 335 ? 10.602 -19.006 -6.940 1.00 95.88 335 GLY A O 1
ATOM 2604 N N . ARG A 1 336 ? 11.231 -21.128 -7.298 1.00 96.56 336 ARG A N 1
ATOM 2605 C CA . ARG A 1 336 ? 10.216 -21.784 -6.467 1.00 96.56 336 ARG A CA 1
ATOM 2606 C C . ARG A 1 336 ? 10.447 -21.613 -4.970 1.00 96.56 336 ARG A C 1
ATOM 2608 O O . ARG A 1 336 ? 9.550 -21.169 -4.274 1.00 96.56 336 ARG A O 1
ATOM 2615 N N . GLU A 1 337 ? 11.641 -21.921 -4.476 1.00 95.31 337 GLU A N 1
ATOM 2616 C CA . GLU A 1 337 ? 11.935 -21.973 -3.034 1.00 95.31 337 GLU A CA 1
ATOM 2617 C C . GLU A 1 337 ? 12.298 -20.601 -2.440 1.00 95.31 337 GLU A C 1
ATOM 2619 O O . GLU A 1 337 ? 12.280 -20.419 -1.223 1.00 95.31 337 GLU A O 1
ATOM 2624 N N . VAL A 1 338 ? 12.683 -19.629 -3.279 1.00 96.25 338 VAL A N 1
ATOM 2625 C CA . VAL A 1 338 ? 13.117 -18.297 -2.826 1.00 96.25 338 VAL A CA 1
ATOM 2626 C C . VAL A 1 338 ? 12.182 -17.215 -3.335 1.00 96.25 338 VAL A C 1
ATOM 2628 O O . VAL A 1 338 ? 11.539 -16.534 -2.539 1.00 96.25 338 VAL A O 1
ATOM 2631 N N . PHE A 1 339 ? 12.081 -17.033 -4.652 1.00 97.88 339 PHE A N 1
ATOM 2632 C CA . PHE A 1 339 ? 11.199 -15.992 -5.174 1.00 97.88 339 PHE A CA 1
ATOM 2633 C C . PHE A 1 339 ? 9.720 -16.342 -4.988 1.00 97.88 339 PHE A C 1
ATOM 2635 O O . PHE A 1 339 ? 8.937 -15.430 -4.768 1.00 97.88 339 PHE A O 1
ATOM 2642 N N . GLY A 1 340 ? 9.338 -17.620 -4.995 1.00 98.38 340 GLY A N 1
ATOM 2643 C CA . GLY A 1 340 ? 7.958 -18.086 -4.860 1.00 98.38 340 GLY A CA 1
ATOM 2644 C C . GLY A 1 340 ? 7.272 -17.527 -3.616 1.00 98.38 340 GLY A C 1
ATOM 2645 O O . GLY A 1 340 ? 6.356 -16.715 -3.762 1.00 98.38 340 GLY A O 1
ATOM 2646 N N . PRO A 1 341 ? 7.755 -17.849 -2.401 1.00 98.31 341 PRO A N 1
ATOM 2647 C CA . PRO A 1 341 ? 7.207 -17.309 -1.161 1.00 98.31 341 PRO A CA 1
ATOM 2648 C C . PRO A 1 341 ? 7.231 -15.778 -1.088 1.00 98.31 341 PRO A C 1
ATOM 2650 O O . PRO A 1 341 ? 6.280 -15.158 -0.616 1.00 98.31 341 PRO A O 1
ATOM 2653 N N . ILE A 1 342 ? 8.307 -15.149 -1.574 1.00 98.38 342 ILE A N 1
ATOM 2654 C CA . ILE A 1 342 ? 8.485 -13.690 -1.540 1.00 98.38 342 ILE A CA 1
ATOM 2655 C C . ILE A 1 342 ? 7.470 -12.982 -2.448 1.00 98.38 342 ILE A C 1
ATOM 2657 O O . ILE A 1 342 ? 6.840 -12.000 -2.052 1.00 98.38 342 ILE A O 1
ATOM 2661 N N . VAL A 1 343 ? 7.300 -13.474 -3.673 1.00 98.62 343 VAL A N 1
ATOM 2662 C CA . VAL A 1 343 ? 6.351 -12.921 -4.639 1.00 98.62 343 VAL A CA 1
ATOM 2663 C C . VAL A 1 343 ? 4.919 -13.232 -4.222 1.00 98.62 343 VAL A C 1
ATOM 2665 O O . VAL A 1 343 ? 4.061 -12.358 -4.333 1.00 98.62 343 VAL A O 1
ATOM 2668 N N . ALA A 1 344 ? 4.652 -14.427 -3.697 1.00 98.56 344 ALA A N 1
ATOM 2669 C CA . ALA A 1 344 ? 3.346 -14.772 -3.155 1.00 98.56 344 ALA A CA 1
ATOM 2670 C C . ALA A 1 344 ? 2.976 -13.838 -1.990 1.00 98.56 344 ALA A C 1
ATOM 2672 O O . ALA A 1 344 ? 1.886 -13.273 -1.996 1.00 98.56 344 ALA A O 1
ATOM 2673 N N . GLN A 1 345 ? 3.900 -13.563 -1.058 1.00 97.94 345 GLN A N 1
ATOM 2674 C CA . GLN A 1 345 ? 3.715 -12.562 0.002 1.00 97.94 345 GLN A CA 1
ATOM 2675 C C . GLN A 1 345 ? 3.399 -11.171 -0.571 1.00 97.94 345 GLN A C 1
ATOM 2677 O O . GLN A 1 345 ? 2.492 -10.494 -0.083 1.00 97.94 345 GLN A O 1
ATOM 2682 N N . PHE A 1 346 ? 4.122 -10.737 -1.605 1.00 98.31 346 PHE A N 1
ATOM 2683 C CA . PHE A 1 346 ? 3.842 -9.473 -2.287 1.00 98.31 346 PHE A CA 1
ATOM 2684 C C . PHE A 1 346 ? 2.435 -9.452 -2.908 1.00 98.31 346 PHE A C 1
ATOM 2686 O O . PHE A 1 346 ? 1.707 -8.477 -2.725 1.00 98.31 346 PHE A O 1
ATOM 2693 N N . CYS A 1 347 ? 2.011 -10.534 -3.563 1.00 98.62 347 CYS A N 1
ATOM 2694 C CA . CYS A 1 347 ? 0.680 -10.656 -4.162 1.00 98.62 347 CYS A CA 1
ATOM 2695 C C . CYS A 1 347 ? -0.442 -10.715 -3.112 1.00 98.62 347 CYS A C 1
ATOM 2697 O O . CYS A 1 347 ? -1.488 -10.106 -3.324 1.00 98.62 347 CYS A O 1
ATOM 2699 N N . LEU A 1 348 ? -0.221 -11.341 -1.946 1.00 98.19 348 LEU A N 1
ATOM 2700 C CA . LEU A 1 348 ? -1.129 -11.213 -0.795 1.00 98.19 348 LEU A CA 1
ATOM 2701 C C . LEU A 1 348 ? -1.247 -9.750 -0.354 1.00 98.19 348 LEU A C 1
ATOM 2703 O O . LEU A 1 348 ? -2.330 -9.291 0.004 1.00 98.19 348 LEU A O 1
ATOM 2707 N N . GLY A 1 349 ? -0.145 -9.000 -0.422 1.00 98.19 349 GLY A N 1
ATOM 2708 C CA . GLY A 1 349 ? -0.147 -7.566 -0.173 1.00 98.19 349 GLY A CA 1
ATOM 2709 C C . GLY A 1 349 ? -0.982 -6.779 -1.189 1.00 98.19 349 GLY A C 1
ATOM 2710 O O . GLY A 1 349 ? -1.758 -5.907 -0.796 1.00 98.19 349 GLY A O 1
ATOM 2711 N N . ILE A 1 350 ? -0.877 -7.111 -2.481 1.00 98.56 350 ILE A N 1
ATOM 2712 C CA . ILE A 1 350 ? -1.726 -6.527 -3.533 1.00 98.56 350 ILE A CA 1
ATOM 2713 C C . ILE A 1 350 ? -3.196 -6.838 -3.253 1.00 98.56 350 ILE A C 1
ATOM 2715 O O . ILE A 1 350 ? -4.020 -5.928 -3.289 1.00 98.56 350 ILE A O 1
ATOM 2719 N N . TRP A 1 351 ? -3.524 -8.094 -2.935 1.00 98.38 351 TRP A N 1
ATOM 2720 C CA . TRP A 1 351 ? -4.890 -8.498 -2.610 1.00 98.38 351 TRP A CA 1
ATOM 2721 C C . TRP A 1 351 ? -5.439 -7.724 -1.408 1.00 98.38 351 TRP A C 1
ATOM 2723 O O . TRP A 1 351 ? -6.536 -7.183 -1.504 1.00 98.38 351 TRP A O 1
ATOM 2733 N N . LEU A 1 352 ? -4.683 -7.596 -0.313 1.00 97.94 352 LEU A N 1
ATOM 2734 C CA . LEU A 1 352 ? -5.103 -6.833 0.868 1.00 97.94 352 LEU A CA 1
ATOM 2735 C C . LEU A 1 352 ? -5.361 -5.356 0.544 1.00 97.94 352 LEU A C 1
ATOM 2737 O O . LEU A 1 352 ? -6.396 -4.814 0.929 1.00 97.94 352 LEU A O 1
ATOM 2741 N N . TYR A 1 353 ? -4.442 -4.721 -0.188 1.00 97.75 353 TYR A N 1
ATOM 2742 C CA . TYR A 1 353 ? -4.571 -3.323 -0.600 1.00 97.75 353 TYR A CA 1
ATOM 2743 C C . TYR A 1 353 ? -5.793 -3.119 -1.508 1.00 97.75 353 TYR A C 1
ATOM 2745 O O . TYR A 1 353 ? -6.633 -2.252 -1.268 1.00 97.75 353 TYR A O 1
ATOM 2753 N N . ALA A 1 354 ? -5.924 -3.953 -2.540 1.00 97.31 354 ALA A N 1
ATOM 2754 C CA . ALA A 1 354 ? -7.008 -3.870 -3.511 1.00 97.31 354 ALA A CA 1
ATOM 2755 C C . ALA A 1 354 ? -8.373 -4.236 -2.900 1.00 97.31 354 ALA A C 1
ATOM 2757 O O . ALA A 1 354 ? -9.390 -3.660 -3.287 1.00 97.31 354 ALA A O 1
ATOM 2758 N N . SER A 1 355 ? -8.398 -5.135 -1.910 1.00 96.31 355 SER A N 1
ATOM 2759 C CA . SER A 1 355 ? -9.608 -5.520 -1.171 1.00 96.31 355 SER A CA 1
ATOM 2760 C C . SER A 1 355 ? -10.184 -4.385 -0.335 1.00 96.31 355 SER A C 1
ATOM 2762 O O . SER A 1 355 ? -11.388 -4.360 -0.101 1.00 96.31 355 SER A O 1
ATOM 2764 N N . GLU A 1 356 ? -9.347 -3.458 0.127 1.00 95.00 356 GLU A N 1
ATOM 2765 C CA . GLU A 1 356 ? -9.807 -2.217 0.749 1.00 95.00 356 GLU A CA 1
ATOM 2766 C C . GLU A 1 356 ? -10.182 -1.180 -0.312 1.00 95.00 356 GLU A C 1
ATOM 2768 O O . GLU A 1 356 ? -11.249 -0.577 -0.251 1.00 95.00 356 GLU A O 1
ATOM 2773 N N . ALA A 1 357 ? -9.353 -1.011 -1.345 1.00 93.62 357 ALA A N 1
ATOM 2774 C CA . ALA A 1 357 ? -9.615 -0.020 -2.383 1.00 93.62 357 ALA A CA 1
ATOM 2775 C C . ALA A 1 357 ? -10.951 -0.240 -3.121 1.00 93.62 357 ALA A C 1
ATOM 2777 O O . ALA A 1 357 ? -11.597 0.735 -3.512 1.00 93.62 357 ALA A O 1
ATOM 2778 N N . GLN A 1 358 ? -11.388 -1.496 -3.277 1.00 93.56 358 GLN A N 1
ATOM 2779 C CA . GLN A 1 358 ? -12.658 -1.836 -3.926 1.00 93.56 358 GLN A CA 1
ATOM 2780 C C . GLN A 1 358 ? -13.904 -1.476 -3.106 1.00 93.56 358 GLN A C 1
ATOM 2782 O O . GLN A 1 358 ? -14.972 -1.364 -3.697 1.00 93.56 358 GLN A O 1
ATOM 2787 N N . VAL A 1 359 ? -13.798 -1.270 -1.784 1.00 89.00 359 VAL A N 1
ATOM 2788 C CA . VAL A 1 359 ? -14.958 -1.001 -0.904 1.00 89.00 359 VAL A CA 1
ATOM 2789 C C . VAL A 1 359 ? -15.740 0.233 -1.368 1.00 89.00 359 VAL A C 1
ATOM 2791 O O . VAL A 1 359 ? -16.963 0.259 -1.303 1.00 89.00 359 VAL A O 1
ATOM 2794 N N . ARG A 1 360 ? -15.046 1.237 -1.921 1.00 83.19 360 ARG A N 1
ATOM 2795 C CA . ARG A 1 360 ? -15.656 2.468 -2.462 1.00 83.19 360 ARG A CA 1
ATOM 2796 C C . ARG A 1 360 ? -16.216 2.320 -3.878 1.00 83.19 360 ARG A C 1
ATOM 2798 O O . ARG A 1 360 ? -16.815 3.256 -4.393 1.00 83.19 360 ARG A O 1
ATOM 2805 N N . GLY A 1 361 ? -15.956 1.202 -4.551 1.00 87.06 361 GLY A N 1
ATOM 2806 C CA . GLY A 1 361 ? -16.447 0.916 -5.898 1.00 87.06 361 GLY A CA 1
ATOM 2807 C C . GLY A 1 361 ? -15.860 1.761 -7.039 1.00 87.06 361 GLY A C 1
ATOM 2808 O O . GLY A 1 361 ? -16.173 1.466 -8.188 1.00 87.06 361 GLY A O 1
ATOM 2809 N N . ASP A 1 362 ? -15.017 2.769 -6.786 1.00 91.44 362 ASP A N 1
ATOM 2810 C CA . ASP A 1 362 ? -14.463 3.682 -7.813 1.00 91.44 362 ASP A CA 1
ATOM 2811 C C . ASP A 1 362 ? -13.023 3.345 -8.265 1.00 91.44 362 ASP A C 1
ATOM 2813 O O . ASP A 1 362 ? -12.352 4.136 -8.919 1.00 91.44 362 ASP A O 1
ATOM 2817 N N . ALA A 1 363 ? -12.508 2.166 -7.911 1.00 95.69 363 ALA A N 1
ATOM 2818 C CA . ALA A 1 363 ? -11.123 1.791 -8.192 1.00 95.69 363 A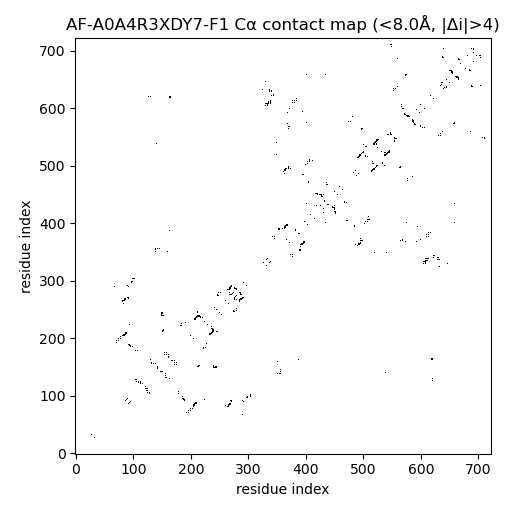LA A CA 1
ATOM 2819 C C . ALA A 1 363 ? -10.985 0.792 -9.353 1.00 95.69 363 ALA A C 1
ATOM 2821 O O . ALA A 1 363 ? -11.788 -0.133 -9.498 1.00 95.69 363 ALA A O 1
ATOM 2822 N N . VAL A 1 364 ? -9.909 0.932 -10.129 1.00 97.94 364 VAL A N 1
ATOM 2823 C CA . VAL A 1 364 ? -9.435 -0.052 -11.115 1.00 97.94 364 VAL A CA 1
ATOM 2824 C C . VAL A 1 364 ? -7.951 -0.347 -10.892 1.00 97.94 364 VAL A C 1
ATOM 2826 O O . VAL A 1 364 ? -7.169 0.560 -10.612 1.00 97.94 364 VAL A O 1
ATOM 2829 N N . LEU A 1 365 ? -7.557 -1.614 -11.013 1.00 98.25 365 LEU A N 1
ATOM 2830 C CA . LEU A 1 365 ? -6.173 -2.068 -10.891 1.00 98.25 365 LEU A CA 1
ATOM 2831 C C . LEU A 1 365 ? -5.587 -2.330 -12.285 1.00 98.25 365 LEU A C 1
ATOM 2833 O O . LEU A 1 365 ? -6.042 -3.214 -13.009 1.00 98.25 365 LEU A O 1
ATOM 2837 N N . LEU A 1 366 ? -4.579 -1.554 -12.671 1.00 98.50 366 LEU A N 1
ATOM 2838 C CA . LEU A 1 366 ? -3.960 -1.595 -13.992 1.00 98.50 366 LEU A CA 1
ATOM 2839 C C . LEU A 1 366 ? -2.503 -2.056 -13.904 1.00 98.50 366 LEU A C 1
ATOM 2841 O O . LEU A 1 366 ? -1.683 -1.436 -13.234 1.00 98.50 366 LEU A O 1
ATOM 2845 N N . PHE A 1 367 ? -2.164 -3.127 -14.613 1.00 98.19 367 PHE A N 1
ATOM 2846 C CA . PHE A 1 367 ? -0.817 -3.696 -14.647 1.00 98.19 367 PHE A CA 1
ATOM 2847 C C . PHE A 1 367 ? -0.040 -3.143 -15.840 1.00 98.19 367 PHE A C 1
ATOM 2849 O O . PHE A 1 367 ? -0.428 -3.363 -16.986 1.00 98.19 367 PHE A O 1
ATOM 2856 N N . CYS A 1 368 ? 1.052 -2.421 -15.586 1.00 97.12 368 CYS A N 1
ATOM 2857 C CA . CYS A 1 368 ? 1.859 -1.808 -16.642 1.00 97.12 368 CYS A CA 1
ATOM 2858 C C . CYS A 1 368 ? 2.493 -2.881 -17.547 1.00 97.12 368 CYS A C 1
ATOM 2860 O O . CYS A 1 368 ? 3.042 -3.859 -17.050 1.00 97.12 368 CYS A O 1
ATOM 2862 N N . ALA A 1 369 ? 2.470 -2.694 -18.870 1.00 91.12 369 ALA A N 1
ATOM 2863 C CA . ALA A 1 369 ? 2.862 -3.724 -19.841 1.00 91.12 369 ALA A CA 1
ATOM 2864 C C . ALA A 1 369 ? 4.272 -4.321 -19.649 1.00 91.12 369 ALA A C 1
ATOM 2866 O O . ALA A 1 369 ? 4.485 -5.484 -19.966 1.00 91.12 369 ALA A O 1
ATOM 2867 N N . ARG A 1 370 ? 5.241 -3.562 -19.128 1.00 80.50 370 ARG A N 1
ATOM 2868 C CA . ARG A 1 370 ? 6.594 -4.085 -18.886 1.00 80.50 370 ARG A CA 1
ATOM 2869 C C . ARG A 1 370 ? 6.712 -4.713 -17.493 1.00 80.50 370 ARG A C 1
ATOM 2871 O O . ARG A 1 370 ? 6.908 -5.915 -17.388 1.00 80.50 370 ARG A O 1
ATOM 2878 N N . GLY A 1 371 ? 6.517 -3.936 -16.429 1.00 86.50 371 GLY A N 1
ATOM 2879 C CA . GLY A 1 371 ? 6.709 -4.419 -15.055 1.00 86.50 371 GLY A CA 1
ATOM 2880 C C . GLY A 1 371 ? 5.540 -5.208 -14.453 1.00 86.50 371 GLY A C 1
ATOM 2881 O O . GLY A 1 371 ? 5.729 -6.064 -13.596 1.00 86.50 371 GLY A O 1
ATOM 2882 N N . GLY A 1 372 ? 4.310 -4.941 -14.881 1.00 95.00 372 GLY A N 1
ATOM 2883 C CA . GLY A 1 372 ? 3.098 -5.440 -14.229 1.00 95.00 372 GLY A CA 1
ATOM 2884 C C . GLY A 1 372 ? 2.598 -6.799 -14.721 1.00 95.00 372 GLY A C 1
ATOM 2885 O O . GLY A 1 372 ? 1.872 -7.466 -13.987 1.00 95.00 372 GLY A O 1
ATOM 2886 N N . LEU A 1 373 ? 2.949 -7.240 -15.934 1.00 95.25 373 LEU A N 1
ATOM 2887 C CA . LEU A 1 373 ? 2.322 -8.429 -16.537 1.00 95.25 373 LEU A CA 1
ATOM 2888 C C . LEU A 1 373 ? 2.667 -9.728 -15.801 1.00 95.25 373 LEU A C 1
ATOM 2890 O O . LEU A 1 373 ? 1.761 -10.504 -15.489 1.00 95.25 373 LEU A O 1
ATOM 2894 N N . GLY A 1 374 ? 3.942 -9.936 -15.452 1.00 96.25 374 GLY A N 1
ATOM 2895 C CA . GLY A 1 374 ? 4.348 -11.071 -14.620 1.00 96.25 374 GLY A CA 1
ATOM 2896 C C . GLY A 1 374 ? 3.697 -11.031 -13.235 1.00 96.25 374 GLY A C 1
ATOM 2897 O O . GLY A 1 374 ? 3.252 -12.062 -12.735 1.00 96.25 374 GLY A O 1
ATOM 2898 N N . ILE A 1 375 ? 3.549 -9.838 -12.644 1.00 98.06 375 ILE A N 1
ATOM 2899 C CA . ILE A 1 375 ? 2.857 -9.666 -11.358 1.00 98.06 375 ILE A CA 1
ATOM 2900 C C . ILE A 1 375 ? 1.391 -10.093 -11.482 1.00 98.06 375 ILE A C 1
ATOM 2902 O O . ILE A 1 375 ? 0.909 -10.852 -10.643 1.00 98.06 375 ILE A O 1
ATOM 2906 N N . ARG A 1 376 ? 0.687 -9.663 -12.540 1.00 97.62 376 ARG A N 1
ATOM 2907 C CA . ARG A 1 376 ? -0.705 -10.069 -12.784 1.00 97.62 376 ARG A CA 1
ATOM 2908 C C . ARG A 1 376 ? -0.830 -11.578 -12.922 1.00 97.62 376 ARG A C 1
ATOM 2910 O O . ARG A 1 376 ? -1.742 -12.161 -12.346 1.00 97.62 376 ARG A O 1
ATOM 2917 N N . GLN A 1 377 ? 0.075 -12.210 -13.670 1.00 97.06 377 GLN A N 1
ATOM 2918 C CA . GLN A 1 377 ? 0.046 -13.656 -13.870 1.00 97.06 377 GLN A CA 1
ATOM 2919 C C . GLN A 1 377 ? 0.134 -14.405 -12.538 1.00 97.06 377 GLN A C 1
ATOM 2921 O O . GLN A 1 377 ? -0.660 -15.313 -12.304 1.00 97.06 377 GLN A O 1
ATOM 2926 N N . VAL A 1 378 ? 1.045 -13.993 -11.651 1.00 98.38 378 VAL A N 1
ATOM 2927 C CA . VAL A 1 378 ? 1.182 -14.609 -10.326 1.00 98.38 378 VAL A CA 1
ATOM 2928 C C . VAL A 1 378 ? -0.020 -14.295 -9.433 1.00 98.38 378 VAL A C 1
ATOM 2930 O O . VAL A 1 378 ? -0.536 -15.197 -8.776 1.00 98.38 378 VAL A O 1
ATOM 2933 N N . LEU A 1 379 ? -0.503 -13.047 -9.435 1.00 98.56 379 LEU A N 1
ATOM 2934 C CA . LEU A 1 379 ? -1.653 -12.637 -8.632 1.00 98.56 379 LEU A CA 1
ATOM 2935 C C . LEU A 1 379 ? -2.904 -13.442 -8.989 1.00 98.56 379 LEU A C 1
ATOM 2937 O O . LEU A 1 379 ? -3.518 -14.000 -8.092 1.00 98.56 379 LEU A O 1
ATOM 2941 N N . GLU A 1 380 ? -3.280 -13.527 -10.266 1.00 98.00 380 GLU A N 1
ATOM 2942 C CA . GLU A 1 380 ? -4.512 -14.222 -10.672 1.00 98.00 380 GLU A CA 1
ATOM 2943 C C . GLU A 1 380 ? -4.449 -15.721 -10.324 1.00 98.00 380 GLU A C 1
ATOM 2945 O O . GLU A 1 380 ? -5.439 -16.282 -9.854 1.00 98.00 380 GLU A O 1
ATOM 2950 N N . ARG A 1 381 ? -3.273 -16.362 -10.449 1.00 97.75 381 ARG A N 1
ATOM 2951 C CA . ARG A 1 381 ? -3.087 -17.748 -9.984 1.00 97.75 381 ARG A CA 1
ATOM 2952 C C . ARG A 1 381 ? -3.221 -17.876 -8.473 1.00 97.75 381 ARG A C 1
ATOM 2954 O O . ARG A 1 381 ? -3.861 -18.809 -8.004 1.00 97.75 381 ARG A O 1
ATOM 2961 N N . LEU A 1 382 ? -2.659 -16.937 -7.712 1.00 98.50 382 LEU A N 1
ATOM 2962 C CA . LEU A 1 382 ? -2.757 -16.934 -6.254 1.00 98.50 382 LEU A CA 1
ATOM 2963 C C . LEU A 1 382 ? -4.200 -16.720 -5.780 1.00 98.50 382 LEU A C 1
ATOM 2965 O O . LEU A 1 382 ? -4.644 -17.416 -4.870 1.00 98.50 382 LEU A O 1
ATOM 2969 N N . LEU A 1 383 ? -4.928 -15.786 -6.405 1.00 98.12 383 LEU A N 1
ATOM 2970 C CA . LEU A 1 383 ? -6.338 -15.526 -6.112 1.00 98.12 383 LEU A CA 1
ATOM 2971 C C . LEU A 1 383 ? -7.176 -16.788 -6.335 1.00 98.12 383 LEU A C 1
ATOM 2973 O O . LEU A 1 383 ? -7.951 -17.155 -5.459 1.00 98.12 383 LEU A O 1
ATOM 2977 N N . ALA A 1 384 ? -6.978 -17.471 -7.467 1.00 97.44 384 ALA A N 1
ATOM 2978 C CA . ALA A 1 384 ? -7.670 -18.719 -7.767 1.00 97.44 384 ALA A CA 1
ATOM 2979 C C . ALA A 1 384 ? -7.276 -19.842 -6.795 1.00 97.44 384 ALA A C 1
ATOM 2981 O O . ALA A 1 384 ? -8.141 -20.528 -6.261 1.00 97.44 384 ALA A O 1
ATOM 2982 N N . ARG A 1 385 ? -5.975 -20.011 -6.526 1.00 97.44 385 ARG A N 1
ATOM 2983 C CA . ARG A 1 385 ? -5.461 -21.113 -5.703 1.00 97.44 385 ARG A CA 1
ATOM 2984 C C . ARG A 1 385 ? -5.910 -21.048 -4.247 1.00 97.44 385 ARG A C 1
ATOM 2986 O O . ARG A 1 385 ? -6.106 -22.095 -3.630 1.00 97.44 385 ARG A O 1
ATOM 2993 N N . LEU A 1 386 ? -5.985 -19.840 -3.697 1.00 96.62 386 LEU A N 1
ATOM 2994 C CA . LEU A 1 386 ? -6.350 -19.589 -2.304 1.00 96.62 386 LEU A CA 1
ATOM 2995 C C . LEU A 1 386 ? -7.796 -19.099 -2.148 1.00 96.62 386 LEU A C 1
ATOM 2997 O O . LEU A 1 386 ? -8.170 -18.689 -1.053 1.00 96.62 386 LEU A O 1
ATOM 3001 N N . GLU A 1 387 ? -8.578 -19.105 -3.233 1.00 96.19 387 GLU A N 1
ATOM 3002 C CA . GLU A 1 387 ? -9.975 -18.652 -3.264 1.00 96.19 387 GLU A CA 1
ATOM 3003 C C . GLU A 1 387 ? -10.161 -17.248 -2.656 1.00 96.19 387 GLU A C 1
ATOM 3005 O O . GLU A 1 387 ? -11.111 -16.962 -1.926 1.00 96.19 387 GLU A O 1
ATOM 3010 N N . LEU A 1 388 ? -9.218 -16.344 -2.941 1.00 96.62 388 LEU A N 1
ATOM 3011 C CA . LEU A 1 388 ? -9.220 -14.996 -2.380 1.00 96.62 388 LEU A CA 1
ATOM 3012 C C . LEU A 1 388 ? -10.232 -14.116 -3.130 1.00 96.62 388 LEU A C 1
ATOM 3014 O O . LEU A 1 388 ? -10.057 -13.867 -4.328 1.00 96.62 388 LEU A O 1
ATOM 3018 N N . PRO A 1 389 ? -11.259 -13.573 -2.454 1.00 95.62 389 PRO A N 1
ATOM 3019 C CA . PRO A 1 389 ? -12.271 -12.759 -3.110 1.00 95.62 389 PRO A CA 1
ATOM 3020 C C . PRO A 1 389 ? -11.679 -11.413 -3.533 1.00 95.62 389 PRO A C 1
ATOM 3022 O O . PRO A 1 389 ? -11.123 -10.679 -2.710 1.00 95.62 389 PRO A O 1
ATOM 3025 N N . LEU A 1 390 ? -11.814 -11.064 -4.815 1.00 96.56 390 LEU A N 1
ATOM 3026 C CA . LEU A 1 390 ? -11.399 -9.764 -5.336 1.00 96.56 390 LEU A CA 1
ATOM 3027 C C . LEU A 1 390 ? -12.195 -9.385 -6.591 1.00 96.56 390 LEU A C 1
ATOM 3029 O O . LEU A 1 390 ? -11.960 -9.906 -7.684 1.00 96.56 390 LEU A O 1
ATOM 3033 N N . ASN A 1 391 ? -13.090 -8.410 -6.447 1.00 95.44 391 ASN A N 1
ATOM 3034 C CA . ASN A 1 391 ? -14.030 -7.998 -7.493 1.00 95.44 391 ASN A CA 1
ATOM 3035 C C . ASN A 1 391 ? -13.591 -6.727 -8.233 1.00 95.44 391 ASN A C 1
ATOM 3037 O O . ASN A 1 391 ? -14.223 -6.337 -9.213 1.00 95.44 391 ASN A O 1
ATOM 3041 N N . ILE A 1 392 ? -12.507 -6.077 -7.794 1.00 95.94 392 ILE A N 1
ATOM 3042 C CA . ILE A 1 392 ? -11.956 -4.908 -8.488 1.00 95.94 392 ILE A CA 1
ATOM 3043 C C . ILE A 1 392 ? -11.620 -5.245 -9.945 1.00 95.94 392 ILE A C 1
ATOM 3045 O O . ILE A 1 392 ? -11.048 -6.299 -10.233 1.00 95.94 392 ILE A O 1
ATOM 3049 N N . ARG A 1 393 ? -11.932 -4.340 -10.876 1.00 96.06 393 ARG A N 1
ATOM 3050 C CA . ARG A 1 393 ? -11.553 -4.505 -12.284 1.00 96.06 393 ARG A CA 1
ATOM 3051 C C . ARG A 1 393 ? -10.026 -4.533 -12.406 1.00 96.06 393 ARG A C 1
ATOM 3053 O O . ARG A 1 393 ? -9.351 -3.679 -11.835 1.00 96.06 393 ARG A O 1
ATOM 3060 N N . ARG A 1 394 ? -9.500 -5.515 -13.142 1.00 96.88 394 ARG A N 1
ATOM 3061 C CA . ARG A 1 394 ? -8.062 -5.745 -13.342 1.00 96.88 394 ARG A CA 1
ATOM 3062 C C . ARG A 1 394 ? -7.754 -5.816 -14.826 1.00 96.88 394 ARG A C 1
ATOM 3064 O O . ARG A 1 394 ? -8.305 -6.677 -15.505 1.00 96.88 394 ARG A O 1
ATOM 3071 N N . GLU A 1 395 ? -6.893 -4.936 -15.328 1.00 96.69 395 GLU A N 1
ATOM 3072 C CA . GLU A 1 395 ? -6.556 -4.879 -16.756 1.00 96.69 395 GLU A CA 1
ATOM 3073 C C . GLU A 1 395 ? -5.064 -4.636 -17.014 1.00 96.69 395 GLU A C 1
ATOM 3075 O O . GLU A 1 395 ? -4.333 -4.180 -16.137 1.00 96.69 395 GLU A O 1
ATOM 3080 N N . ASN A 1 396 ? -4.600 -4.960 -18.225 1.00 96.81 396 ASN A N 1
ATOM 3081 C CA . ASN A 1 396 ? -3.217 -4.731 -18.645 1.00 96.81 396 ASN A CA 1
ATOM 3082 C C . ASN A 1 396 ? -3.131 -3.388 -19.366 1.00 96.81 396 ASN A C 1
ATOM 3084 O O . ASN A 1 396 ? -3.756 -3.183 -20.405 1.00 96.81 396 ASN A O 1
ATOM 3088 N N . LEU A 1 397 ? -2.361 -2.461 -18.805 1.00 97.19 397 LEU A N 1
ATOM 3089 C CA . LEU A 1 397 ? -2.184 -1.125 -19.345 1.00 97.19 397 LEU A CA 1
ATOM 3090 C C . LEU A 1 397 ? -0.969 -1.095 -20.273 1.00 97.19 397 LEU A C 1
ATOM 3092 O O . LEU A 1 397 ? 0.177 -1.224 -19.835 1.00 97.19 397 LEU A O 1
ATOM 3096 N N . LEU A 1 398 ? -1.231 -0.866 -21.559 1.00 96.44 398 LEU A N 1
ATOM 3097 C CA . LEU A 1 398 ? -0.221 -0.535 -22.555 1.00 96.44 398 LEU A CA 1
ATOM 3098 C C . LEU A 1 398 ? 0.362 0.847 -22.240 1.00 96.44 398 LEU A C 1
ATOM 3100 O O . LEU A 1 398 ? -0.141 1.871 -22.687 1.00 96.44 398 LEU A O 1
ATOM 3104 N N . VAL A 1 399 ? 1.414 0.877 -21.428 1.00 96.50 399 VAL A N 1
ATOM 3105 C CA . VAL A 1 399 ? 2.107 2.106 -21.046 1.00 96.50 399 VAL A CA 1
ATOM 3106 C C . VAL A 1 399 ? 3.601 1.856 -20.928 1.00 96.50 399 VAL A C 1
ATOM 3108 O O . VAL A 1 399 ? 4.057 0.789 -20.516 1.00 96.50 399 VAL A O 1
ATOM 3111 N N . SER A 1 400 ? 4.362 2.884 -21.268 1.00 94.94 400 SER A N 1
ATOM 3112 C CA . SER A 1 400 ? 5.759 3.040 -20.900 1.00 94.94 400 SER A CA 1
ATOM 3113 C C . SER A 1 400 ? 5.946 4.426 -20.296 1.00 94.94 400 SER A C 1
ATOM 3115 O O . SER A 1 400 ? 5.076 5.296 -20.403 1.00 94.94 400 SER A O 1
ATOM 3117 N N . ARG A 1 401 ? 7.113 4.671 -19.703 1.00 93.56 401 ARG A N 1
ATOM 3118 C CA . ARG A 1 401 ? 7.447 6.008 -19.207 1.00 93.56 401 ARG A CA 1
ATOM 3119 C C . ARG A 1 401 ? 7.412 7.067 -20.317 1.00 93.56 401 ARG A C 1
ATOM 3121 O O . ARG A 1 401 ? 7.030 8.201 -20.061 1.00 93.56 401 ARG A O 1
ATOM 3128 N N . LEU A 1 402 ? 7.738 6.674 -21.549 1.00 94.19 402 LEU A N 1
ATOM 3129 C CA . LEU A 1 402 ? 7.675 7.527 -22.734 1.00 94.19 402 LEU A CA 1
ATOM 3130 C C . LEU A 1 402 ? 6.230 7.868 -23.118 1.00 94.19 402 LEU A C 1
ATOM 3132 O O . LEU A 1 402 ? 5.931 9.025 -23.393 1.00 94.19 402 LEU A O 1
ATOM 3136 N N . VAL A 1 403 ? 5.317 6.892 -23.073 1.00 97.00 403 VAL A N 1
ATOM 3137 C CA . VAL A 1 403 ? 3.878 7.138 -23.286 1.00 97.00 403 VAL A CA 1
ATOM 3138 C C . VAL A 1 403 ? 3.331 8.100 -22.230 1.00 97.00 403 VAL A C 1
ATOM 3140 O O . VAL A 1 403 ? 2.670 9.075 -22.574 1.00 97.00 403 VAL A O 1
ATOM 3143 N N . ALA A 1 404 ? 3.677 7.892 -20.957 1.00 97.38 404 ALA A N 1
ATOM 3144 C CA . ALA A 1 404 ? 3.290 8.803 -19.882 1.00 97.38 404 ALA A CA 1
ATOM 3145 C C . ALA A 1 404 ? 3.889 10.213 -20.061 1.00 97.38 404 ALA A C 1
ATOM 3147 O O . ALA A 1 404 ? 3.228 11.209 -19.768 1.00 97.38 404 ALA A O 1
ATOM 3148 N N . ALA A 1 405 ? 5.118 10.313 -20.581 1.00 97.69 405 ALA A N 1
ATOM 3149 C CA . ALA A 1 405 ? 5.750 11.593 -20.888 1.00 97.69 405 ALA A CA 1
ATOM 3150 C C . ALA A 1 405 ? 4.979 12.372 -21.962 1.00 97.69 405 ALA A C 1
ATOM 3152 O O . ALA A 1 405 ? 4.836 13.581 -21.818 1.00 97.69 405 ALA A O 1
ATOM 3153 N N . ARG A 1 406 ? 4.420 11.708 -22.988 1.00 97.81 406 ARG A N 1
ATOM 3154 C CA . ARG A 1 406 ? 3.555 12.374 -23.982 1.00 97.81 406 ARG A CA 1
ATOM 3155 C C . ARG A 1 406 ? 2.335 13.019 -23.330 1.00 97.81 406 ARG A C 1
ATOM 3157 O O . ARG A 1 406 ? 2.062 14.179 -23.612 1.00 97.81 406 ARG A O 1
ATOM 3164 N N . ALA A 1 407 ? 1.664 12.318 -22.415 1.00 97.62 407 ALA A N 1
ATOM 3165 C CA . ALA A 1 407 ? 0.509 12.867 -21.703 1.00 97.62 407 ALA A CA 1
ATOM 3166 C C . ALA A 1 407 ? 0.869 14.140 -20.918 1.00 97.62 407 ALA A C 1
ATOM 3168 O O . ALA A 1 407 ? 0.199 15.161 -21.048 1.00 97.62 407 ALA A O 1
ATOM 3169 N N . ALA A 1 408 ? 1.974 14.116 -20.164 1.00 97.75 408 ALA A N 1
ATOM 3170 C CA . ALA A 1 408 ? 2.466 15.293 -19.444 1.00 97.75 408 ALA A CA 1
ATOM 3171 C C . ALA A 1 408 ? 2.938 16.424 -20.381 1.00 97.75 408 ALA A C 1
ATOM 3173 O O . ALA A 1 408 ? 2.796 17.602 -20.051 1.00 97.75 408 ALA A O 1
ATOM 3174 N N . LEU A 1 409 ? 3.486 16.077 -21.551 1.00 97.81 409 LEU A N 1
ATOM 3175 C CA . LEU A 1 409 ? 3.940 17.028 -22.565 1.00 97.81 409 LEU A CA 1
ATOM 3176 C C . LEU A 1 409 ? 2.777 17.792 -23.204 1.00 97.81 409 LEU A C 1
ATOM 3178 O O . LEU A 1 409 ? 2.894 18.999 -23.395 1.00 97.81 409 LEU A O 1
ATOM 3182 N N . MET A 1 410 ? 1.658 17.118 -23.488 1.00 97.00 410 MET A N 1
ATOM 3183 C CA . MET A 1 410 ? 0.475 17.738 -24.107 1.00 97.00 410 MET A CA 1
ATOM 3184 C C . MET A 1 410 ? -0.166 18.819 -23.238 1.00 97.00 410 MET A C 1
ATOM 3186 O O . MET A 1 410 ? -0.733 19.770 -23.765 1.00 97.00 410 MET A O 1
ATOM 3190 N N . VAL A 1 411 ? -0.011 18.729 -21.917 1.00 96.88 411 VAL A N 1
ATOM 3191 C CA . VAL A 1 411 ? -0.446 19.771 -20.972 1.00 96.88 411 VAL A CA 1
ATOM 3192 C C . VAL A 1 411 ? 0.702 20.686 -20.523 1.00 96.88 411 VAL A C 1
ATOM 3194 O O . VAL A 1 411 ? 0.540 21.473 -19.594 1.00 96.88 411 VAL A O 1
ATOM 3197 N N . ARG A 1 412 ? 1.881 20.573 -21.156 1.00 96.62 412 ARG A N 1
ATOM 3198 C CA . ARG A 1 412 ? 3.108 21.333 -20.848 1.00 96.62 412 ARG A CA 1
ATOM 3199 C C . ARG A 1 412 ? 3.498 21.313 -19.361 1.00 96.62 412 ARG A C 1
ATOM 3201 O O . ARG A 1 412 ? 4.012 22.295 -18.826 1.00 96.62 412 ARG A O 1
ATOM 3208 N N . HIS A 1 413 ? 3.288 20.191 -18.671 1.00 96.06 413 HIS A N 1
ATOM 3209 C CA . HIS A 1 413 ? 3.590 20.104 -17.243 1.00 96.06 413 HIS A CA 1
ATOM 3210 C C . HIS A 1 413 ? 5.112 19.987 -16.995 1.00 96.06 413 HIS A C 1
ATOM 3212 O O . HIS A 1 413 ? 5.737 19.079 -17.548 1.00 96.06 413 HIS A O 1
ATOM 3218 N N . PRO A 1 414 ? 5.733 20.795 -16.109 1.00 93.81 414 PRO A N 1
ATOM 3219 C CA . PRO A 1 414 ? 7.192 20.815 -15.904 1.00 93.81 414 PRO A CA 1
ATOM 3220 C C . PRO A 1 414 ? 7.827 19.466 -15.541 1.00 93.81 414 PRO A C 1
ATOM 3222 O O . PRO A 1 414 ? 8.962 19.195 -15.922 1.00 93.81 414 PRO A O 1
ATOM 3225 N N . ALA A 1 415 ? 7.087 18.577 -14.870 1.00 92.81 415 ALA A N 1
ATOM 3226 C CA . ALA A 1 415 ? 7.561 17.226 -14.539 1.00 92.81 415 ALA A CA 1
ATOM 3227 C C . ALA A 1 415 ? 8.054 16.416 -15.757 1.00 92.81 415 ALA A C 1
ATOM 3229 O O . ALA A 1 415 ? 8.911 15.548 -15.593 1.00 92.81 415 ALA A O 1
ATOM 3230 N N . VAL A 1 416 ? 7.545 16.691 -16.967 1.00 95.88 416 VAL A N 1
ATOM 3231 C CA . VAL A 1 416 ? 8.049 16.042 -18.186 1.00 95.88 416 VAL A CA 1
ATOM 3232 C C . VAL A 1 416 ? 9.471 16.490 -18.516 1.00 95.88 416 VAL A C 1
ATOM 3234 O O . VAL A 1 416 ? 10.291 15.669 -18.915 1.00 95.88 416 VAL A O 1
ATOM 3237 N N . LEU A 1 417 ? 9.795 17.765 -18.291 1.00 95.31 417 LEU A N 1
ATOM 3238 C CA . LEU A 1 417 ? 11.121 18.321 -18.546 1.00 95.31 417 LEU A CA 1
ATOM 3239 C C . LEU A 1 417 ? 12.153 17.726 -17.585 1.00 95.31 417 LEU A C 1
ATOM 3241 O O . LEU A 1 417 ? 13.252 17.387 -18.018 1.00 95.31 417 LEU A O 1
ATOM 3245 N N . ASP A 1 418 ? 11.782 17.514 -16.319 1.00 91.44 418 ASP A N 1
ATOM 3246 C CA . ASP A 1 418 ? 12.641 16.842 -15.337 1.00 91.44 418 ASP A CA 1
ATOM 3247 C C . ASP A 1 418 ? 12.990 15.412 -15.762 1.00 91.44 418 ASP A C 1
ATOM 3249 O O . ASP A 1 418 ? 14.115 14.949 -15.571 1.00 91.44 418 ASP A O 1
ATOM 3253 N N . GLU A 1 419 ? 12.012 14.659 -16.271 1.00 91.56 419 GLU A N 1
ATOM 3254 C CA . GLU A 1 419 ? 12.244 13.287 -16.726 1.00 91.56 419 GLU A CA 1
ATOM 3255 C C . GLU A 1 419 ? 13.060 13.267 -18.022 1.00 91.56 419 GLU A C 1
ATOM 3257 O O . GLU A 1 419 ? 14.081 12.585 -18.076 1.00 91.56 419 GLU A O 1
ATOM 3262 N N . LEU A 1 420 ? 12.678 14.060 -19.028 1.00 93.94 420 LEU A N 1
ATOM 3263 C CA . LEU A 1 420 ? 13.407 14.137 -20.296 1.00 93.94 420 LEU A CA 1
ATOM 3264 C C . LEU A 1 420 ? 14.845 14.625 -20.093 1.00 93.94 420 LEU A C 1
ATOM 3266 O O . LEU A 1 420 ? 15.761 14.069 -20.687 1.00 93.94 420 LEU A O 1
ATOM 3270 N N . GLY A 1 421 ? 15.068 15.617 -19.228 1.00 92.50 421 GLY A N 1
ATOM 3271 C CA . GLY A 1 421 ? 16.404 16.143 -18.938 1.00 92.50 421 GLY A CA 1
ATOM 3272 C C . GLY A 1 421 ? 17.341 15.102 -18.329 1.00 92.50 421 GLY A C 1
ATOM 3273 O O . GLY A 1 421 ? 18.526 15.090 -18.646 1.00 92.50 421 GLY A O 1
ATOM 3274 N N . ARG A 1 422 ? 16.812 14.202 -17.491 1.00 88.06 422 ARG A N 1
ATOM 3275 C CA . ARG A 1 422 ? 17.584 13.101 -16.896 1.00 88.06 422 ARG A CA 1
ATOM 3276 C C . ARG A 1 422 ? 17.826 11.967 -17.885 1.00 88.06 422 ARG A C 1
ATOM 3278 O O . ARG A 1 422 ? 18.924 11.427 -17.944 1.00 88.06 422 ARG A O 1
ATOM 3285 N N . GLU A 1 423 ? 16.802 11.585 -18.638 1.00 87.44 423 GLU A N 1
ATOM 3286 C CA . GLU A 1 423 ? 16.865 10.425 -19.532 1.00 87.44 423 GLU A CA 1
ATOM 3287 C C . GLU A 1 423 ? 17.657 10.720 -20.813 1.00 87.44 423 GLU A C 1
ATOM 3289 O O . GLU A 1 423 ? 18.357 9.848 -21.324 1.00 87.44 423 GLU A O 1
ATOM 3294 N N . PHE A 1 424 ? 17.616 11.958 -21.304 1.00 89.69 424 PHE A N 1
ATOM 3295 C CA . PHE A 1 424 ? 18.323 12.411 -22.507 1.00 89.69 424 PHE A CA 1
ATOM 3296 C C . PHE A 1 424 ? 19.520 13.305 -22.189 1.00 89.69 424 PHE A C 1
ATOM 3298 O O . PHE A 1 424 ? 19.902 14.152 -22.998 1.00 89.69 424 PHE A O 1
ATOM 3305 N N . GLU A 1 425 ? 20.142 13.107 -21.025 1.00 87.25 425 GLU A N 1
ATOM 3306 C CA . GLU A 1 425 ? 21.408 13.762 -20.708 1.00 87.25 425 GLU A CA 1
ATOM 3307 C C . GLU A 1 425 ? 22.418 13.488 -21.842 1.00 87.25 425 GLU A C 1
ATOM 3309 O O . GLU A 1 425 ? 22.647 12.333 -22.216 1.00 87.25 425 GLU A O 1
ATOM 3314 N N . ARG A 1 426 ? 23.018 14.553 -22.399 1.00 89.50 426 ARG A N 1
ATOM 3315 C CA . ARG A 1 426 ? 23.996 14.503 -23.512 1.00 89.50 426 ARG A CA 1
ATOM 3316 C C . ARG A 1 426 ? 23.441 13.984 -24.845 1.00 89.50 426 ARG A C 1
ATOM 3318 O O . ARG A 1 426 ? 24.188 13.441 -25.659 1.00 89.50 426 ARG A O 1
ATOM 3325 N N . LYS A 1 427 ? 22.133 14.095 -25.063 1.00 93.62 427 LYS A N 1
ATOM 3326 C CA . LYS A 1 427 ? 21.493 13.846 -26.362 1.00 93.62 427 LYS A CA 1
ATOM 3327 C C . LYS A 1 427 ? 21.036 15.158 -26.984 1.00 93.62 427 LYS A C 1
ATOM 3329 O O . LYS A 1 427 ? 20.977 16.168 -26.293 1.00 93.62 427 LYS A O 1
ATOM 3334 N N . SER A 1 428 ? 20.712 15.138 -28.273 1.00 95.88 428 SER A N 1
ATOM 3335 C CA . SER A 1 428 ? 20.224 16.321 -28.990 1.00 95.88 428 SER A CA 1
ATOM 3336 C C . SER A 1 428 ? 18.710 16.520 -28.841 1.00 95.88 428 SER A C 1
ATOM 3338 O O . SER A 1 428 ? 17.982 15.583 -28.492 1.00 95.88 428 SER A O 1
ATOM 3340 N N . PHE A 1 429 ? 18.193 17.712 -29.159 1.00 96.12 429 PHE A N 1
ATOM 3341 C CA . PHE A 1 429 ? 16.740 17.920 -29.279 1.00 96.12 429 PHE A CA 1
ATOM 3342 C C . PHE A 1 429 ? 16.102 16.973 -30.310 1.00 96.12 429 PHE A C 1
ATOM 3344 O O . PHE A 1 429 ? 14.999 16.473 -30.085 1.00 96.12 429 PHE A O 1
ATOM 3351 N N . ALA A 1 430 ? 16.799 16.680 -31.410 1.00 94.25 430 ALA A N 1
ATOM 3352 C CA . ALA A 1 430 ? 16.360 15.754 -32.449 1.00 94.25 430 ALA A CA 1
ATOM 3353 C C . ALA A 1 430 ? 16.234 14.314 -31.925 1.00 94.25 430 ALA A C 1
ATOM 3355 O O . ALA A 1 430 ? 15.321 13.590 -32.323 1.00 94.25 430 ALA A O 1
ATOM 3356 N N . ASP A 1 431 ? 17.103 13.889 -31.004 1.00 93.56 431 ASP A N 1
ATOM 3357 C CA . ASP A 1 431 ? 16.991 12.571 -30.367 1.00 93.56 431 ASP A CA 1
ATOM 3358 C C . ASP A 1 431 ? 15.757 12.478 -29.463 1.00 93.56 431 ASP A C 1
ATOM 3360 O O . ASP A 1 431 ? 15.060 11.460 -29.473 1.00 93.56 431 ASP A O 1
ATOM 3364 N N . VAL A 1 432 ? 15.454 13.549 -28.723 1.00 94.69 432 VAL A N 1
ATOM 3365 C CA . VAL A 1 432 ? 14.244 13.641 -27.891 1.00 94.69 432 VAL A CA 1
ATOM 3366 C C . VAL A 1 432 ? 12.987 13.635 -28.761 1.00 94.69 432 VAL A C 1
ATOM 3368 O O . VAL A 1 432 ? 12.059 12.870 -28.489 1.00 94.69 432 VAL A O 1
ATOM 3371 N N . ALA A 1 433 ? 12.980 14.418 -29.844 1.00 94.50 433 ALA A N 1
ATOM 3372 C CA . ALA A 1 433 ? 11.915 14.418 -30.844 1.00 94.50 433 ALA A CA 1
ATOM 3373 C C . ALA A 1 433 ? 11.687 13.023 -31.427 1.00 94.50 433 ALA A C 1
ATOM 3375 O O . ALA A 1 433 ? 10.563 12.532 -31.439 1.00 94.50 433 ALA A O 1
ATOM 3376 N N . ARG A 1 434 ? 12.761 12.339 -31.843 1.00 92.06 434 ARG A N 1
ATOM 3377 C CA . ARG A 1 434 ? 12.686 10.985 -32.403 1.00 92.06 434 ARG A CA 1
ATOM 3378 C C . ARG A 1 434 ? 12.134 9.981 -31.400 1.00 92.06 434 ARG A C 1
ATOM 3380 O O . ARG A 1 434 ? 11.451 9.051 -31.808 1.00 92.06 434 ARG A O 1
ATOM 3387 N N . ALA A 1 435 ? 12.430 10.129 -30.111 1.00 91.75 435 ALA A N 1
ATOM 3388 C CA . ALA A 1 435 ? 11.892 9.242 -29.089 1.00 91.75 435 ALA A CA 1
ATOM 3389 C C . ALA A 1 435 ? 10.393 9.484 -28.852 1.00 91.75 435 ALA A C 1
ATOM 3391 O O . ALA A 1 435 ? 9.608 8.534 -28.860 1.00 91.75 435 ALA A O 1
ATOM 3392 N N . LEU A 1 436 ? 9.995 10.745 -28.661 1.00 94.06 436 LEU A N 1
ATOM 3393 C CA . LEU A 1 436 ? 8.602 11.129 -28.411 1.00 94.06 436 LEU A CA 1
ATOM 3394 C C . LEU A 1 436 ? 7.712 10.908 -29.632 1.00 94.06 436 LEU A C 1
ATOM 3396 O O . LEU A 1 436 ? 6.551 10.548 -29.479 1.00 94.06 436 LEU A O 1
ATOM 3400 N N . GLY A 1 437 ? 8.257 11.069 -30.825 1.00 92.94 437 GLY A N 1
ATOM 3401 C CA . GLY A 1 437 ? 7.598 10.813 -32.088 1.00 92.94 437 GLY A CA 1
ATOM 3402 C C . GLY A 1 437 ? 7.627 9.357 -32.548 1.00 92.94 437 GLY A C 1
ATOM 3403 O O . GLY A 1 437 ? 8.401 8.526 -32.051 1.00 92.94 437 GLY A O 1
ATOM 3404 N N . VAL A 1 438 ? 6.780 9.042 -33.525 1.00 91.06 438 VAL A N 1
ATOM 3405 C CA . VAL A 1 438 ? 6.784 7.755 -34.239 1.00 91.06 438 VAL A CA 1
ATOM 3406 C C . VAL A 1 438 ? 7.217 7.948 -35.694 1.00 91.06 438 VAL A C 1
ATOM 3408 O O . VAL A 1 438 ? 7.900 7.084 -36.246 1.00 91.06 438 VAL A O 1
ATOM 3411 N N . MET A 1 439 ? 6.893 9.096 -36.288 1.00 90.25 439 MET A N 1
ATOM 3412 C CA . MET A 1 439 ? 7.283 9.454 -37.651 1.00 90.25 439 MET A CA 1
ATOM 3413 C C . MET A 1 439 ? 8.746 9.916 -37.754 1.00 90.25 439 MET A C 1
ATOM 3415 O O . MET A 1 439 ? 9.463 10.086 -36.764 1.00 90.25 439 MET A O 1
ATOM 3419 N N . ARG A 1 440 ? 9.212 10.101 -38.993 1.00 89.19 440 ARG A N 1
ATOM 3420 C CA . ARG A 1 440 ? 10.458 10.819 -39.284 1.00 89.19 440 ARG A CA 1
ATOM 3421 C C . ARG A 1 440 ? 10.130 12.288 -39.525 1.00 89.19 440 ARG A C 1
ATOM 3423 O O . ARG A 1 440 ? 9.166 12.583 -40.223 1.00 89.19 440 ARG A O 1
ATOM 3430 N N . TYR A 1 441 ? 10.953 13.172 -38.976 1.00 89.25 441 TYR A N 1
ATOM 3431 C CA . TYR A 1 441 ? 10.777 14.619 -39.067 1.00 89.25 441 TYR A CA 1
ATOM 3432 C C . TYR A 1 441 ? 12.000 15.232 -39.730 1.00 89.25 441 TYR A C 1
ATOM 3434 O O . TYR A 1 441 ? 13.128 14.860 -39.393 1.00 89.25 441 TYR A O 1
ATOM 3442 N N . ASP A 1 442 ? 11.767 16.164 -40.644 1.00 88.38 442 ASP A N 1
ATOM 3443 C CA . ASP A 1 442 ? 12.814 17.001 -41.214 1.00 88.38 442 ASP A CA 1
ATOM 3444 C C . ASP A 1 442 ? 13.002 18.222 -40.305 1.00 88.38 442 ASP A C 1
ATOM 3446 O O . ASP A 1 442 ? 12.263 19.201 -40.385 1.00 88.38 442 ASP A O 1
ATOM 3450 N N . LEU A 1 443 ? 13.906 18.094 -39.331 1.00 91.62 443 LEU A N 1
ATOM 3451 C CA . LEU A 1 443 ? 14.164 19.122 -38.322 1.00 91.62 443 LEU A CA 1
ATOM 3452 C C . LEU A 1 443 ? 15.441 19.894 -38.683 1.00 91.62 443 LEU A C 1
ATOM 3454 O O . LEU A 1 443 ? 16.444 19.263 -39.029 1.00 91.62 443 LEU A O 1
ATOM 3458 N N . PRO A 1 444 ? 15.456 21.234 -38.549 1.00 93.12 444 PRO A N 1
ATOM 3459 C CA . PRO A 1 444 ? 16.621 22.039 -38.898 1.00 93.12 444 PRO A CA 1
ATOM 3460 C C . PRO A 1 444 ? 17.820 21.733 -37.990 1.00 93.12 444 PRO A C 1
ATOM 3462 O O . PRO A 1 444 ? 17.672 21.203 -36.887 1.00 93.12 444 PRO A O 1
ATOM 3465 N N . SER A 1 445 ? 19.021 22.125 -38.428 1.00 92.00 445 SER A N 1
ATOM 3466 C CA . SER A 1 445 ? 20.294 21.846 -37.738 1.00 92.00 445 SER A CA 1
ATOM 3467 C C . SER A 1 445 ? 20.327 22.293 -36.272 1.00 92.00 445 SER A C 1
ATOM 3469 O O . SER A 1 445 ? 20.990 21.656 -35.459 1.00 92.00 445 SER A O 1
ATOM 3471 N N . GLU A 1 446 ? 19.556 23.313 -35.890 1.00 92.50 446 GLU A N 1
ATOM 3472 C CA . GLU A 1 446 ? 19.410 23.745 -34.494 1.00 92.50 446 GLU A CA 1
ATOM 3473 C C . GLU A 1 446 ? 18.793 22.686 -33.557 1.00 92.50 446 GLU A C 1
ATOM 3475 O O . GLU A 1 446 ? 18.808 22.851 -32.336 1.00 92.50 446 GLU A O 1
ATOM 3480 N N . TRP A 1 447 ? 18.176 21.627 -34.089 1.00 95.12 447 TRP A N 1
ATOM 3481 C CA . TRP A 1 447 ? 17.704 20.488 -33.295 1.00 95.12 447 TRP A CA 1
ATOM 3482 C C . TRP A 1 447 ? 18.817 19.479 -33.002 1.00 95.12 447 TRP A C 1
ATOM 3484 O O . TRP A 1 447 ? 18.643 18.619 -32.141 1.00 95.12 447 TRP A O 1
ATOM 3494 N N . LEU A 1 448 ? 19.969 19.586 -33.668 1.00 94.56 448 LEU A N 1
ATOM 3495 C CA . LEU A 1 448 ? 21.153 18.774 -33.375 1.00 94.56 448 LEU A CA 1
ATOM 3496 C C . LEU A 1 448 ? 21.933 19.297 -32.159 1.00 94.56 448 LEU A C 1
ATOM 3498 O O . LEU A 1 448 ? 22.822 18.606 -31.670 1.00 94.56 448 LEU A O 1
ATOM 3502 N N . GLU A 1 449 ? 21.589 20.485 -31.652 1.00 94.50 449 GLU A N 1
ATOM 3503 C CA . GLU A 1 449 ? 22.131 21.029 -30.406 1.00 94.50 449 GLU A CA 1
ATOM 3504 C C . GLU A 1 449 ? 21.818 20.135 -29.198 1.00 94.50 449 GLU A C 1
ATOM 3506 O O . GLU A 1 449 ? 20.776 19.471 -29.148 1.00 94.50 449 GLU A O 1
ATOM 3511 N N . ASP A 1 450 ? 22.688 20.201 -28.186 1.00 95.75 450 ASP A N 1
ATOM 3512 C CA . ASP A 1 450 ? 22.494 19.537 -26.899 1.00 95.75 450 ASP A CA 1
ATOM 3513 C C . ASP A 1 450 ? 21.134 19.881 -26.287 1.00 95.75 450 ASP A C 1
ATOM 3515 O O . ASP A 1 450 ? 20.752 21.048 -26.136 1.00 95.75 450 ASP A O 1
ATOM 3519 N N . PHE A 1 451 ? 20.424 18.841 -25.869 1.00 96.50 451 PHE A N 1
ATOM 3520 C CA . PHE A 1 451 ? 19.116 18.954 -25.264 1.00 96.50 451 PHE A CA 1
ATOM 3521 C C . PHE A 1 451 ? 19.187 19.741 -23.955 1.00 96.50 451 PHE A C 1
ATOM 3523 O O . PHE A 1 451 ? 19.838 19.347 -22.984 1.00 96.50 451 PHE A O 1
ATOM 3530 N N . ARG A 1 452 ? 18.443 20.849 -23.906 1.00 95.44 452 ARG A N 1
ATOM 3531 C CA . ARG A 1 452 ? 18.218 21.638 -22.691 1.00 95.44 452 ARG A CA 1
ATOM 3532 C C . ARG A 1 452 ? 16.738 21.609 -22.357 1.00 95.44 452 ARG A C 1
ATOM 3534 O O . ARG A 1 452 ? 15.937 22.255 -23.031 1.00 95.44 452 ARG A O 1
ATOM 3541 N N . ALA A 1 453 ? 16.386 20.876 -21.302 1.00 94.12 453 ALA A N 1
ATOM 3542 C CA . ALA A 1 453 ? 14.996 20.612 -20.935 1.00 94.12 453 ALA A CA 1
ATOM 3543 C C . ALA A 1 453 ? 14.157 21.897 -20.802 1.00 94.12 453 ALA A C 1
ATOM 3545 O O . ALA A 1 453 ? 13.066 21.986 -21.354 1.00 94.12 453 ALA A O 1
ATOM 3546 N N . ASN A 1 454 ? 14.702 22.942 -20.174 1.00 94.69 454 ASN A N 1
ATOM 3547 C CA . ASN A 1 454 ? 14.030 24.235 -20.004 1.00 94.69 454 ASN A CA 1
ATOM 3548 C C . ASN A 1 454 ? 13.725 24.993 -21.314 1.00 94.69 454 ASN A C 1
ATOM 3550 O O . ASN A 1 454 ? 12.915 25.915 -21.296 1.00 94.69 454 ASN A O 1
ATOM 3554 N N . ARG A 1 455 ? 14.347 24.627 -22.442 1.00 95.56 455 ARG A N 1
ATOM 3555 C CA . ARG A 1 455 ? 14.087 25.213 -23.769 1.00 95.56 455 ARG A CA 1
ATOM 3556 C C . ARG A 1 455 ? 13.160 24.359 -24.629 1.00 95.56 455 ARG A C 1
ATOM 3558 O O . ARG A 1 455 ? 12.807 24.772 -25.730 1.00 95.56 455 ARG A O 1
ATOM 3565 N N . PHE A 1 456 ? 12.773 23.170 -24.167 1.00 96.38 456 PHE A N 1
ATOM 3566 C CA . PHE A 1 456 ? 12.106 22.208 -25.037 1.00 96.38 456 PHE A CA 1
ATOM 3567 C C . PHE A 1 456 ? 10.715 22.662 -25.482 1.00 96.38 456 PHE A C 1
ATOM 3569 O O . PHE A 1 456 ? 10.403 22.555 -26.662 1.00 96.38 456 PHE A O 1
ATOM 3576 N N . PHE A 1 457 ? 9.913 23.248 -24.588 1.00 97.38 457 PHE A N 1
ATOM 3577 C CA . PHE A 1 457 ? 8.605 23.793 -24.973 1.00 97.38 457 PHE A CA 1
ATOM 3578 C C . PHE A 1 457 ? 8.732 24.888 -26.039 1.00 97.38 457 PHE A C 1
ATOM 3580 O O . PHE A 1 457 ? 8.042 24.828 -27.045 1.00 97.38 457 PHE A O 1
ATOM 3587 N N . GLN A 1 458 ? 9.701 25.797 -25.893 1.00 95.69 458 GLN A N 1
ATOM 3588 C CA . GLN A 1 458 ? 9.959 26.840 -26.893 1.00 95.69 458 GLN A CA 1
ATOM 3589 C C . GLN A 1 458 ? 10.382 26.263 -28.251 1.00 95.69 458 GLN A C 1
ATOM 3591 O O . GLN A 1 458 ? 10.047 26.829 -29.286 1.00 95.69 458 GLN A O 1
ATOM 3596 N N . LYS A 1 459 ? 11.126 25.146 -28.271 1.00 95.38 459 LYS A N 1
ATOM 3597 C CA . LYS A 1 459 ? 11.463 24.443 -29.521 1.00 95.38 459 LYS A CA 1
ATOM 3598 C C . LYS A 1 459 ? 10.218 23.820 -30.162 1.00 95.38 459 LYS A C 1
ATOM 3600 O O . LYS A 1 459 ? 10.100 23.877 -31.378 1.00 95.38 459 LYS A O 1
ATOM 3605 N N . LEU A 1 460 ? 9.294 23.277 -29.365 1.00 95.81 460 LEU A N 1
ATOM 3606 C CA . LEU A 1 460 ? 8.031 22.702 -29.852 1.00 95.81 460 LEU A CA 1
ATOM 3607 C C . LEU A 1 460 ? 7.042 23.747 -30.388 1.00 95.81 460 LEU A C 1
ATOM 3609 O O . LEU A 1 460 ? 6.186 23.392 -31.186 1.00 95.81 460 LEU A O 1
ATOM 3613 N N . ASP A 1 461 ? 7.162 25.012 -29.982 1.00 95.88 461 ASP A N 1
ATOM 3614 C CA . ASP A 1 461 ? 6.289 26.100 -30.449 1.00 95.88 461 ASP A CA 1
ATOM 3615 C C . ASP A 1 461 ? 6.652 26.616 -31.851 1.00 95.88 461 ASP A C 1
ATOM 3617 O O . ASP A 1 461 ? 5.950 27.461 -32.408 1.00 95.88 461 ASP A O 1
ATOM 3621 N N . ARG A 1 462 ? 7.766 26.148 -32.426 1.00 95.25 462 ARG A N 1
ATOM 3622 C CA . ARG A 1 462 ? 8.213 26.600 -33.742 1.00 95.25 462 ARG A CA 1
ATOM 3623 C C . ARG A 1 462 ? 7.495 25.861 -34.877 1.00 95.25 462 ARG A C 1
ATOM 3625 O O . ARG A 1 462 ? 7.208 24.672 -34.724 1.00 95.25 462 ARG A O 1
ATOM 3632 N N . PRO A 1 463 ? 7.279 26.504 -36.042 1.00 94.75 463 PRO A N 1
ATOM 3633 C CA . PRO A 1 463 ? 6.573 25.888 -37.167 1.00 94.75 463 PRO A CA 1
ATOM 3634 C C . PRO A 1 463 ? 7.183 24.562 -37.636 1.00 94.75 463 PRO A C 1
ATOM 3636 O O . PRO A 1 463 ? 6.455 23.652 -38.024 1.00 94.75 463 PRO A O 1
ATOM 3639 N N . GLU A 1 464 ? 8.508 24.406 -37.550 1.00 93.44 464 GLU A N 1
ATOM 3640 C CA . GLU A 1 464 ? 9.190 23.184 -37.994 1.00 93.44 464 GLU A CA 1
ATOM 3641 C C . GLU A 1 464 ? 8.900 21.980 -37.078 1.00 93.44 464 GLU A C 1
ATOM 3643 O O . GLU A 1 464 ? 9.086 20.831 -37.474 1.00 93.44 464 GLU A O 1
ATOM 3648 N N . ALA A 1 465 ? 8.419 22.221 -35.852 1.00 95.31 465 ALA A N 1
ATOM 3649 C CA . ALA A 1 465 ? 8.048 21.184 -34.893 1.00 95.31 465 ALA A CA 1
ATOM 3650 C C . ALA A 1 465 ? 6.585 20.729 -35.019 1.00 95.31 465 ALA A C 1
ATOM 3652 O O . ALA A 1 465 ? 6.190 19.776 -34.345 1.00 95.31 465 ALA A O 1
ATOM 3653 N N . GLN A 1 466 ? 5.776 21.380 -35.864 1.00 95.69 466 GLN A N 1
ATOM 3654 C CA . GLN A 1 466 ? 4.328 21.164 -35.929 1.00 95.69 466 GLN A CA 1
ATOM 3655 C C . GLN A 1 466 ? 3.968 19.692 -36.187 1.00 95.69 466 GLN A C 1
ATOM 3657 O O . GLN A 1 466 ? 3.178 19.108 -35.446 1.00 95.69 466 GLN A O 1
ATOM 3662 N N . ALA A 1 467 ? 4.624 19.051 -37.160 1.00 96.25 467 ALA A N 1
ATOM 3663 C CA . ALA A 1 467 ? 4.394 17.639 -37.482 1.00 96.25 467 ALA A CA 1
ATOM 3664 C C . ALA A 1 467 ? 4.742 16.689 -36.316 1.00 96.25 467 ALA A C 1
ATOM 3666 O O . ALA A 1 467 ? 4.094 15.660 -36.128 1.00 96.25 467 ALA A O 1
ATOM 3667 N N . LEU A 1 468 ? 5.754 17.031 -35.509 1.00 96.69 468 LEU A N 1
ATOM 3668 C CA . LEU A 1 468 ? 6.108 16.282 -34.300 1.00 96.69 468 LEU A CA 1
ATOM 3669 C C . LEU A 1 468 ? 5.030 16.437 -33.224 1.00 96.69 468 LEU A C 1
ATOM 3671 O O . LEU A 1 468 ? 4.637 15.448 -32.610 1.00 96.69 468 LEU A O 1
ATOM 3675 N N . VAL A 1 469 ? 4.554 17.662 -32.991 1.00 97.38 469 VAL A N 1
ATOM 3676 C CA . VAL A 1 469 ? 3.510 17.942 -31.995 1.00 97.38 469 VAL A CA 1
ATOM 3677 C C . VAL A 1 469 ? 2.206 17.231 -32.361 1.00 97.38 469 VAL A C 1
ATOM 3679 O O . VAL A 1 469 ? 1.604 16.596 -31.496 1.00 97.38 469 VAL A O 1
ATOM 3682 N N . GLU A 1 470 ? 1.807 17.265 -33.633 1.00 97.25 470 GLU A N 1
ATOM 3683 C CA . GLU A 1 470 ? 0.618 16.570 -34.139 1.00 97.25 470 GLU A CA 1
ATOM 3684 C C . GLU A 1 470 ? 0.724 15.046 -33.996 1.00 97.25 470 GLU A C 1
ATOM 3686 O O . GLU A 1 470 ? -0.229 14.403 -33.548 1.00 97.25 470 GLU A O 1
ATOM 3691 N N . ASP A 1 471 ? 1.886 14.455 -34.295 1.00 97.50 471 ASP A N 1
ATOM 3692 C CA . ASP A 1 471 ? 2.111 13.017 -34.096 1.00 97.50 471 ASP A CA 1
ATOM 3693 C C . ASP A 1 471 ? 2.055 12.638 -32.605 1.00 97.50 471 ASP A C 1
ATOM 3695 O O . ASP A 1 471 ? 1.366 11.691 -32.214 1.00 97.50 471 ASP A O 1
ATOM 3699 N N . ILE A 1 472 ? 2.701 13.421 -31.731 1.00 97.62 472 ILE A N 1
ATOM 3700 C CA . ILE A 1 472 ? 2.629 13.205 -30.279 1.00 97.62 472 ILE A CA 1
ATOM 3701 C C . ILE A 1 472 ? 1.177 13.291 -29.790 1.00 97.62 472 ILE A C 1
ATOM 3703 O O . ILE A 1 472 ? 0.755 12.435 -29.006 1.00 97.62 472 ILE A O 1
ATOM 3707 N N . ALA A 1 473 ? 0.415 14.285 -30.251 1.00 98.06 473 ALA A N 1
ATOM 3708 C CA . ALA A 1 473 ? -0.988 14.462 -29.893 1.00 98.06 473 ALA A CA 1
ATOM 3709 C C . ALA A 1 473 ? -1.844 13.280 -30.368 1.00 98.06 473 ALA A C 1
ATOM 3711 O O . ALA A 1 473 ? -2.624 12.733 -29.589 1.00 98.06 473 ALA A O 1
ATOM 3712 N N . SER A 1 474 ? -1.646 12.823 -31.607 1.00 97.62 474 SER A N 1
ATOM 3713 C CA . SER A 1 474 ? -2.321 11.648 -32.167 1.00 97.62 474 SER A CA 1
ATOM 3714 C C . SER A 1 474 ? -2.064 10.389 -31.330 1.00 97.62 474 SER A C 1
ATOM 3716 O O . SER A 1 474 ? -2.999 9.711 -30.892 1.00 97.62 474 SER A O 1
ATOM 3718 N N . GLN A 1 475 ? -0.798 10.116 -31.006 1.00 97.81 475 GLN A N 1
ATOM 3719 C CA . GLN A 1 475 ? -0.412 8.988 -30.158 1.00 97.81 475 GLN A CA 1
ATOM 3720 C C . GLN A 1 475 ? -0.976 9.101 -28.736 1.00 97.81 475 GLN A C 1
ATOM 3722 O O . GLN A 1 475 ? -1.397 8.098 -28.156 1.00 97.81 475 GLN A O 1
ATOM 3727 N N . ASN A 1 476 ? -1.010 10.310 -28.171 1.00 98.00 476 ASN A N 1
ATOM 3728 C CA . ASN A 1 476 ? -1.601 10.553 -26.860 1.00 98.00 476 ASN A CA 1
ATOM 3729 C C . ASN A 1 476 ? -3.121 10.319 -26.867 1.00 98.00 476 ASN A C 1
ATOM 3731 O O . ASN A 1 476 ? -3.638 9.692 -25.949 1.00 98.00 476 ASN A O 1
ATOM 3735 N N . ASN A 1 477 ? -3.831 10.731 -27.919 1.00 97.69 477 ASN A N 1
ATOM 3736 C CA . ASN A 1 477 ? -5.275 10.510 -28.054 1.00 97.69 477 ASN A CA 1
ATOM 3737 C C . ASN A 1 477 ? -5.632 9.016 -28.133 1.00 97.69 477 ASN A C 1
ATOM 3739 O O . ASN A 1 477 ? -6.625 8.576 -27.547 1.00 97.69 477 ASN A O 1
ATOM 3743 N N . LEU A 1 478 ? -4.802 8.214 -28.810 1.00 97.88 478 LEU A N 1
ATOM 3744 C CA . LEU A 1 478 ? -4.945 6.755 -28.818 1.00 97.88 478 LEU A CA 1
ATOM 3745 C C . LEU A 1 478 ? -4.688 6.153 -27.431 1.00 97.88 478 LEU A C 1
ATOM 3747 O O . LEU A 1 478 ? -5.462 5.310 -26.983 1.00 97.88 478 LEU A O 1
ATOM 3751 N N . PHE A 1 479 ? -3.652 6.607 -26.721 1.00 97.81 479 PHE A N 1
ATOM 3752 C CA . PHE A 1 479 ? -3.405 6.175 -25.344 1.00 97.81 479 PHE A CA 1
ATOM 3753 C C . PHE A 1 479 ? -4.566 6.534 -24.402 1.00 97.81 479 PHE A C 1
ATOM 3755 O O . PHE A 1 479 ? -4.972 5.703 -23.593 1.00 97.81 479 PHE A O 1
ATOM 3762 N N . MET A 1 480 ? -5.140 7.731 -24.538 1.00 97.06 480 MET A N 1
ATOM 3763 C CA . MET A 1 480 ? -6.302 8.167 -23.759 1.00 97.06 480 MET A CA 1
ATOM 3764 C C . MET A 1 480 ? -7.527 7.300 -24.018 1.00 97.06 480 MET A C 1
ATOM 3766 O O . MET A 1 480 ? -8.124 6.787 -23.078 1.00 97.06 480 MET A O 1
ATOM 3770 N N . SER A 1 481 ? -7.831 7.039 -25.290 1.00 96.19 481 SER A N 1
ATOM 3771 C CA . SER A 1 481 ? -8.922 6.136 -25.667 1.00 96.19 481 SER A CA 1
ATOM 3772 C C . SER A 1 481 ? -8.710 4.725 -25.096 1.00 96.19 481 SER A C 1
ATOM 3774 O O . SER A 1 481 ? -9.653 4.093 -24.627 1.00 96.19 481 SER A O 1
ATOM 3776 N N . HIS A 1 482 ? -7.465 4.228 -25.102 1.00 96.31 482 HIS A N 1
ATOM 3777 C CA . HIS A 1 482 ? -7.104 2.953 -24.476 1.00 96.31 482 HIS A CA 1
ATOM 3778 C C . HIS A 1 482 ? -7.347 2.982 -22.962 1.00 96.31 482 HIS A C 1
ATOM 3780 O O . HIS A 1 482 ? -7.957 2.063 -22.420 1.00 96.31 482 HIS A O 1
ATOM 3786 N N . LEU A 1 483 ? -6.921 4.046 -22.278 1.00 96.94 483 LEU A N 1
ATOM 3787 C CA . LEU A 1 483 ? -7.131 4.208 -20.842 1.00 96.94 483 LEU A CA 1
ATOM 3788 C C . LEU A 1 483 ? -8.626 4.248 -20.484 1.00 96.94 483 LEU A C 1
ATOM 3790 O O . LEU A 1 483 ? -9.034 3.523 -19.580 1.00 96.94 483 LEU A O 1
ATOM 3794 N N . ASP A 1 484 ? -9.444 5.004 -21.216 1.00 95.88 484 ASP A N 1
ATOM 3795 C CA . ASP A 1 484 ? -10.890 5.123 -20.974 1.00 95.88 484 ASP A CA 1
ATOM 3796 C C . ASP A 1 484 ? -11.618 3.772 -21.082 1.00 95.88 484 ASP A C 1
ATOM 3798 O O . ASP A 1 484 ? -12.470 3.437 -20.250 1.00 95.88 484 ASP A O 1
ATOM 3802 N N . ILE A 1 485 ? -11.230 2.939 -22.056 1.00 94.94 485 ILE A N 1
ATOM 3803 C CA . ILE A 1 485 ? -11.747 1.568 -22.205 1.00 94.94 485 ILE A CA 1
ATOM 3804 C C . ILE A 1 485 ? -11.413 0.720 -20.970 1.00 94.94 485 ILE A C 1
ATOM 3806 O O . ILE A 1 485 ? -12.247 -0.060 -20.490 1.00 94.94 485 ILE A O 1
ATOM 3810 N N . LEU A 1 486 ? -10.191 0.845 -20.444 1.00 95.94 486 LEU A N 1
ATOM 3811 C CA . LEU A 1 486 ? -9.761 0.065 -19.286 1.00 95.94 486 LEU A CA 1
ATOM 3812 C C . LEU A 1 486 ? -10.434 0.530 -17.994 1.00 95.94 486 LEU A C 1
ATOM 3814 O O . LEU A 1 486 ? -10.838 -0.319 -17.193 1.00 95.94 486 LEU A O 1
ATOM 3818 N N . THR A 1 487 ? -10.580 1.840 -17.794 1.00 96.62 487 THR A N 1
ATOM 3819 C CA . THR A 1 487 ? -11.146 2.408 -16.564 1.00 96.62 487 THR A CA 1
ATOM 3820 C C . THR A 1 487 ? -12.665 2.286 -16.500 1.00 96.62 487 THR A C 1
ATOM 3822 O O . THR A 1 487 ? -13.196 2.171 -15.398 1.00 96.62 487 THR A O 1
ATOM 3825 N N . LYS A 1 488 ? -13.379 2.267 -17.637 1.00 95.12 488 LYS A N 1
ATOM 3826 C CA . LYS A 1 488 ? -14.857 2.236 -17.692 1.00 95.12 488 LYS A CA 1
ATOM 3827 C C . LYS A 1 488 ? -15.503 3.293 -16.777 1.00 95.12 488 LYS A C 1
ATOM 3829 O O . LYS A 1 488 ? -16.428 2.994 -16.022 1.00 95.12 488 LYS A O 1
ATOM 3834 N N . GLY A 1 489 ? -14.969 4.515 -16.810 1.00 93.81 489 GLY A N 1
ATOM 3835 C CA . GLY A 1 489 ? -15.467 5.652 -16.027 1.00 93.81 489 GLY A CA 1
ATOM 3836 C C . GLY A 1 489 ? -15.021 5.690 -14.560 1.00 93.81 489 GLY A C 1
ATOM 3837 O O . GLY A 1 489 ? -15.438 6.586 -13.834 1.00 93.81 489 GLY A O 1
ATOM 3838 N N . LYS A 1 490 ? -14.181 4.748 -14.106 1.00 95.50 490 LYS A N 1
ATOM 3839 C CA . LYS A 1 490 ? -13.583 4.777 -12.761 1.00 95.50 490 LYS A CA 1
ATOM 3840 C C . LYS A 1 490 ? -12.484 5.832 -12.687 1.00 95.50 490 LYS A C 1
ATOM 3842 O O . LYS A 1 490 ? -11.587 5.843 -13.531 1.00 95.50 490 LYS A O 1
ATOM 3847 N N . SER A 1 491 ? -12.526 6.685 -11.665 1.00 93.88 491 SER A N 1
ATOM 3848 C CA . SER A 1 491 ? -11.579 7.802 -11.547 1.00 93.88 491 SER A CA 1
ATOM 3849 C C . SER A 1 491 ? -10.294 7.422 -10.804 1.00 93.88 491 SER A C 1
ATOM 3851 O O . SER A 1 491 ? -9.227 7.977 -11.080 1.00 93.88 491 SER A O 1
ATOM 3853 N N . ARG A 1 492 ? -10.357 6.449 -9.881 1.00 95.62 492 ARG A N 1
ATOM 3854 C CA . ARG A 1 492 ? -9.200 5.985 -9.105 1.00 95.62 492 ARG A CA 1
ATOM 3855 C C . ARG A 1 492 ? -8.476 4.851 -9.827 1.00 95.62 492 ARG A C 1
ATOM 3857 O O . ARG A 1 492 ? -8.976 3.732 -9.929 1.00 95.62 492 ARG A O 1
ATOM 3864 N N . VAL A 1 493 ? -7.255 5.132 -10.273 1.00 97.94 493 VAL A N 1
ATOM 3865 C CA . VAL A 1 493 ? -6.420 4.200 -11.038 1.00 97.94 493 VAL A CA 1
ATOM 3866 C C . VAL A 1 493 ? -5.232 3.751 -10.197 1.00 97.94 493 VAL A C 1
ATOM 3868 O O . VAL A 1 493 ? -4.350 4.544 -9.872 1.00 97.94 493 VAL A O 1
ATOM 3871 N N . ILE A 1 494 ? -5.189 2.460 -9.882 1.00 98.31 494 ILE A N 1
ATOM 3872 C CA . ILE A 1 494 ? -4.117 1.821 -9.121 1.00 98.31 494 ILE A CA 1
ATOM 3873 C C . ILE A 1 494 ? -3.174 1.160 -10.117 1.00 98.31 494 ILE A C 1
ATOM 3875 O O . ILE A 1 494 ? -3.517 0.144 -10.714 1.00 98.31 494 ILE A O 1
ATOM 3879 N N . LEU A 1 495 ? -1.992 1.728 -10.323 1.00 98.38 495 LEU A N 1
ATOM 3880 C CA . LEU A 1 495 ? -0.984 1.137 -11.199 1.00 98.38 495 LEU A CA 1
ATOM 3881 C C . LEU A 1 495 ? -0.186 0.071 -10.445 1.00 98.38 495 LEU A C 1
ATOM 3883 O O . LEU A 1 495 ? 0.212 0.285 -9.300 1.00 98.38 495 LEU A O 1
ATOM 3887 N N . CYS A 1 496 ? 0.099 -1.050 -11.096 1.00 97.88 496 CYS A N 1
ATOM 3888 C CA . CYS A 1 496 ? 1.013 -2.073 -10.605 1.00 97.88 496 CYS A CA 1
ATOM 3889 C C . CYS A 1 496 ? 2.235 -2.161 -11.525 1.00 97.88 496 CYS A C 1
ATOM 3891 O O . CYS A 1 496 ? 2.098 -2.382 -12.733 1.00 97.88 496 CYS A O 1
ATOM 3893 N N . ASP A 1 497 ? 3.420 -1.951 -10.950 1.00 95.31 497 ASP A N 1
ATOM 3894 C CA . ASP A 1 497 ? 4.679 -1.800 -11.685 1.00 95.31 497 ASP A CA 1
ATOM 3895 C C . ASP A 1 497 ? 5.880 -2.353 -10.887 1.00 95.31 497 ASP A C 1
ATOM 3897 O O . ASP A 1 497 ? 5.775 -2.611 -9.684 1.00 95.31 497 ASP A O 1
ATOM 3901 N N . THR A 1 498 ? 7.032 -2.517 -11.543 1.00 91.31 498 THR A N 1
ATOM 3902 C CA . THR A 1 498 ? 8.299 -2.996 -10.942 1.00 91.31 498 THR A CA 1
ATOM 3903 C C . THR A 1 498 ? 9.297 -1.890 -10.628 1.00 91.31 498 THR A C 1
ATOM 3905 O O . THR A 1 498 ? 10.294 -2.148 -9.949 1.00 91.31 498 THR A O 1
ATOM 3908 N N . GLY A 1 499 ? 9.047 -0.663 -11.095 1.00 88.56 499 GLY A N 1
ATOM 3909 C CA . GLY A 1 499 ? 9.889 0.487 -10.779 1.00 88.56 499 GLY A CA 1
ATOM 3910 C C . GLY A 1 499 ? 9.984 0.759 -9.271 1.00 88.56 499 GLY A C 1
ATOM 3911 O O . GLY A 1 499 ? 9.164 0.293 -8.489 1.00 88.56 499 GLY A O 1
ATOM 3912 N N . LEU A 1 500 ? 10.989 1.543 -8.861 1.00 90.69 500 LEU A N 1
ATOM 3913 C CA . LEU A 1 500 ? 11.196 1.917 -7.449 1.00 90.69 500 LEU A CA 1
ATOM 3914 C C . LEU A 1 500 ? 10.683 3.316 -7.090 1.00 90.69 500 LEU A C 1
ATOM 3916 O O . LEU A 1 500 ? 10.337 3.589 -5.942 1.00 90.69 500 LEU A O 1
ATOM 3920 N N . TYR A 1 501 ? 10.741 4.238 -8.050 1.00 92.75 501 TYR A N 1
ATOM 3921 C CA . TYR A 1 501 ? 10.521 5.664 -7.802 1.00 92.75 501 TYR A CA 1
ATOM 3922 C C . TYR A 1 501 ? 9.114 6.121 -8.208 1.00 92.75 501 TYR A C 1
ATOM 3924 O O . TYR A 1 501 ? 8.603 7.078 -7.643 1.00 92.75 501 TYR A O 1
ATOM 3932 N N . GLY A 1 502 ? 8.467 5.448 -9.168 1.00 94.06 502 GLY A N 1
ATOM 3933 C CA . GLY A 1 502 ? 7.121 5.815 -9.632 1.00 94.06 502 GLY A CA 1
ATOM 3934 C C . GLY A 1 502 ? 7.065 6.927 -10.690 1.00 94.06 502 GLY A C 1
ATOM 3935 O O . GLY A 1 502 ? 6.061 7.628 -10.765 1.00 94.06 502 GLY A O 1
ATOM 3936 N N . SER A 1 503 ? 8.095 7.091 -11.538 1.00 93.06 503 SER A N 1
ATOM 3937 C CA . SER A 1 503 ? 8.098 8.119 -12.603 1.00 93.06 503 SER A CA 1
ATOM 3938 C C . SER A 1 503 ? 6.887 8.034 -13.541 1.00 93.06 503 SER A C 1
ATOM 3940 O O . SER A 1 503 ? 6.322 9.063 -13.896 1.00 93.06 503 SER A O 1
ATOM 3942 N N . THR A 1 504 ? 6.464 6.826 -13.935 1.00 95.50 504 THR A N 1
ATOM 3943 C CA . THR A 1 504 ? 5.292 6.637 -14.811 1.00 95.50 504 THR A CA 1
ATOM 3944 C C . THR A 1 504 ? 4.032 7.222 -14.174 1.00 95.50 504 THR A C 1
ATOM 3946 O O . THR A 1 504 ? 3.306 7.967 -14.823 1.00 95.50 504 THR A O 1
ATOM 3949 N N . GLN A 1 505 ? 3.811 6.959 -12.884 1.00 95.94 505 GLN A N 1
ATOM 3950 C CA . GLN A 1 505 ? 2.687 7.519 -12.136 1.00 95.94 505 GLN A CA 1
ATOM 3951 C C . GLN A 1 505 ? 2.770 9.037 -12.031 1.00 95.94 505 GLN A C 1
ATOM 3953 O O . GLN A 1 505 ? 1.766 9.704 -12.263 1.00 95.94 505 GLN A O 1
ATOM 3958 N N . ARG A 1 506 ? 3.956 9.583 -11.733 1.00 96.12 506 ARG A N 1
ATOM 3959 C CA . ARG A 1 506 ? 4.180 11.032 -11.659 1.00 96.12 506 ARG A CA 1
ATOM 3960 C C . ARG A 1 506 ? 3.793 11.723 -12.969 1.00 96.12 506 ARG A C 1
ATOM 3962 O O . ARG A 1 506 ? 3.112 12.742 -12.941 1.00 96.12 506 ARG A O 1
ATOM 3969 N N . LEU A 1 507 ? 4.205 11.162 -14.105 1.00 97.19 507 LEU A N 1
ATOM 3970 C CA . LEU A 1 507 ? 3.909 11.707 -15.431 1.00 97.19 507 LEU A CA 1
ATOM 3971 C C . LEU A 1 507 ? 2.431 11.559 -15.811 1.00 97.19 507 LEU A C 1
ATOM 3973 O O . LEU A 1 507 ? 1.843 12.510 -16.312 1.00 97.19 507 LEU A O 1
ATOM 3977 N N . LEU A 1 508 ? 1.810 10.410 -15.529 1.00 97.69 508 LEU A N 1
ATOM 3978 C CA . LEU A 1 508 ? 0.379 10.218 -15.784 1.00 97.69 508 LEU A CA 1
ATOM 3979 C C . LEU A 1 508 ? -0.479 11.158 -14.933 1.00 97.69 508 LEU A C 1
ATOM 3981 O O . LEU A 1 508 ? -1.366 11.812 -15.466 1.00 97.69 508 LEU A O 1
ATOM 3985 N N . ALA A 1 509 ? -0.177 11.291 -13.639 1.00 96.69 509 ALA A N 1
ATOM 3986 C CA . ALA A 1 509 ? -0.880 12.216 -12.752 1.00 96.69 509 ALA A CA 1
ATOM 3987 C C . ALA A 1 509 ? -0.722 13.681 -13.186 1.00 96.69 509 ALA A C 1
ATOM 3989 O O . ALA A 1 509 ? -1.661 14.458 -13.051 1.00 96.69 509 ALA A O 1
ATOM 3990 N N . ALA A 1 510 ? 0.448 14.046 -13.718 1.00 96.38 510 ALA A N 1
ATOM 3991 C CA . ALA A 1 510 ? 0.706 15.372 -14.267 1.00 96.38 510 ALA A CA 1
ATOM 3992 C C . ALA A 1 510 ? -0.055 15.629 -15.577 1.00 96.38 510 ALA A C 1
ATOM 3994 O O . ALA A 1 510 ? -0.583 16.719 -15.772 1.00 96.38 510 ALA A O 1
ATOM 3995 N N . GLY A 1 511 ? -0.096 14.639 -16.473 1.00 96.75 511 GLY A N 1
ATOM 3996 C CA . GLY A 1 511 ? -0.750 14.754 -17.775 1.00 96.75 511 GLY A CA 1
ATOM 3997 C C . GLY A 1 511 ? -2.271 14.705 -17.714 1.00 96.75 511 GLY A C 1
ATOM 3998 O O . GLY A 1 511 ? -2.938 15.342 -18.522 1.00 96.75 511 GLY A O 1
ATOM 3999 N N . LEU A 1 512 ? -2.817 13.941 -16.767 1.00 96.81 512 LEU A N 1
ATOM 4000 C CA . LEU A 1 512 ? -4.209 13.499 -16.775 1.00 96.81 512 LEU A CA 1
ATOM 4001 C C . LEU A 1 512 ? -4.883 13.760 -15.414 1.00 96.81 512 LEU A C 1
ATOM 4003 O O . LEU A 1 512 ? -5.210 12.815 -14.691 1.00 96.81 512 LEU A O 1
ATOM 4007 N N . PRO A 1 513 ? -5.120 15.035 -15.049 1.00 92.62 513 PRO A N 1
ATOM 4008 C CA . PRO A 1 513 ? -5.628 15.413 -13.726 1.00 92.62 513 PRO A CA 1
ATOM 4009 C C . PRO A 1 513 ? -7.053 14.915 -13.432 1.00 92.62 513 PRO A C 1
ATOM 4011 O O . PRO A 1 513 ? -7.453 14.884 -12.270 1.00 92.62 513 PRO A O 1
ATOM 4014 N N . GLY A 1 514 ? -7.812 14.504 -14.457 1.00 92.50 514 GLY A N 1
ATOM 4015 C CA . GLY A 1 514 ? -9.136 13.889 -14.297 1.00 92.50 514 GLY A CA 1
ATOM 4016 C C . GLY A 1 514 ? -9.106 12.495 -13.657 1.00 92.50 514 GLY A C 1
ATOM 4017 O O . GLY A 1 514 ? -10.129 12.030 -13.162 1.00 92.50 514 GLY A O 1
ATOM 4018 N N . PHE A 1 515 ? -7.940 11.845 -13.618 1.00 95.62 515 PHE A N 1
ATOM 4019 C CA . PHE A 1 515 ? -7.746 10.568 -12.941 1.00 95.62 515 PHE A CA 1
ATOM 4020 C C . PHE A 1 515 ? -6.928 10.739 -11.665 1.00 95.62 515 PHE A C 1
ATOM 4022 O O . PHE A 1 515 ? -5.923 11.452 -11.595 1.00 95.62 515 PHE A O 1
ATOM 4029 N N . ARG A 1 516 ? -7.295 9.973 -10.644 1.00 95.31 516 ARG A N 1
ATOM 4030 C CA . ARG A 1 516 ? -6.508 9.825 -9.428 1.00 95.31 516 ARG A CA 1
ATOM 4031 C C . ARG A 1 516 ? -5.587 8.618 -9.564 1.00 95.31 516 ARG A C 1
ATOM 4033 O O . ARG A 1 516 ? -5.950 7.509 -9.181 1.00 95.31 516 ARG A O 1
ATOM 4040 N N . PHE A 1 517 ? -4.379 8.851 -10.071 1.00 96.88 517 PHE A N 1
ATOM 4041 C CA . PHE A 1 517 ? -3.356 7.808 -10.132 1.00 96.88 517 PHE A CA 1
ATOM 4042 C C . PHE A 1 517 ? -2.673 7.585 -8.787 1.00 96.88 517 PHE A C 1
ATOM 4044 O O . PHE A 1 517 ? -2.120 8.515 -8.190 1.00 96.88 517 PHE A O 1
ATOM 4051 N N . GLU A 1 518 ? -2.620 6.324 -8.390 1.00 96.31 518 GLU A N 1
ATOM 4052 C CA . GLU A 1 518 ? -1.761 5.784 -7.344 1.00 96.31 518 GLU A CA 1
ATOM 4053 C C . GLU A 1 518 ? -0.960 4.602 -7.896 1.00 96.31 518 GLU A C 1
ATOM 4055 O O . GLU A 1 518 ? -1.203 4.118 -9.002 1.00 96.31 518 GLU A O 1
ATOM 4060 N N . THR A 1 519 ? 0.065 4.159 -7.177 1.00 97.00 519 THR A N 1
ATOM 4061 C CA . THR A 1 519 ? 0.903 3.040 -7.614 1.00 97.00 519 THR A CA 1
ATOM 4062 C C . THR A 1 519 ? 1.276 2.144 -6.459 1.00 97.00 519 THR A C 1
ATOM 4064 O O . THR A 1 519 ? 1.719 2.617 -5.413 1.00 97.00 519 THR A O 1
ATOM 4067 N N . ILE A 1 520 ? 1.147 0.843 -6.685 1.00 97.62 520 ILE A N 1
ATOM 4068 C CA . ILE A 1 520 ? 1.684 -0.204 -5.832 1.00 97.62 520 ILE A CA 1
ATOM 4069 C C . ILE A 1 520 ? 2.877 -0.856 -6.535 1.00 97.62 520 ILE A C 1
ATOM 4071 O O . ILE A 1 520 ? 2.809 -1.241 -7.702 1.00 97.62 520 ILE A O 1
ATOM 4075 N N . GLN A 1 521 ? 3.986 -0.957 -5.816 1.00 96.12 521 GLN A N 1
ATOM 4076 C CA . GLN A 1 521 ? 5.244 -1.534 -6.286 1.00 96.12 521 GLN A CA 1
ATOM 4077 C C . GLN A 1 521 ? 5.772 -2.517 -5.245 1.00 96.12 521 GLN A C 1
ATOM 4079 O O . GLN A 1 521 ? 5.411 -2.458 -4.064 1.00 96.12 521 GLN A O 1
ATOM 4084 N N . PHE A 1 522 ? 6.661 -3.413 -5.670 1.00 96.38 522 PHE A N 1
ATOM 4085 C CA . PHE A 1 522 ? 7.346 -4.320 -4.749 1.00 96.38 522 PHE A CA 1
ATOM 4086 C C . PHE A 1 522 ? 8.129 -3.531 -3.686 1.00 96.38 522 PHE A C 1
ATOM 4088 O O . PHE A 1 522 ? 8.002 -3.772 -2.483 1.00 96.38 522 PHE A O 1
ATOM 4095 N N . ALA A 1 523 ? 8.883 -2.522 -4.126 1.00 95.81 523 ALA A N 1
ATOM 4096 C CA . ALA A 1 523 ? 9.656 -1.633 -3.274 1.00 95.81 523 ALA A CA 1
ATOM 4097 C C . ALA A 1 523 ? 9.517 -0.175 -3.735 1.00 95.81 523 ALA A C 1
ATOM 4099 O O . ALA A 1 523 ? 9.516 0.088 -4.931 1.00 95.81 523 ALA A O 1
ATOM 4100 N N . ARG A 1 524 ? 9.463 0.764 -2.785 1.00 95.62 524 ARG A N 1
ATOM 4101 C CA . ARG A 1 524 ? 9.548 2.211 -3.020 1.00 95.62 524 ARG A CA 1
ATOM 4102 C C . ARG A 1 524 ? 10.875 2.743 -2.490 1.00 95.62 524 ARG A C 1
ATOM 4104 O O . ARG A 1 524 ? 11.213 2.498 -1.329 1.00 95.62 524 ARG A O 1
ATOM 4111 N N . SER A 1 525 ? 11.615 3.475 -3.322 1.00 94.38 525 SER A N 1
ATOM 4112 C CA . SER A 1 525 ? 12.934 4.007 -2.965 1.00 94.38 525 SER A CA 1
ATOM 4113 C C . SER A 1 525 ? 13.311 5.267 -3.747 1.00 94.38 525 SER A C 1
ATOM 4115 O O . SER A 1 525 ? 13.254 5.282 -4.976 1.00 94.38 525 SER A O 1
ATOM 4117 N N . ASN A 1 526 ? 13.789 6.297 -3.040 1.00 92.44 526 A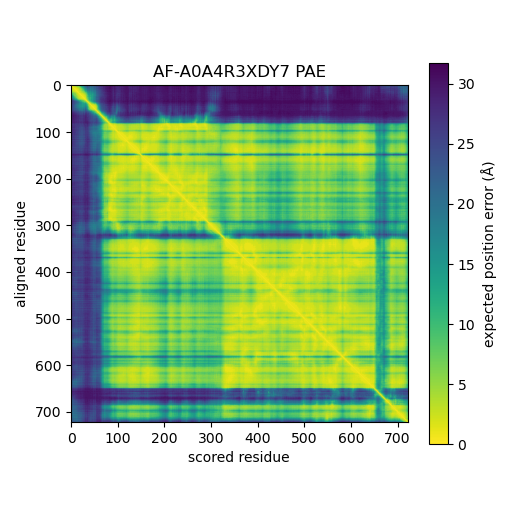SN A N 1
ATOM 4118 C CA . ASN A 1 526 ? 14.421 7.486 -3.618 1.00 92.44 526 ASN A CA 1
ATOM 4119 C C . ASN A 1 526 ? 15.946 7.488 -3.442 1.00 92.44 526 ASN A C 1
ATOM 4121 O O . ASN A 1 526 ? 16.539 8.428 -2.914 1.00 92.44 526 ASN A O 1
ATOM 4125 N N . TYR A 1 527 ? 16.617 6.427 -3.880 1.00 83.50 527 TYR A N 1
ATOM 4126 C CA . TYR A 1 527 ? 18.075 6.320 -3.746 1.00 83.50 527 TYR A CA 1
ATOM 4127 C C . TYR A 1 527 ? 18.862 7.406 -4.510 1.00 83.50 527 TYR A C 1
ATOM 4129 O O . TYR A 1 527 ? 20.049 7.596 -4.242 1.00 83.50 527 TYR A O 1
ATOM 4137 N N . LYS A 1 528 ? 18.219 8.102 -5.462 1.00 83.38 528 LYS A N 1
ATOM 4138 C CA . LYS A 1 528 ? 18.802 9.197 -6.255 1.00 83.38 528 LYS A CA 1
ATOM 4139 C C . LYS A 1 528 ? 18.516 10.600 -5.692 1.00 83.38 528 LYS A C 1
ATOM 4141 O O . LYS A 1 528 ? 19.094 11.553 -6.198 1.00 83.38 528 LYS A O 1
ATOM 4146 N N . GLY A 1 529 ? 17.669 10.735 -4.666 1.00 84.06 529 GLY A N 1
ATOM 4147 C CA . GLY A 1 529 ? 17.364 12.027 -4.034 1.00 84.06 529 GLY A CA 1
ATOM 4148 C C . GLY A 1 529 ? 16.581 13.001 -4.923 1.00 84.06 529 GLY A C 1
ATOM 4149 O O . GLY A 1 529 ? 16.846 14.197 -4.907 1.00 84.06 529 GLY A O 1
ATOM 4150 N N . PHE A 1 530 ? 15.653 12.497 -5.735 1.00 87.50 530 PHE A N 1
ATOM 4151 C CA . PHE A 1 530 ? 14.777 13.313 -6.582 1.00 87.50 530 PHE A CA 1
ATOM 4152 C C . PHE A 1 530 ? 13.572 13.875 -5.806 1.00 87.50 530 PHE A C 1
ATOM 4154 O O . PHE A 1 530 ? 13.375 13.510 -4.651 1.00 87.50 530 PHE A O 1
ATOM 4161 N N . SER A 1 531 ? 12.748 14.728 -6.437 1.00 87.50 531 SER A N 1
ATOM 4162 C CA . SER A 1 531 ? 11.494 15.223 -5.828 1.00 87.50 531 SER A CA 1
ATOM 4163 C C . SER A 1 531 ? 10.600 14.063 -5.359 1.00 87.50 531 SER A C 1
ATOM 4165 O O . SER A 1 531 ? 10.550 13.009 -5.994 1.00 87.50 531 SER A O 1
ATOM 4167 N N . GLU A 1 532 ? 9.898 14.251 -4.247 1.00 91.25 532 GLU A N 1
ATOM 4168 C CA . GLU A 1 532 ? 9.021 13.244 -3.639 1.00 91.25 532 GLU A CA 1
ATOM 4169 C C . GLU A 1 532 ? 7.542 13.668 -3.660 1.00 91.25 532 GLU A C 1
ATOM 4171 O O . GLU A 1 532 ? 6.723 13.062 -2.976 1.00 91.25 532 GLU A O 1
ATOM 4176 N N . ASP A 1 533 ? 7.162 14.669 -4.463 1.00 90.00 533 ASP A N 1
ATOM 4177 C CA . ASP A 1 533 ? 5.802 15.244 -4.445 1.00 90.00 533 ASP A CA 1
ATOM 4178 C C . ASP A 1 533 ? 4.704 14.202 -4.725 1.00 90.00 533 ASP A C 1
ATOM 4180 O O . ASP A 1 533 ? 3.595 14.275 -4.197 1.00 90.00 533 ASP A O 1
ATOM 4184 N N . HIS A 1 534 ? 5.014 13.184 -5.533 1.00 92.50 534 HIS A N 1
ATOM 4185 C CA . HIS A 1 534 ? 4.099 12.091 -5.868 1.00 92.50 534 HIS A CA 1
ATOM 4186 C C . HIS A 1 534 ? 4.162 10.904 -4.892 1.00 92.50 534 HIS A C 1
ATOM 4188 O O . HIS A 1 534 ? 3.282 10.042 -4.927 1.00 92.50 534 HIS A O 1
ATOM 4194 N N . PHE A 1 535 ? 5.148 10.845 -3.989 1.00 93.56 535 PHE A N 1
ATOM 4195 C CA . PHE A 1 535 ? 5.342 9.728 -3.053 1.00 93.56 535 PHE A CA 1
ATOM 4196 C C . PHE A 1 535 ? 4.153 9.430 -2.135 1.00 93.56 535 PHE A C 1
ATOM 4198 O O . PHE A 1 535 ? 3.943 8.248 -1.849 1.00 93.56 535 PHE A O 1
ATOM 4205 N N . PRO A 1 536 ? 3.330 10.407 -1.705 1.00 93.06 536 PRO A N 1
ATOM 4206 C CA . PRO A 1 536 ? 2.098 10.105 -0.981 1.00 93.06 536 PRO A CA 1
ATOM 4207 C C . PRO A 1 536 ? 1.157 9.153 -1.736 1.00 93.06 536 PRO A C 1
ATOM 4209 O O . PRO A 1 536 ? 0.334 8.500 -1.103 1.00 93.06 536 PRO A O 1
ATOM 4212 N N . ARG A 1 537 ? 1.289 9.034 -3.067 1.00 94.69 537 ARG A N 1
ATOM 4213 C CA . ARG A 1 537 ? 0.500 8.133 -3.924 1.00 94.69 537 ARG A CA 1
ATOM 4214 C C . ARG A 1 537 ? 1.280 6.933 -4.467 1.00 94.69 537 ARG A C 1
ATOM 4216 O O . ARG A 1 537 ? 0.743 6.176 -5.272 1.00 94.69 537 ARG A O 1
ATOM 4223 N N . VAL A 1 538 ? 2.516 6.722 -4.020 1.00 95.56 538 VAL A N 1
ATOM 4224 C CA . VAL A 1 538 ? 3.328 5.549 -4.369 1.00 95.56 538 VAL A CA 1
ATOM 4225 C C . VAL A 1 538 ? 3.521 4.705 -3.117 1.00 95.56 538 VAL A C 1
ATOM 4227 O O . VAL A 1 538 ? 3.951 5.203 -2.082 1.00 95.56 538 VAL A O 1
ATOM 4230 N N . SER A 1 539 ? 3.194 3.420 -3.190 1.00 96.38 539 SER A N 1
ATOM 4231 C CA . SER A 1 539 ? 3.283 2.487 -2.068 1.00 96.38 539 SER A CA 1
ATOM 4232 C C . SER A 1 539 ? 4.205 1.328 -2.406 1.00 96.38 539 SER A C 1
ATOM 4234 O O . SER A 1 539 ? 3.934 0.561 -3.328 1.00 96.38 539 SER A O 1
ATOM 4236 N N . GLY A 1 540 ? 5.271 1.170 -1.625 1.00 96.75 540 GLY A N 1
ATOM 4237 C CA . GLY A 1 540 ? 6.067 -0.053 -1.631 1.00 96.75 540 GLY A CA 1
ATOM 4238 C C . GLY A 1 540 ? 5.431 -1.075 -0.695 1.00 96.75 540 GLY A C 1
ATOM 4239 O O . GLY A 1 540 ? 5.437 -0.889 0.522 1.00 96.75 540 GLY A O 1
ATOM 4240 N N . LEU A 1 541 ? 4.851 -2.145 -1.237 1.00 96.44 541 LEU A N 1
ATOM 4241 C CA . LEU A 1 541 ? 4.089 -3.094 -0.416 1.00 96.44 541 LEU A CA 1
ATOM 4242 C C . LEU A 1 541 ? 4.991 -3.972 0.463 1.00 96.44 541 LEU A C 1
ATOM 4244 O O . LEU A 1 541 ? 4.582 -4.358 1.559 1.00 96.44 541 LEU A O 1
ATOM 4248 N N . VAL A 1 542 ? 6.225 -4.240 0.022 1.00 94.88 542 VAL A N 1
ATOM 4249 C CA . VAL A 1 542 ? 7.225 -4.997 0.792 1.00 94.88 542 VAL A CA 1
ATOM 4250 C C . VAL A 1 542 ? 8.237 -4.057 1.449 1.00 94.88 542 VAL A C 1
ATOM 4252 O O . VAL A 1 542 ? 8.498 -4.159 2.649 1.00 94.88 542 VAL A O 1
ATOM 4255 N N . VAL A 1 543 ? 8.802 -3.123 0.678 1.00 94.75 543 VAL A N 1
ATOM 4256 C CA . VAL A 1 543 ? 9.871 -2.221 1.136 1.00 94.75 543 VAL A CA 1
ATOM 4257 C C . VAL A 1 543 ? 9.507 -0.765 0.874 1.00 94.75 543 VAL A C 1
ATOM 4259 O O . VAL A 1 543 ? 9.189 -0.401 -0.250 1.00 94.75 543 VAL A O 1
ATOM 4262 N N . GLU A 1 544 ? 9.659 0.083 1.890 1.00 93.50 544 GLU A N 1
ATOM 4263 C CA . GLU A 1 544 ? 9.644 1.545 1.754 1.00 93.50 544 GLU A CA 1
ATOM 4264 C C . GLU A 1 544 ? 10.862 2.141 2.465 1.00 93.50 544 GLU A C 1
ATOM 4266 O O . GLU A 1 544 ? 10.800 2.522 3.633 1.00 93.50 544 GLU A O 1
ATOM 4271 N N . GLU A 1 545 ? 12.003 2.155 1.780 1.00 92.94 545 GLU A N 1
ATOM 4272 C CA . GLU A 1 545 ? 13.267 2.680 2.300 1.00 92.94 545 GLU A CA 1
ATOM 4273 C C . GLU A 1 545 ? 14.087 3.266 1.139 1.00 92.94 545 GLU A C 1
ATOM 4275 O O . GLU A 1 545 ? 14.202 2.676 0.062 1.00 92.94 545 GLU A O 1
ATOM 4280 N N . ASN A 1 546 ? 14.724 4.416 1.362 1.00 91.00 546 ASN A N 1
ATOM 4281 C CA . ASN A 1 546 ? 15.564 5.042 0.335 1.00 91.00 546 ASN A CA 1
ATOM 4282 C C . ASN A 1 546 ? 16.899 4.308 0.136 1.00 91.00 546 ASN A C 1
ATOM 4284 O O . ASN A 1 546 ? 17.521 4.448 -0.910 1.00 91.00 546 ASN A O 1
ATOM 4288 N N . LEU A 1 547 ? 17.349 3.525 1.123 1.00 89.81 547 LEU A N 1
ATOM 4289 C CA . LEU A 1 547 ? 18.623 2.805 1.096 1.00 89.81 547 LEU A CA 1
ATOM 4290 C C . LEU A 1 547 ? 18.510 1.448 1.807 1.00 89.81 547 LEU A C 1
ATOM 4292 O O . LEU A 1 547 ? 17.655 1.250 2.670 1.00 89.81 547 LEU A O 1
ATOM 4296 N N . TYR A 1 548 ? 19.428 0.531 1.486 1.00 90.25 548 TYR A N 1
ATOM 4297 C CA . TYR A 1 548 ? 19.561 -0.759 2.169 1.00 90.25 548 TYR A CA 1
ATOM 4298 C C . TYR A 1 548 ? 19.710 -0.594 3.692 1.00 90.25 548 TYR A C 1
ATOM 4300 O O . TYR A 1 548 ? 20.534 0.185 4.180 1.00 90.25 548 TYR A O 1
ATOM 4308 N N . ASN A 1 549 ? 18.940 -1.381 4.443 1.00 87.25 549 ASN A N 1
ATOM 4309 C CA . ASN A 1 549 ? 18.964 -1.451 5.894 1.00 87.25 549 ASN A CA 1
ATOM 4310 C C . ASN A 1 549 ? 19.325 -2.874 6.359 1.00 87.25 549 ASN A C 1
ATOM 4312 O O . ASN A 1 549 ? 18.457 -3.746 6.381 1.00 87.25 549 ASN A O 1
ATOM 4316 N N . PRO A 1 550 ? 20.548 -3.108 6.865 1.00 85.12 550 PRO A N 1
ATOM 4317 C CA . PRO A 1 550 ? 20.971 -4.431 7.331 1.00 85.12 550 PRO A CA 1
ATOM 4318 C C . PRO A 1 550 ? 20.074 -5.071 8.406 1.00 85.12 550 PRO A C 1
ATOM 4320 O O . PRO A 1 550 ? 20.064 -6.297 8.535 1.00 85.12 550 PRO A O 1
ATOM 4323 N N . LEU A 1 551 ? 19.315 -4.259 9.158 1.00 82.44 551 LEU A N 1
ATOM 4324 C CA . LEU A 1 551 ? 18.396 -4.703 10.212 1.00 82.44 551 LEU A CA 1
ATOM 4325 C C . LEU A 1 551 ? 17.016 -5.146 9.687 1.00 82.44 551 LEU A C 1
ATOM 4327 O O . LEU A 1 551 ? 16.282 -5.795 10.428 1.00 82.44 551 LEU A O 1
ATOM 4331 N N . LYS A 1 552 ? 16.660 -4.809 8.438 1.00 88.00 552 LYS A N 1
ATOM 4332 C CA . LYS A 1 552 ? 15.414 -5.215 7.761 1.00 88.00 552 LYS A CA 1
ATOM 4333 C C . LYS A 1 552 ? 15.769 -6.035 6.523 1.00 88.00 552 LYS A C 1
ATOM 4335 O O . LYS A 1 552 ? 16.267 -5.485 5.539 1.00 88.00 552 LYS A O 1
ATOM 4340 N N . VAL A 1 553 ? 15.570 -7.349 6.594 1.00 91.62 553 VAL A N 1
ATOM 4341 C CA . VAL A 1 553 ? 16.093 -8.306 5.605 1.00 91.62 553 VAL A CA 1
ATOM 4342 C C . VAL A 1 553 ? 15.585 -8.018 4.192 1.00 91.62 553 VAL A C 1
ATOM 4344 O O . VAL A 1 553 ? 16.362 -8.089 3.248 1.00 91.62 553 VAL A O 1
ATOM 4347 N N . GLU A 1 554 ? 14.334 -7.594 4.067 1.00 94.50 554 GLU A N 1
ATOM 4348 C CA . GLU A 1 554 ? 13.614 -7.326 2.822 1.00 94.50 554 GLU A CA 1
ATOM 4349 C C . GLU A 1 554 ? 14.280 -6.211 2.009 1.00 94.50 554 GLU A C 1
ATOM 4351 O O . GLU A 1 554 ? 14.325 -6.243 0.780 1.00 94.50 554 GLU A O 1
ATOM 4356 N N . THR A 1 555 ? 14.896 -5.244 2.697 1.00 95.00 555 THR A N 1
ATOM 4357 C CA . THR A 1 555 ? 15.587 -4.119 2.052 1.00 95.00 555 THR A CA 1
ATOM 4358 C C . THR A 1 555 ? 16.834 -4.545 1.283 1.00 95.00 555 THR A C 1
ATOM 4360 O O . THR A 1 555 ? 17.386 -3.735 0.539 1.00 95.00 555 THR A O 1
ATOM 4363 N N . VAL A 1 556 ? 17.283 -5.801 1.424 1.00 94.62 556 VAL A N 1
ATOM 4364 C CA . VAL A 1 556 ? 18.385 -6.350 0.626 1.00 94.62 556 VAL A CA 1
ATOM 4365 C C . VAL A 1 556 ? 18.109 -6.250 -0.870 1.00 94.62 556 VAL A C 1
ATOM 4367 O O . VAL A 1 556 ? 19.050 -6.091 -1.644 1.00 94.62 556 VAL A O 1
ATOM 4370 N N . ILE A 1 557 ? 16.834 -6.245 -1.272 1.00 94.06 557 ILE A N 1
ATOM 4371 C CA . ILE A 1 557 ? 16.458 -6.076 -2.671 1.00 94.06 557 ILE A CA 1
ATOM 4372 C C . ILE A 1 557 ? 16.956 -4.747 -3.248 1.00 94.06 557 ILE A C 1
ATOM 4374 O O . ILE A 1 557 ? 17.281 -4.683 -4.422 1.00 94.06 557 ILE A O 1
ATOM 4378 N N . LEU A 1 558 ? 17.133 -3.706 -2.425 1.00 92.75 558 LEU A N 1
ATOM 4379 C CA . LEU A 1 558 ? 17.669 -2.415 -2.868 1.00 92.75 558 LEU A CA 1
ATOM 4380 C C . LEU A 1 558 ? 19.154 -2.481 -3.256 1.00 92.75 558 LEU A C 1
ATOM 4382 O O . LEU A 1 558 ? 19.651 -1.562 -3.902 1.00 92.75 558 LEU A O 1
ATOM 4386 N N . ARG A 1 559 ? 19.876 -3.548 -2.880 1.00 91.12 559 ARG A N 1
ATOM 4387 C CA . ARG A 1 559 ? 21.256 -3.784 -3.341 1.00 91.12 559 ARG A CA 1
ATOM 4388 C C . ARG A 1 559 ? 21.308 -4.356 -4.750 1.00 91.12 559 ARG A C 1
ATOM 4390 O O . ARG A 1 559 ? 22.324 -4.195 -5.414 1.00 91.12 559 ARG A O 1
ATOM 4397 N N . TYR A 1 560 ? 20.239 -5.021 -5.182 1.00 91.25 560 TYR A N 1
ATOM 4398 C CA . TYR A 1 560 ? 20.152 -5.619 -6.505 1.00 91.25 560 TYR A CA 1
ATOM 4399 C C . TYR A 1 560 ? 18.700 -5.689 -6.985 1.00 91.25 560 TYR A C 1
ATOM 4401 O O . TYR A 1 560 ? 18.113 -6.756 -7.129 1.00 91.25 560 TYR A O 1
ATOM 4409 N N . TRP A 1 561 ? 18.088 -4.527 -7.189 1.00 89.19 561 TRP A N 1
ATOM 4410 C CA . TRP A 1 561 ? 16.652 -4.425 -7.455 1.00 89.19 561 TRP A CA 1
ATOM 4411 C C . TRP A 1 561 ? 16.293 -4.829 -8.890 1.00 89.19 561 TRP A C 1
ATOM 4413 O O . TRP A 1 561 ? 15.169 -5.242 -9.156 1.00 89.19 561 TRP A O 1
ATOM 4423 N N . GLN A 1 562 ? 17.269 -4.795 -9.798 1.00 88.12 562 GLN A N 1
ATOM 4424 C CA . GLN A 1 562 ? 17.147 -5.234 -11.187 1.00 88.12 562 GLN A CA 1
ATOM 4425 C C . GLN A 1 562 ? 16.706 -6.696 -11.312 1.00 88.12 562 GLN A C 1
ATOM 4427 O O . GLN A 1 562 ? 16.123 -7.079 -12.327 1.00 88.12 562 GLN A O 1
ATOM 4432 N N . ILE A 1 563 ? 16.947 -7.516 -10.284 1.00 90.25 563 ILE A N 1
ATOM 4433 C CA . ILE A 1 563 ? 16.443 -8.887 -10.274 1.00 90.25 563 ILE A CA 1
ATOM 4434 C C . ILE A 1 563 ? 14.910 -8.935 -10.272 1.00 90.25 563 ILE A C 1
ATOM 4436 O O . ILE A 1 563 ? 14.340 -9.825 -10.892 1.00 90.25 563 ILE A O 1
ATOM 4440 N N . ILE A 1 564 ? 14.240 -7.964 -9.637 1.00 91.94 564 ILE A N 1
ATOM 4441 C CA . ILE A 1 564 ? 12.773 -7.874 -9.581 1.00 91.94 564 ILE A CA 1
ATOM 4442 C C . ILE A 1 564 ? 12.200 -7.527 -10.950 1.00 91.94 564 ILE A C 1
ATOM 4444 O O . ILE A 1 564 ? 11.266 -8.176 -11.402 1.00 91.94 564 ILE A O 1
ATOM 4448 N N . GLU A 1 565 ? 12.787 -6.554 -11.641 1.00 89.06 565 GLU A N 1
ATOM 4449 C CA . GLU A 1 565 ? 12.420 -6.254 -13.028 1.00 89.06 565 GLU A CA 1
ATOM 4450 C C . GLU A 1 565 ? 12.592 -7.491 -13.913 1.00 89.06 565 GLU A C 1
ATOM 4452 O O . GLU A 1 565 ? 11.638 -7.932 -14.538 1.00 89.06 565 GLU A O 1
ATOM 4457 N N . SER A 1 566 ? 13.759 -8.147 -13.891 1.00 88.88 566 SER A N 1
ATOM 4458 C CA . SER A 1 566 ? 13.966 -9.352 -14.712 1.00 88.88 566 SER A CA 1
ATOM 4459 C C . SER A 1 566 ? 13.072 -10.530 -14.322 1.00 88.88 566 SER A C 1
ATOM 4461 O O . SER A 1 566 ? 12.870 -11.439 -15.121 1.00 88.88 566 SER A O 1
ATOM 4463 N N . LEU A 1 567 ? 12.572 -10.551 -13.086 1.00 93.12 567 LEU A N 1
ATOM 4464 C CA . LEU A 1 567 ? 11.673 -11.593 -12.612 1.00 93.12 567 LEU A CA 1
ATOM 4465 C C . LEU A 1 567 ? 10.280 -11.448 -13.225 1.00 93.12 567 LEU A C 1
ATOM 4467 O O . LEU A 1 567 ? 9.659 -12.460 -13.521 1.00 93.12 567 LEU A O 1
ATOM 4471 N N . PHE A 1 568 ? 9.790 -10.221 -13.414 1.00 94.00 568 PHE A N 1
ATOM 4472 C CA . PHE A 1 568 ? 8.415 -9.973 -13.855 1.00 94.00 568 PHE A CA 1
ATOM 4473 C C . PHE A 1 568 ? 8.283 -9.488 -15.299 1.00 94.00 568 PHE A C 1
ATOM 4475 O O . PHE A 1 568 ? 7.196 -9.615 -15.863 1.00 94.00 568 PHE A O 1
ATOM 4482 N N . GLU A 1 569 ? 9.344 -8.932 -15.888 1.00 89.25 569 GLU A N 1
ATOM 4483 C CA . GLU A 1 569 ? 9.313 -8.381 -17.242 1.00 89.25 569 GLU A CA 1
ATOM 4484 C C . GLU A 1 569 ? 9.274 -9.493 -18.300 1.00 89.25 569 GLU A C 1
ATOM 4486 O O . GLU A 1 569 ? 10.226 -10.274 -18.408 1.00 89.25 569 GLU A O 1
ATOM 4491 N N . PRO A 1 570 ? 8.205 -9.572 -19.114 1.00 88.19 570 PRO A N 1
ATOM 4492 C CA . PRO A 1 570 ? 8.177 -10.467 -20.258 1.00 88.19 570 PRO A CA 1
ATOM 4493 C C . PRO A 1 570 ? 9.066 -9.938 -21.388 1.00 88.19 570 PRO A C 1
ATOM 4495 O O . PRO A 1 570 ? 9.340 -8.741 -21.491 1.00 88.19 570 PRO A O 1
ATOM 4498 N N . ASN A 1 571 ? 9.467 -10.830 -22.294 1.00 85.56 571 ASN A N 1
ATOM 4499 C CA . ASN A 1 571 ? 10.246 -10.466 -23.477 1.00 85.56 571 ASN A CA 1
ATOM 4500 C C . ASN A 1 571 ? 9.359 -9.840 -24.571 1.00 85.56 571 ASN A C 1
ATOM 4502 O O . ASN A 1 571 ? 9.067 -10.472 -25.586 1.00 85.56 571 ASN A O 1
ATOM 4506 N N . ILE A 1 572 ? 8.901 -8.609 -24.338 1.00 88.00 572 ILE A N 1
ATOM 4507 C CA . ILE A 1 572 ? 8.138 -7.791 -25.291 1.00 88.00 572 ILE A CA 1
ATOM 4508 C C . ILE A 1 572 ? 8.800 -6.413 -25.440 1.00 88.00 572 ILE A C 1
ATOM 4510 O O . ILE A 1 572 ? 9.433 -5.929 -24.496 1.00 88.00 572 ILE A O 1
ATOM 4514 N N . PRO A 1 573 ? 8.674 -5.740 -26.596 1.00 88.69 573 PRO A N 1
ATOM 4515 C CA . PRO A 1 573 ? 9.234 -4.405 -26.751 1.00 88.69 573 PRO A CA 1
ATOM 4516 C C . PRO A 1 573 ? 8.460 -3.387 -25.903 1.00 88.69 573 PRO A C 1
ATOM 4518 O O . PRO A 1 573 ? 7.248 -3.492 -25.711 1.00 88.69 573 PRO A O 1
ATOM 4521 N N . SER A 1 574 ? 9.162 -2.357 -25.426 1.00 89.38 574 SER A N 1
ATOM 4522 C CA . SER A 1 574 ? 8.537 -1.263 -24.675 1.00 89.38 574 SER A CA 1
ATOM 4523 C C . SER A 1 574 ? 7.479 -0.549 -25.522 1.00 89.38 574 SER A C 1
ATOM 4525 O O . SER A 1 574 ? 7.699 -0.272 -26.706 1.00 89.38 574 SER A O 1
ATOM 4527 N N . VAL A 1 575 ? 6.330 -0.243 -24.915 1.00 94.19 575 VAL A N 1
ATOM 4528 C CA . VAL A 1 575 ? 5.214 0.426 -25.598 1.00 94.19 575 VAL A CA 1
ATOM 4529 C C . VAL A 1 575 ? 5.670 1.805 -26.069 1.00 94.19 575 VAL A C 1
ATOM 4531 O O . VAL A 1 575 ? 6.062 2.652 -25.263 1.00 94.19 575 VAL A O 1
ATOM 4534 N N . ARG A 1 576 ? 5.619 2.033 -27.379 1.00 94.12 576 ARG A N 1
ATOM 4535 C CA . ARG A 1 576 ? 6.057 3.278 -28.019 1.00 94.12 576 ARG A CA 1
ATOM 4536 C C . ARG A 1 576 ? 5.045 3.816 -29.018 1.00 94.12 576 ARG A C 1
ATOM 4538 O O . ARG A 1 576 ? 4.923 5.030 -29.127 1.00 94.12 576 ARG A O 1
ATOM 4545 N N . GLN A 1 577 ? 4.345 2.957 -29.745 1.00 94.81 577 GLN A N 1
ATOM 4546 C CA . GLN A 1 577 ? 3.381 3.366 -30.762 1.00 94.81 577 GLN A CA 1
ATOM 4547 C C . GLN A 1 577 ? 2.054 2.652 -30.554 1.00 94.81 577 GLN A C 1
ATOM 4549 O O . GLN A 1 577 ? 2.032 1.475 -30.190 1.00 94.81 577 GLN A O 1
ATOM 4554 N N . PHE A 1 578 ? 0.978 3.377 -30.820 1.00 96.56 578 PHE A N 1
ATOM 4555 C CA . PHE A 1 578 ? -0.385 2.892 -30.867 1.00 96.56 578 PHE A CA 1
ATOM 4556 C C . PHE A 1 578 ? -0.906 2.971 -32.294 1.00 96.56 578 PHE A C 1
ATOM 4558 O O . PHE A 1 578 ? -0.614 3.915 -33.032 1.00 96.56 578 PHE A O 1
ATOM 4565 N N . THR A 1 579 ? -1.710 1.982 -32.653 1.00 94.88 579 THR A N 1
ATOM 4566 C CA . THR A 1 579 ? -2.416 1.905 -33.927 1.00 94.88 579 THR A CA 1
ATOM 4567 C C . THR A 1 579 ? -3.865 1.524 -33.665 1.00 94.88 579 THR A C 1
ATOM 4569 O O . THR A 1 579 ? -4.160 0.755 -32.748 1.00 94.88 579 THR A O 1
ATOM 4572 N N . ARG A 1 580 ? -4.782 2.074 -34.462 1.00 93.25 580 ARG A N 1
ATOM 4573 C CA . ARG A 1 580 ? -6.177 1.634 -34.480 1.00 93.25 580 ARG A CA 1
ATOM 4574 C C . ARG A 1 580 ? -6.332 0.602 -35.591 1.00 93.25 580 ARG A C 1
ATOM 4576 O O . ARG A 1 580 ? -5.975 0.865 -36.735 1.00 93.25 580 ARG A O 1
ATOM 4583 N N . THR A 1 581 ? -6.817 -0.576 -35.229 1.00 88.88 581 THR A N 1
ATOM 4584 C CA . THR A 1 581 ? -7.145 -1.650 -36.175 1.00 88.88 581 THR A CA 1
ATOM 4585 C C . THR A 1 581 ? -8.414 -1.312 -36.960 1.00 88.88 581 THR A C 1
ATOM 4587 O O . THR A 1 581 ? -9.178 -0.429 -36.564 1.00 88.88 581 THR A O 1
ATOM 4590 N N . THR A 1 582 ? -8.657 -2.028 -38.060 1.00 84.88 582 THR A N 1
ATOM 4591 C CA . THR A 1 582 ? -9.880 -1.903 -38.876 1.00 84.88 582 THR A CA 1
ATOM 4592 C C . THR A 1 582 ? -11.153 -2.109 -38.059 1.00 84.88 582 THR A C 1
ATOM 4594 O O . THR A 1 582 ? -12.149 -1.438 -38.301 1.00 84.88 582 THR A O 1
ATOM 4597 N N . ASP A 1 583 ? -11.082 -2.955 -37.030 1.00 83.31 583 ASP A N 1
ATOM 4598 C CA . ASP A 1 583 ? -12.202 -3.281 -36.140 1.00 83.31 583 ASP A CA 1
ATOM 4599 C C . ASP A 1 583 ? -12.388 -2.239 -35.020 1.00 83.31 583 ASP A C 1
ATOM 4601 O O . ASP A 1 583 ? -13.172 -2.424 -34.092 1.00 83.31 583 ASP A O 1
ATOM 4605 N N . GLY A 1 584 ? -11.627 -1.141 -35.060 1.00 82.00 584 GLY A N 1
ATOM 4606 C CA . GLY A 1 584 ? -11.703 -0.042 -34.102 1.00 82.00 584 GLY A CA 1
ATOM 4607 C C . GLY A 1 584 ? -10.919 -0.256 -32.804 1.00 82.00 584 GLY A C 1
ATOM 4608 O O . GLY A 1 584 ? -10.793 0.700 -32.034 1.00 82.00 584 GLY A O 1
ATOM 4609 N N . ASN A 1 585 ? -10.342 -1.444 -32.579 1.00 86.75 585 ASN A N 1
ATOM 4610 C CA . ASN A 1 585 ? -9.527 -1.756 -31.399 1.00 86.75 585 ASN A CA 1
ATOM 4611 C C . ASN A 1 585 ? -8.169 -1.047 -31.436 1.00 86.75 585 ASN A C 1
ATOM 4613 O O . ASN A 1 585 ? -7.571 -0.884 -32.503 1.00 86.75 585 ASN A O 1
ATOM 4617 N N . ILE A 1 586 ? -7.662 -0.677 -30.260 1.00 92.50 586 ILE A N 1
ATOM 4618 C CA . ILE A 1 586 ? -6.363 -0.019 -30.099 1.00 92.50 586 ILE A CA 1
ATOM 4619 C C . ILE A 1 586 ? -5.307 -1.070 -29.763 1.00 92.50 586 ILE A C 1
ATOM 4621 O O . ILE A 1 586 ? -5.434 -1.807 -28.787 1.00 92.50 586 ILE A O 1
ATOM 4625 N N . THR A 1 587 ? -4.251 -1.119 -30.567 1.00 93.56 587 THR A N 1
ATOM 4626 C CA . THR A 1 587 ? -3.109 -2.025 -30.402 1.00 93.56 587 THR A CA 1
ATOM 4627 C C . THR A 1 587 ? -1.811 -1.241 -30.255 1.00 93.56 587 THR A C 1
ATOM 4629 O O . THR A 1 587 ? -1.775 -0.038 -30.507 1.00 93.56 587 THR A O 1
ATOM 4632 N N . SER A 1 588 ? -0.726 -1.912 -29.857 1.00 94.75 588 SER A N 1
ATOM 4633 C CA . SER A 1 588 ? 0.603 -1.295 -29.776 1.00 94.75 588 SER A CA 1
ATOM 4634 C C . SER A 1 588 ? 1.699 -2.184 -30.355 1.00 94.75 588 SER A C 1
ATOM 4636 O O . SER A 1 588 ? 1.497 -3.378 -30.573 1.00 94.75 588 SER A O 1
ATOM 4638 N N . ASN A 1 589 ? 2.901 -1.627 -30.525 1.00 94.12 589 ASN A N 1
ATOM 4639 C CA . ASN A 1 589 ? 4.088 -2.400 -30.914 1.00 94.12 589 ASN A CA 1
ATOM 4640 C C . ASN A 1 589 ? 4.493 -3.498 -29.922 1.00 94.12 589 ASN A C 1
ATOM 4642 O O . ASN A 1 589 ? 5.321 -4.327 -30.279 1.00 94.12 589 ASN A O 1
ATOM 4646 N N . ALA A 1 590 ? 3.950 -3.501 -28.700 1.00 90.44 590 ALA A N 1
ATOM 4647 C CA . ALA A 1 590 ? 4.192 -4.554 -27.716 1.00 90.44 590 ALA A CA 1
ATOM 4648 C C . ALA A 1 590 ? 3.457 -5.870 -28.033 1.00 90.44 590 ALA A C 1
ATOM 4650 O O . ALA A 1 590 ? 3.662 -6.860 -27.335 1.00 90.44 590 ALA A O 1
ATOM 4651 N N . GLY A 1 591 ? 2.632 -5.895 -29.085 1.00 89.12 591 GLY A N 1
ATOM 4652 C CA . GLY A 1 591 ? 1.852 -7.064 -29.474 1.00 89.12 591 GLY A CA 1
ATOM 4653 C C . GLY A 1 591 ? 0.633 -7.281 -28.578 1.00 89.12 591 GLY A C 1
ATOM 4654 O O . GLY A 1 591 ? 0.149 -6.357 -27.917 1.00 89.12 591 GLY A O 1
ATOM 4655 N N . GLU A 1 592 ? 0.114 -8.508 -28.582 1.00 88.62 592 GLU A N 1
ATOM 4656 C CA . GLU A 1 592 ? -1.045 -8.880 -27.775 1.00 88.62 592 GLU A CA 1
ATOM 4657 C C . GLU A 1 592 ? -0.641 -9.116 -26.313 1.00 88.62 592 GLU A C 1
ATOM 4659 O O . GLU A 1 592 ? 0.094 -10.047 -25.989 1.00 88.62 592 GLU A O 1
ATOM 4664 N N . THR A 1 593 ? -1.133 -8.259 -25.418 1.00 89.50 593 THR A N 1
ATOM 4665 C CA . THR A 1 593 ? -0.791 -8.280 -23.986 1.00 89.50 593 THR A CA 1
ATOM 4666 C C . THR A 1 593 ? -1.984 -8.592 -23.092 1.00 89.50 593 THR A C 1
ATOM 4668 O O . THR A 1 593 ? -1.872 -8.468 -21.876 1.00 89.50 593 THR A O 1
ATOM 4671 N N . ALA A 1 594 ? -3.132 -8.990 -23.647 1.00 89.56 594 ALA A N 1
ATOM 4672 C CA . ALA A 1 594 ? -4.298 -9.364 -22.852 1.00 89.56 594 ALA A CA 1
ATOM 4673 C C . ALA A 1 594 ? -3.982 -10.550 -21.919 1.00 89.56 594 ALA A C 1
ATOM 4675 O O . ALA A 1 594 ? -3.197 -11.443 -22.251 1.00 89.56 594 ALA A O 1
ATOM 4676 N N . TYR A 1 595 ? -4.591 -10.564 -20.730 1.00 90.69 595 TYR A N 1
ATOM 4677 C CA . TYR A 1 595 ? -4.405 -11.669 -19.790 1.00 90.69 595 TYR A CA 1
ATOM 4678 C C . TYR A 1 595 ? -4.871 -12.993 -20.413 1.00 90.69 595 TYR A C 1
ATOM 4680 O O . TYR A 1 595 ? -5.913 -13.047 -21.062 1.00 90.69 595 TYR A O 1
ATOM 4688 N N . GLY A 1 596 ? -4.070 -14.047 -20.248 1.00 88.81 596 GLY A N 1
ATOM 4689 C CA . GLY A 1 596 ? -4.300 -15.356 -20.867 1.00 88.81 596 GLY A CA 1
ATOM 4690 C C . GLY A 1 596 ? -3.817 -15.481 -22.319 1.00 88.81 596 GLY A C 1
ATOM 4691 O O . GLY A 1 596 ? -3.757 -16.596 -22.825 1.00 88.81 596 GLY A O 1
ATOM 4692 N N . ARG A 1 597 ? -3.433 -14.379 -22.982 1.00 89.56 597 ARG A N 1
ATOM 4693 C CA . ARG A 1 597 ? -2.855 -14.400 -24.342 1.00 89.56 597 ARG A CA 1
ATOM 4694 C C . ARG A 1 597 ? -1.325 -14.370 -24.345 1.00 89.56 597 ARG A C 1
ATOM 4696 O O . ARG A 1 597 ? -0.708 -14.967 -25.220 1.00 89.56 597 ARG A O 1
ATOM 4703 N N . LEU A 1 598 ? -0.718 -13.722 -23.348 1.00 88.06 598 LEU A N 1
ATOM 4704 C CA . LEU A 1 598 ? 0.732 -13.673 -23.145 1.00 88.06 598 LEU A CA 1
ATOM 4705 C C . LEU A 1 598 ? 1.136 -14.506 -21.921 1.00 88.06 598 LEU A C 1
ATOM 4707 O O . LEU A 1 598 ? 0.598 -14.307 -20.832 1.00 88.06 598 LEU A O 1
ATOM 4711 N N . ASP A 1 599 ? 2.131 -15.378 -22.086 1.00 89.88 599 ASP A N 1
ATOM 4712 C CA . ASP A 1 599 ? 2.798 -16.060 -20.973 1.00 89.88 599 ASP A CA 1
ATOM 4713 C C . ASP A 1 599 ? 4.091 -15.324 -20.597 1.00 89.88 599 ASP A C 1
ATOM 4715 O O . ASP A 1 599 ? 5.096 -15.419 -21.306 1.00 89.88 599 ASP A O 1
ATOM 4719 N N . ALA A 1 600 ? 4.076 -14.593 -19.479 1.00 89.56 600 ALA A N 1
ATOM 4720 C CA . ALA A 1 600 ? 5.244 -13.840 -19.027 1.00 89.56 600 ALA A CA 1
ATOM 4721 C C . ALA A 1 600 ? 6.358 -14.743 -18.473 1.00 89.56 600 ALA A C 1
ATOM 4723 O O . ALA A 1 600 ? 7.513 -14.321 -18.415 1.00 89.56 600 ALA A O 1
ATOM 4724 N N . ALA A 1 601 ? 6.047 -15.991 -18.106 1.00 91.44 601 ALA A N 1
ATOM 4725 C CA . ALA A 1 601 ? 7.032 -16.957 -17.626 1.00 91.44 601 ALA A CA 1
ATOM 4726 C C . ALA A 1 601 ? 7.799 -17.656 -18.759 1.00 91.44 601 ALA A C 1
ATOM 4728 O O . ALA A 1 601 ? 8.799 -18.334 -18.500 1.00 91.44 601 ALA A O 1
ATOM 4729 N N . LYS A 1 602 ? 7.380 -17.485 -20.020 1.00 90.81 602 LYS A N 1
ATOM 4730 C CA . LYS A 1 602 ? 8.026 -18.118 -21.171 1.00 90.81 602 LYS A CA 1
ATOM 4731 C C . LYS A 1 602 ? 9.491 -17.679 -21.282 1.00 90.81 602 LYS A C 1
ATOM 4733 O O . LYS A 1 602 ? 9.792 -16.515 -21.524 1.00 90.81 602 LYS A O 1
ATOM 4738 N N . GLY A 1 603 ? 10.411 -18.633 -21.125 1.00 87.31 603 GLY A N 1
ATOM 4739 C CA . GLY A 1 603 ? 11.857 -18.374 -21.131 1.00 87.31 603 GLY A CA 1
ATOM 4740 C C . GLY A 1 603 ? 12.409 -17.775 -19.828 1.00 87.31 603 GLY A C 1
ATOM 4741 O O . GLY A 1 603 ? 13.607 -17.509 -19.746 1.00 87.31 603 GLY A O 1
ATOM 4742 N N . ASN A 1 604 ? 11.577 -17.603 -18.796 1.00 91.75 604 ASN A N 1
ATOM 4743 C CA . ASN A 1 604 ? 11.966 -17.084 -17.488 1.00 91.75 604 ASN A CA 1
ATOM 4744 C C . ASN A 1 604 ? 11.854 -18.179 -16.414 1.00 91.75 604 ASN A C 1
ATOM 4746 O O . ASN A 1 604 ? 10.813 -18.360 -15.784 1.00 91.75 604 ASN A O 1
ATOM 4750 N N . ALA A 1 605 ? 12.953 -18.905 -16.184 1.00 93.00 605 ALA A N 1
ATOM 4751 C CA . ALA A 1 605 ? 12.991 -20.007 -15.219 1.00 93.00 605 ALA A CA 1
ATOM 4752 C C . ALA A 1 605 ? 12.659 -19.570 -13.779 1.00 93.00 605 ALA A C 1
ATOM 4754 O O . ALA A 1 605 ? 12.048 -20.337 -13.038 1.00 93.00 605 ALA A O 1
ATOM 4755 N N . LEU A 1 606 ? 13.023 -18.341 -13.384 1.00 95.00 606 LEU A N 1
ATOM 4756 C CA . LEU A 1 606 ? 12.710 -17.831 -12.047 1.00 95.00 606 LEU A CA 1
ATOM 4757 C C . LEU A 1 606 ? 11.198 -17.638 -11.887 1.00 95.00 606 LEU A C 1
ATOM 4759 O O . LEU A 1 606 ? 10.627 -18.139 -10.921 1.00 95.00 606 LEU A O 1
ATOM 4763 N N . LEU A 1 607 ? 10.542 -16.973 -12.844 1.00 96.25 607 LEU A N 1
ATOM 4764 C CA . LEU A 1 607 ? 9.093 -16.762 -12.802 1.00 96.25 607 LEU A CA 1
ATOM 4765 C C . LEU A 1 607 ? 8.319 -18.078 -12.945 1.00 96.25 607 LEU A C 1
ATOM 4767 O O . LEU A 1 607 ? 7.336 -18.284 -12.240 1.00 96.25 607 LEU A O 1
ATOM 4771 N N . ALA A 1 608 ? 8.790 -19.006 -13.782 1.00 96.19 608 ALA A N 1
ATOM 4772 C CA . ALA A 1 608 ? 8.215 -20.347 -13.868 1.00 96.19 608 ALA A CA 1
ATOM 4773 C C . ALA A 1 608 ? 8.264 -21.072 -12.510 1.00 96.19 608 ALA A C 1
ATOM 4775 O O . ALA A 1 608 ? 7.265 -21.646 -12.082 1.00 96.19 608 ALA A O 1
ATOM 4776 N N . GLY A 1 609 ? 9.389 -20.982 -11.791 1.00 97.25 609 GLY A N 1
ATOM 4777 C CA . GLY A 1 609 ? 9.510 -21.492 -10.425 1.00 97.25 609 GLY A CA 1
ATOM 4778 C C . GLY A 1 609 ? 8.560 -20.806 -9.438 1.00 97.25 609 GLY A C 1
ATOM 4779 O O . GLY A 1 609 ? 7.924 -21.479 -8.630 1.00 97.25 609 GLY A O 1
ATOM 4780 N N . VAL A 1 610 ? 8.398 -19.480 -9.527 1.00 98.50 610 VAL A N 1
ATOM 4781 C CA . VAL A 1 610 ? 7.423 -18.734 -8.707 1.00 98.50 610 VAL A CA 1
ATOM 4782 C C . VAL A 1 610 ? 6.007 -19.268 -8.918 1.00 98.50 610 VAL A C 1
ATOM 4784 O O . VAL A 1 610 ? 5.293 -19.503 -7.944 1.00 98.50 610 VAL A O 1
ATOM 4787 N N . LEU A 1 611 ? 5.606 -19.491 -10.172 1.00 98.25 611 LEU A N 1
ATOM 4788 C CA . LEU A 1 611 ? 4.289 -20.040 -10.493 1.00 98.25 611 LEU A CA 1
ATOM 4789 C C . LEU A 1 611 ? 4.128 -21.462 -9.937 1.00 98.25 611 LEU A C 1
ATOM 4791 O O . LEU A 1 611 ? 3.103 -21.739 -9.327 1.00 98.25 611 LEU A O 1
ATOM 4795 N N . GLN A 1 612 ? 5.157 -22.316 -10.028 1.00 97.69 612 GLN A N 1
ATOM 4796 C CA . GLN A 1 612 ? 5.138 -23.651 -9.405 1.00 97.69 612 GLN A CA 1
ATOM 4797 C C . GLN A 1 612 ? 4.917 -23.591 -7.890 1.00 97.69 612 GLN A C 1
ATOM 4799 O O . GLN A 1 612 ? 4.218 -24.439 -7.339 1.00 97.69 612 GLN A O 1
ATOM 4804 N N . TYR A 1 613 ? 5.517 -22.620 -7.196 1.00 98.38 613 TYR A N 1
ATOM 4805 C CA . TYR A 1 613 ? 5.273 -22.440 -5.766 1.00 98.38 613 TYR A CA 1
ATOM 4806 C C . TYR A 1 613 ? 3.817 -22.045 -5.504 1.00 98.38 613 TYR A C 1
ATOM 4808 O O . TYR A 1 613 ? 3.151 -22.659 -4.673 1.00 98.38 613 TYR A O 1
ATOM 4816 N N . VAL A 1 614 ? 3.314 -21.048 -6.241 1.00 98.38 614 VAL A N 1
ATOM 4817 C CA . VAL A 1 614 ? 1.943 -20.551 -6.078 1.00 98.38 614 VAL A CA 1
ATOM 4818 C C . VAL A 1 614 ? 0.916 -21.635 -6.362 1.00 98.38 614 VAL A C 1
ATOM 4820 O O . VAL A 1 614 ? 0.004 -21.785 -5.562 1.00 98.38 614 VAL A O 1
ATOM 4823 N N . ASP A 1 615 ? 1.091 -22.436 -7.412 1.00 97.62 615 ASP A N 1
ATOM 4824 C CA . ASP A 1 615 ? 0.175 -23.531 -7.759 1.00 97.62 615 ASP A CA 1
ATOM 4825 C C . ASP A 1 615 ? 0.050 -24.567 -6.612 1.00 97.62 615 ASP A C 1
ATOM 4827 O O . ASP A 1 615 ? -0.995 -25.196 -6.434 1.00 97.62 615 ASP A O 1
ATOM 4831 N N . ASN A 1 616 ? 1.079 -24.689 -5.764 1.00 96.88 616 ASN A N 1
ATOM 4832 C CA . ASN A 1 616 ? 1.118 -25.604 -4.620 1.00 96.88 616 ASN A CA 1
ATOM 4833 C C . ASN A 1 616 ? 0.823 -24.941 -3.260 1.00 96.88 616 ASN A C 1
ATOM 4835 O O . ASN A 1 616 ? 0.768 -25.640 -2.246 1.00 96.88 616 ASN A O 1
ATOM 4839 N N . ALA A 1 617 ? 0.613 -23.623 -3.207 1.00 95.94 617 ALA A N 1
ATOM 4840 C CA . ALA A 1 617 ? 0.417 -22.900 -1.952 1.00 95.94 617 ALA A CA 1
ATOM 4841 C C . ALA A 1 617 ? -0.898 -23.295 -1.260 1.00 95.94 617 ALA A C 1
ATOM 4843 O O . ALA A 1 617 ? -1.958 -23.291 -1.878 1.00 95.94 617 ALA A O 1
ATOM 4844 N N . VAL A 1 618 ? -0.847 -23.607 0.037 1.00 93.19 618 VAL A N 1
ATOM 4845 C CA . VAL A 1 618 ? -2.011 -24.090 0.802 1.00 93.19 618 VAL A CA 1
ATOM 4846 C C . VAL A 1 618 ? -2.776 -22.951 1.474 1.00 93.19 618 VAL A C 1
ATOM 4848 O O . VAL A 1 618 ? -4.001 -22.972 1.512 1.00 93.19 618 VAL A O 1
ATOM 4851 N N . SER A 1 619 ? -2.072 -21.966 2.035 1.00 92.56 619 SER A N 1
ATOM 4852 C CA . SER A 1 619 ? -2.684 -20.823 2.724 1.00 92.56 619 SER A CA 1
ATOM 4853 C C . SER A 1 619 ? -1.755 -19.612 2.746 1.00 92.56 619 SER A C 1
ATOM 4855 O O . SER A 1 619 ? -0.536 -19.731 2.589 1.00 92.56 619 SER A O 1
ATOM 4857 N N . GLY A 1 620 ? -2.314 -18.433 3.026 1.00 92.50 620 GLY A N 1
ATOM 4858 C CA . GLY A 1 620 ? -1.528 -17.224 3.270 1.00 92.50 620 GLY A CA 1
ATOM 4859 C C . GLY A 1 620 ? -0.605 -17.349 4.487 1.00 92.50 620 GLY A C 1
ATOM 4860 O O . GLY A 1 620 ? 0.479 -16.771 4.497 1.00 92.50 620 GLY A O 1
ATOM 4861 N N . LEU A 1 621 ? -0.978 -18.154 5.489 1.00 89.62 621 LEU A N 1
ATOM 4862 C CA . LEU A 1 621 ? -0.104 -18.462 6.623 1.00 89.62 621 LEU A CA 1
ATOM 4863 C C . LEU A 1 621 ? 1.167 -19.194 6.185 1.00 89.62 621 LEU A C 1
ATOM 4865 O O . LEU A 1 621 ? 2.255 -18.774 6.579 1.00 89.62 621 LEU A O 1
ATOM 4869 N N . GLN A 1 622 ? 1.032 -20.252 5.379 1.00 92.12 622 GLN A N 1
ATOM 4870 C CA . GLN A 1 622 ? 2.182 -20.997 4.862 1.00 92.12 622 GLN A CA 1
ATOM 4871 C C . GLN A 1 622 ? 3.108 -20.064 4.075 1.00 92.12 622 GLN A C 1
ATOM 4873 O O . GLN A 1 622 ? 4.302 -20.014 4.347 1.00 92.12 622 GLN A O 1
ATOM 4878 N N . ILE A 1 623 ? 2.540 -19.246 3.183 1.00 95.62 623 ILE A N 1
ATOM 4879 C CA . ILE A 1 623 ? 3.297 -18.280 2.376 1.00 95.62 623 ILE A CA 1
ATOM 4880 C C . ILE A 1 623 ? 4.127 -17.340 3.246 1.00 95.62 623 ILE A C 1
ATOM 4882 O O . ILE A 1 623 ? 5.308 -17.117 2.982 1.00 95.62 623 ILE A O 1
ATOM 4886 N N . LEU A 1 624 ? 3.530 -16.782 4.301 1.00 90.81 624 LEU A N 1
ATOM 4887 C CA . LEU A 1 624 ? 4.246 -15.871 5.188 1.00 90.81 624 LEU A CA 1
ATOM 4888 C C . LEU A 1 624 ? 5.368 -16.581 5.949 1.00 90.81 624 LEU A C 1
ATOM 4890 O O . LEU A 1 624 ? 6.444 -16.004 6.094 1.00 90.81 624 LEU A O 1
ATOM 4894 N N . GLN A 1 625 ? 5.162 -17.825 6.379 1.00 88.62 625 GLN A N 1
ATOM 4895 C CA . GLN A 1 625 ? 6.202 -18.619 7.039 1.00 88.62 625 GLN A CA 1
ATOM 4896 C C . GLN A 1 625 ? 7.361 -18.937 6.088 1.00 88.62 625 GLN A C 1
ATOM 4898 O O . GLN A 1 625 ? 8.519 -18.674 6.422 1.00 88.62 625 GLN A O 1
ATOM 4903 N N . ASP A 1 626 ? 7.054 -19.417 4.885 1.00 93.12 626 ASP A N 1
ATOM 4904 C CA . ASP A 1 626 ? 8.050 -19.734 3.863 1.00 93.12 626 ASP A CA 1
ATOM 4905 C C . ASP A 1 626 ? 8.833 -18.475 3.454 1.00 93.12 626 ASP A C 1
ATOM 4907 O O . ASP A 1 626 ? 10.056 -18.514 3.285 1.00 93.12 626 ASP A O 1
ATOM 4911 N N . SER A 1 627 ? 8.157 -17.318 3.384 1.00 93.88 627 SER A N 1
ATOM 4912 C CA . SER A 1 627 ? 8.789 -16.042 3.035 1.00 93.88 627 SER A CA 1
ATOM 4913 C C . SER A 1 627 ? 9.895 -15.643 4.020 1.00 93.88 627 SER A C 1
ATOM 4915 O O . SER A 1 627 ? 10.926 -15.116 3.604 1.00 93.88 627 SER A O 1
ATOM 4917 N N . GLU A 1 628 ? 9.765 -15.954 5.316 1.00 88.62 628 GLU A N 1
ATOM 4918 C CA . GLU A 1 628 ? 10.789 -15.633 6.323 1.00 88.62 628 GLU A CA 1
ATOM 4919 C C . GLU A 1 628 ? 12.098 -16.405 6.097 1.00 88.62 628 GLU A C 1
ATOM 4921 O O . GLU A 1 628 ? 13.197 -15.914 6.398 1.00 88.62 628 GLU A O 1
ATOM 4926 N N . VAL A 1 629 ? 12.004 -17.635 5.590 1.00 89.81 629 VAL A N 1
ATOM 4927 C CA . VAL A 1 629 ? 13.161 -18.458 5.209 1.00 89.81 629 VAL A CA 1
ATOM 4928 C C . VAL A 1 629 ? 13.722 -17.978 3.873 1.00 89.81 629 VAL A C 1
ATOM 4930 O O . VAL A 1 629 ? 14.929 -17.726 3.761 1.00 89.81 629 VAL A O 1
ATOM 4933 N N . ALA A 1 630 ? 12.845 -17.757 2.895 1.00 95.00 630 ALA A N 1
ATOM 4934 C CA . ALA A 1 630 ? 13.201 -17.282 1.566 1.00 95.00 630 ALA A CA 1
ATOM 4935 C C . ALA A 1 630 ? 13.957 -15.946 1.606 1.00 95.00 630 ALA A C 1
ATOM 4937 O O . ALA A 1 630 ? 15.018 -15.816 0.993 1.00 95.00 630 ALA A O 1
ATOM 4938 N N . TRP A 1 631 ? 13.508 -14.977 2.410 1.00 94.94 631 TRP A N 1
ATOM 4939 C CA . TRP A 1 631 ? 14.185 -13.686 2.569 1.00 94.94 631 TRP A CA 1
ATOM 4940 C C . TRP A 1 631 ? 15.622 -13.820 3.076 1.00 94.94 631 TRP A C 1
ATOM 4942 O O . TRP A 1 631 ? 16.516 -13.101 2.624 1.00 94.94 631 TRP A O 1
ATOM 4952 N N . ARG A 1 632 ? 15.887 -14.762 3.988 1.00 91.38 632 ARG A N 1
ATOM 4953 C CA . ARG A 1 632 ? 17.253 -15.040 4.460 1.00 91.38 632 ARG A CA 1
ATOM 4954 C C . ARG A 1 632 ? 18.106 -15.687 3.376 1.00 91.38 632 ARG A C 1
ATOM 4956 O O . ARG A 1 632 ? 19.263 -15.291 3.216 1.00 91.38 632 ARG A O 1
ATOM 4963 N N . ARG A 1 633 ? 17.552 -16.643 2.621 1.00 92.44 633 ARG A N 1
ATOM 4964 C CA . ARG A 1 633 ? 18.241 -17.265 1.480 1.00 92.44 633 ARG A CA 1
ATOM 4965 C C . ARG A 1 633 ? 18.583 -16.231 0.411 1.00 92.44 633 ARG A C 1
ATOM 4967 O O . ARG A 1 633 ? 19.716 -16.247 -0.074 1.00 92.44 633 ARG A O 1
ATOM 4974 N N . LEU A 1 634 ? 17.651 -15.331 0.095 1.00 94.69 634 LEU A N 1
ATOM 4975 C CA . LEU A 1 634 ? 17.849 -14.245 -0.862 1.00 94.69 634 LEU A CA 1
ATOM 4976 C C . LEU A 1 634 ? 18.880 -13.240 -0.354 1.00 94.69 634 LEU A C 1
ATOM 4978 O O . LEU A 1 634 ? 19.786 -12.874 -1.098 1.00 94.69 634 LEU A O 1
ATOM 4982 N N . LYS A 1 635 ? 18.814 -12.851 0.930 1.00 93.50 635 LYS A N 1
ATOM 4983 C CA . LYS A 1 635 ? 19.837 -11.986 1.529 1.00 93.50 635 LYS A CA 1
ATOM 4984 C C . LYS A 1 635 ? 21.221 -12.602 1.371 1.00 93.50 635 LYS A C 1
ATOM 4986 O O . LYS A 1 635 ? 22.119 -11.930 0.879 1.00 93.50 635 LYS A O 1
ATOM 4991 N N . ARG A 1 636 ? 21.391 -13.882 1.718 1.00 91.88 636 ARG A N 1
ATOM 4992 C CA . ARG A 1 636 ? 22.665 -14.587 1.522 1.00 91.88 636 ARG A CA 1
ATOM 4993 C C . ARG A 1 636 ? 23.088 -14.592 0.051 1.00 91.88 636 ARG A C 1
ATOM 4995 O O . ARG A 1 636 ? 24.243 -14.287 -0.217 1.00 91.88 636 ARG A O 1
ATOM 5002 N N . ALA A 1 637 ? 22.170 -14.889 -0.869 1.00 92.06 637 ALA A N 1
ATOM 5003 C CA . ALA A 1 637 ? 22.448 -14.926 -2.304 1.00 92.06 637 ALA A CA 1
ATOM 5004 C C . ALA A 1 637 ? 22.957 -13.579 -2.834 1.00 92.06 637 ALA A C 1
ATOM 5006 O O . ALA A 1 637 ? 23.888 -13.551 -3.624 1.00 92.06 637 ALA A O 1
ATOM 5007 N N . ILE A 1 638 ? 22.374 -12.465 -2.378 1.00 92.62 638 ILE A N 1
ATOM 5008 C CA . ILE A 1 638 ? 22.742 -11.120 -2.835 1.00 92.62 638 ILE A CA 1
ATOM 5009 C C . ILE A 1 638 ? 24.015 -10.626 -2.147 1.00 92.62 638 ILE A C 1
ATOM 5011 O O . ILE A 1 638 ? 24.869 -10.045 -2.810 1.00 92.62 638 ILE A O 1
ATOM 5015 N N . THR A 1 639 ? 24.156 -10.817 -0.830 1.00 91.81 639 THR A N 1
ATOM 5016 C CA . THR A 1 639 ? 25.249 -10.195 -0.060 1.00 91.81 639 THR A CA 1
ATOM 5017 C C . THR A 1 639 ? 26.503 -11.059 0.042 1.00 91.81 639 THR A C 1
ATOM 5019 O O . THR A 1 639 ? 27.596 -10.524 0.202 1.00 91.81 639 THR A O 1
ATOM 5022 N N . TYR A 1 640 ? 26.350 -12.383 -0.031 1.00 90.75 640 TYR A N 1
ATOM 5023 C CA . TYR A 1 640 ? 27.428 -13.373 0.040 1.00 90.75 640 TYR A CA 1
ATOM 5024 C C . TYR A 1 640 ? 27.257 -14.478 -1.022 1.00 90.75 640 TYR A C 1
ATOM 5026 O O . TYR A 1 640 ? 27.133 -15.653 -0.656 1.00 90.75 640 TYR A O 1
ATOM 5034 N N . PRO A 1 641 ? 27.237 -14.130 -2.325 1.00 89.69 641 PRO A N 1
ATOM 5035 C CA . PRO A 1 641 ? 26.936 -15.087 -3.387 1.00 89.69 641 PRO A CA 1
ATOM 5036 C C . PRO A 1 641 ? 27.952 -16.235 -3.481 1.00 89.69 641 PRO A C 1
ATOM 5038 O O . PRO A 1 641 ? 29.173 -16.033 -3.539 1.00 89.69 641 PRO A O 1
ATOM 5041 N N . GLY A 1 642 ? 27.433 -17.463 -3.549 1.00 86.38 642 GLY A N 1
ATOM 5042 C CA . GLY A 1 642 ? 28.159 -18.640 -4.023 1.00 86.38 642 GLY A CA 1
ATOM 5043 C C . GLY A 1 642 ? 28.175 -18.743 -5.553 1.00 86.38 642 GLY A C 1
ATOM 5044 O O . GLY A 1 642 ? 27.540 -17.955 -6.247 1.00 86.38 642 GLY A O 1
ATOM 5045 N N . ALA A 1 643 ? 28.872 -19.749 -6.095 1.00 83.25 643 ALA A N 1
ATOM 5046 C CA . ALA A 1 643 ? 28.929 -19.976 -7.546 1.00 83.25 643 ALA A CA 1
ATOM 5047 C C . ALA A 1 643 ? 27.532 -20.206 -8.153 1.00 83.25 643 ALA A C 1
ATOM 5049 O O . ALA A 1 643 ? 27.190 -19.623 -9.179 1.00 83.25 643 ALA A O 1
ATOM 5050 N N . PHE A 1 644 ? 26.700 -20.988 -7.461 1.00 86.25 644 PHE A N 1
ATOM 5051 C CA . PHE A 1 644 ? 25.313 -21.200 -7.854 1.00 86.25 644 PHE A CA 1
ATOM 5052 C C . PHE A 1 644 ? 24.490 -19.905 -7.817 1.00 86.25 644 PHE A C 1
ATOM 5054 O O . PHE A 1 644 ? 23.744 -19.650 -8.750 1.00 86.25 644 PHE A O 1
ATOM 5061 N N . ASP A 1 645 ? 24.647 -19.055 -6.795 1.00 88.69 645 ASP A N 1
ATOM 5062 C CA . ASP A 1 645 ? 23.901 -17.788 -6.701 1.00 88.69 645 ASP A CA 1
ATOM 5063 C C . ASP A 1 645 ? 24.244 -16.842 -7.852 1.00 88.69 645 ASP A C 1
ATOM 5065 O O . ASP A 1 645 ? 23.355 -16.217 -8.422 1.00 88.69 645 ASP A O 1
ATOM 5069 N N . MET A 1 646 ? 25.525 -16.778 -8.229 1.00 84.88 646 MET A N 1
ATOM 5070 C CA . MET A 1 646 ? 25.979 -16.011 -9.390 1.00 84.88 646 MET A CA 1
ATOM 5071 C C . MET A 1 646 ? 25.304 -16.486 -10.678 1.00 84.88 646 MET A C 1
ATOM 5073 O O . MET A 1 646 ? 24.892 -15.668 -11.498 1.00 84.88 646 MET A O 1
ATOM 5077 N N . HIS A 1 647 ? 25.155 -17.802 -10.844 1.00 84.38 647 HIS A N 1
ATOM 5078 C CA . HIS A 1 647 ? 24.430 -18.371 -11.973 1.00 84.38 647 HIS A CA 1
ATOM 5079 C C . HIS A 1 647 ? 22.922 -18.111 -11.866 1.00 84.38 647 HIS A C 1
ATOM 5081 O O . HIS A 1 647 ? 22.307 -17.660 -12.828 1.00 84.38 647 HIS A O 1
ATOM 5087 N N . ALA A 1 648 ? 22.307 -18.337 -10.706 1.00 85.44 648 ALA A N 1
ATOM 5088 C CA . ALA A 1 648 ? 20.868 -18.214 -10.506 1.00 85.44 648 ALA A CA 1
ATOM 5089 C C . ALA A 1 648 ? 20.369 -16.771 -10.671 1.00 85.44 648 ALA A C 1
ATOM 5091 O O . ALA A 1 648 ? 19.355 -16.543 -11.324 1.00 85.44 648 ALA A O 1
ATOM 5092 N N . LEU A 1 649 ? 21.118 -15.805 -10.134 1.00 86.00 649 LEU A N 1
ATOM 5093 C CA . LEU A 1 649 ? 20.785 -14.381 -10.144 1.00 86.00 649 LEU A CA 1
ATOM 5094 C C . LEU A 1 649 ? 21.389 -13.613 -11.328 1.00 86.00 649 LEU A C 1
ATOM 5096 O O . LEU A 1 649 ? 21.107 -12.432 -11.485 1.00 86.00 649 LEU A O 1
ATOM 5100 N N . GLY A 1 650 ? 22.227 -14.245 -12.155 1.00 73.06 650 GLY A N 1
ATOM 5101 C CA . GLY A 1 650 ? 22.887 -13.586 -13.283 1.00 73.06 650 GLY A CA 1
ATOM 5102 C C . GLY A 1 650 ? 21.906 -13.110 -14.361 1.00 73.06 650 GLY A C 1
ATOM 5103 O O . GLY A 1 650 ? 21.525 -13.868 -15.249 1.00 73.06 650 GLY A O 1
ATOM 5104 N N . VAL A 1 651 ? 21.490 -11.851 -14.324 1.00 60.16 651 VAL A N 1
ATOM 5105 C CA . VAL A 1 651 ? 20.597 -11.289 -15.350 1.00 60.16 651 VAL A CA 1
ATOM 5106 C C . VAL A 1 651 ? 21.366 -11.086 -16.670 1.00 60.16 651 VAL A C 1
ATOM 5108 O O . VAL A 1 651 ? 22.495 -10.595 -16.667 1.00 60.16 651 VAL A O 1
ATOM 5111 N N . GLY A 1 652 ? 20.774 -11.505 -17.796 1.00 50.53 652 GLY A N 1
ATOM 5112 C CA . GLY A 1 652 ? 21.338 -11.343 -19.147 1.00 50.53 652 GLY A CA 1
ATOM 5113 C C . GLY A 1 652 ? 21.392 -9.882 -19.628 1.00 50.53 652 GLY A C 1
ATOM 5114 O O . GLY A 1 652 ? 21.132 -8.953 -18.866 1.00 50.53 652 GLY A O 1
ATOM 5115 N N . ALA A 1 653 ? 21.748 -9.668 -20.900 1.00 40.38 653 ALA A N 1
ATOM 5116 C CA . ALA A 1 653 ? 21.786 -8.337 -21.520 1.00 40.38 653 ALA A CA 1
ATOM 5117 C C . ALA A 1 653 ? 20.390 -7.678 -21.516 1.00 40.38 653 ALA A C 1
ATOM 5119 O O . ALA A 1 653 ? 19.412 -8.319 -21.894 1.00 40.38 653 ALA A O 1
ATOM 5120 N N . ARG A 1 654 ? 20.287 -6.415 -21.084 1.00 39.06 654 ARG A N 1
ATOM 5121 C CA . ARG A 1 654 ? 19.026 -5.655 -20.967 1.00 39.06 654 ARG A CA 1
ATOM 5122 C C . ARG A 1 654 ? 18.935 -4.536 -21.991 1.00 39.06 654 ARG A C 1
ATOM 5124 O O . ARG A 1 654 ? 19.818 -3.697 -21.982 1.00 39.06 654 ARG A O 1
ATOM 5131 N N . SER A 1 655 ? 17.830 -4.390 -22.716 1.00 39.75 655 SER A N 1
ATOM 5132 C CA . SER A 1 655 ? 17.549 -3.153 -23.465 1.00 39.75 655 SER A CA 1
ATOM 5133 C C . SER A 1 655 ? 17.328 -1.964 -22.506 1.00 39.75 655 SER A C 1
ATOM 5135 O O . SER A 1 655 ? 16.537 -2.071 -21.562 1.00 39.75 655 SER A O 1
ATOM 5137 N N . VAL A 1 656 ? 18.041 -0.851 -22.722 1.00 38.88 656 VAL A N 1
ATOM 5138 C CA . VAL A 1 656 ? 17.938 0.396 -21.941 1.00 38.88 656 VAL A CA 1
ATOM 5139 C C . VAL A 1 656 ? 16.556 1.026 -22.125 1.00 38.88 656 VAL A C 1
ATOM 5141 O O . VAL A 1 656 ? 16.077 1.197 -23.247 1.00 38.88 656 VAL A O 1
ATOM 5144 N N . ASP A 1 657 ? 15.919 1.385 -21.008 1.00 44.56 657 ASP A N 1
ATOM 5145 C CA . ASP A 1 657 ? 14.625 2.066 -20.987 1.00 44.56 657 ASP A CA 1
ATOM 5146 C C . ASP A 1 657 ? 14.646 3.398 -21.753 1.00 44.56 657 ASP A C 1
ATOM 5148 O O . ASP A 1 657 ? 15.693 4.011 -21.943 1.00 44.56 657 ASP A O 1
ATOM 5152 N N . PHE A 1 658 ? 13.458 3.840 -22.182 1.00 41.12 658 PHE A N 1
ATOM 5153 C CA . PHE A 1 658 ? 13.197 5.040 -22.998 1.00 41.12 658 PHE A CA 1
ATOM 5154 C C . PHE A 1 658 ? 13.251 4.880 -24.535 1.00 41.12 658 PHE A C 1
ATOM 5156 O O . PHE A 1 658 ? 13.525 5.832 -25.262 1.00 41.12 658 PHE A O 1
ATOM 5163 N N . GLY A 1 659 ? 12.921 3.692 -25.062 1.00 37.19 659 GLY A N 1
ATOM 5164 C CA . GLY A 1 659 ? 12.745 3.478 -26.511 1.00 37.19 659 GLY A CA 1
ATOM 5165 C C . GLY A 1 659 ? 14.049 3.257 -27.289 1.00 37.19 659 GLY A C 1
ATOM 5166 O O . GLY A 1 659 ? 14.073 3.441 -28.506 1.00 37.19 659 GLY A O 1
ATOM 5167 N N . ARG A 1 660 ? 15.126 2.870 -26.594 1.00 46.56 660 ARG A N 1
ATOM 5168 C CA . ARG A 1 660 ? 16.448 2.585 -27.169 1.00 46.56 660 ARG A CA 1
ATOM 5169 C C . ARG A 1 660 ? 16.578 1.121 -27.601 1.00 46.56 660 ARG A C 1
ATOM 5171 O O . ARG A 1 660 ? 15.954 0.237 -27.022 1.00 46.56 660 ARG A O 1
ATOM 5178 N N . GLN A 1 661 ? 17.448 0.862 -28.579 1.00 33.22 661 GLN A N 1
ATOM 5179 C CA . GLN A 1 661 ? 17.858 -0.493 -28.988 1.00 33.22 661 GLN A CA 1
ATOM 5180 C C . GLN A 1 661 ? 19.162 -0.970 -28.312 1.00 33.22 661 GLN A C 1
ATOM 5182 O O . GLN A 1 661 ? 19.666 -2.040 -28.635 1.00 33.22 661 GLN A O 1
ATOM 5187 N N . GLU A 1 662 ? 19.730 -0.204 -27.378 1.00 33.09 662 GLU A N 1
ATOM 5188 C CA . GLU A 1 662 ? 21.015 -0.543 -26.748 1.00 33.09 662 GLU A CA 1
ATOM 5189 C C . GLU A 1 662 ? 20.840 -1.518 -25.580 1.00 33.09 662 GLU A C 1
ATOM 5191 O O . GLU A 1 662 ? 19.958 -1.317 -24.746 1.00 33.09 662 GLU A O 1
ATOM 5196 N N . ASN A 1 663 ? 21.700 -2.542 -25.502 1.00 31.77 663 ASN A N 1
ATOM 5197 C CA . ASN A 1 663 ? 21.710 -3.540 -24.433 1.00 31.77 663 ASN A CA 1
ATOM 5198 C C . ASN A 1 663 ? 22.802 -3.246 -23.377 1.00 31.77 663 ASN A C 1
ATOM 5200 O O . ASN A 1 663 ? 23.979 -3.168 -23.715 1.00 31.77 663 ASN A O 1
ATOM 5204 N N . VAL A 1 664 ? 22.451 -3.142 -22.091 1.00 37.25 664 VAL A N 1
ATOM 5205 C CA . VAL A 1 664 ? 23.374 -3.064 -20.945 1.00 37.25 664 VAL A CA 1
ATOM 5206 C C . VAL A 1 664 ? 23.484 -4.434 -20.282 1.00 37.25 664 VAL A C 1
ATOM 5208 O O . VAL A 1 664 ? 22.487 -5.035 -19.878 1.00 37.25 664 VAL A O 1
ATOM 5211 N N . HIS A 1 665 ? 24.708 -4.939 -20.147 1.00 34.06 665 HIS A N 1
ATOM 5212 C CA . HIS A 1 665 ? 24.985 -6.194 -19.453 1.00 34.06 665 HIS A CA 1
ATOM 5213 C C . HIS A 1 665 ? 25.076 -5.961 -17.937 1.00 34.06 665 HIS A C 1
ATOM 5215 O O . HIS A 1 665 ? 25.770 -5.059 -17.479 1.00 34.06 665 HIS A O 1
ATOM 5221 N N . VAL A 1 666 ? 24.403 -6.796 -17.136 1.00 41.88 666 VAL A N 1
ATOM 5222 C CA . VAL A 1 666 ? 24.360 -6.658 -15.662 1.00 41.88 666 VAL A CA 1
ATOM 5223 C C . VAL A 1 666 ? 25.718 -6.872 -14.989 1.00 41.88 666 VAL A C 1
ATOM 5225 O O . VAL A 1 666 ? 25.976 -6.342 -13.908 1.00 41.88 666 VAL A O 1
ATOM 5228 N N . LEU A 1 667 ? 26.593 -7.615 -15.658 1.00 40.41 667 LEU A N 1
ATOM 5229 C CA . LEU A 1 667 ? 27.979 -7.843 -15.296 1.00 40.41 667 LEU A CA 1
ATOM 5230 C C . LEU A 1 667 ? 28.826 -7.532 -16.533 1.00 40.41 667 LEU A C 1
ATOM 5232 O O . LEU A 1 667 ? 28.979 -8.382 -17.406 1.00 40.41 667 LEU A O 1
ATOM 5236 N N . HIS A 1 668 ? 29.372 -6.320 -16.634 1.00 42.91 668 HIS A N 1
ATOM 5237 C CA . HIS A 1 668 ? 30.290 -5.997 -17.733 1.00 42.91 668 HIS A CA 1
ATOM 5238 C C . HIS A 1 668 ? 31.588 -6.810 -17.590 1.00 42.91 668 HIS A C 1
ATOM 5240 O O . HIS A 1 668 ? 32.116 -6.939 -16.477 1.00 42.91 668 HIS A O 1
ATOM 5246 N N . HIS A 1 669 ? 32.105 -7.360 -18.694 1.00 40.53 669 HIS A N 1
ATOM 5247 C CA . HIS A 1 669 ? 33.486 -7.839 -18.755 1.00 40.53 669 HIS A CA 1
ATOM 5248 C C . HIS A 1 669 ? 34.402 -6.620 -18.660 1.00 40.53 669 HIS A C 1
ATOM 5250 O O . HIS A 1 669 ? 34.468 -5.812 -19.579 1.00 40.53 669 HIS A O 1
ATOM 5256 N N . ALA A 1 670 ? 35.072 -6.450 -17.522 1.00 38.06 670 ALA A N 1
ATOM 5257 C CA . ALA A 1 670 ? 36.173 -5.509 -17.439 1.00 38.06 670 ALA A CA 1
ATOM 5258 C C . ALA A 1 670 ? 37.420 -6.214 -17.984 1.00 38.06 670 ALA A C 1
ATOM 5260 O O . ALA A 1 670 ? 38.062 -6.971 -17.256 1.00 38.06 670 ALA A O 1
ATOM 5261 N N . GLU A 1 671 ? 37.786 -5.943 -19.236 1.00 36.50 671 GLU A N 1
ATOM 5262 C CA . GLU A 1 671 ? 39.137 -6.194 -19.772 1.00 36.50 671 GLU A CA 1
ATOM 5263 C C . GLU A 1 671 ? 40.156 -5.212 -19.152 1.00 36.50 671 GLU A C 1
ATOM 5265 O O . GLU A 1 671 ? 40.984 -4.611 -19.823 1.00 36.50 671 GLU A O 1
ATOM 5270 N N . ALA A 1 672 ? 40.069 -4.978 -17.841 1.00 44.16 672 ALA A N 1
ATOM 5271 C CA . ALA A 1 672 ? 41.011 -4.136 -17.120 1.00 44.16 672 ALA A CA 1
ATOM 5272 C C . ALA A 1 672 ? 42.149 -5.022 -16.604 1.00 44.16 672 ALA A C 1
ATOM 5274 O O . ALA A 1 672 ? 41.916 -5.948 -15.824 1.00 44.16 672 ALA A O 1
ATOM 5275 N N . HIS A 1 673 ? 43.382 -4.746 -17.022 1.00 47.22 673 HIS A N 1
ATOM 5276 C CA . HIS A 1 673 ? 44.564 -5.487 -16.573 1.00 47.22 673 HIS A CA 1
ATOM 5277 C C . HIS A 1 673 ? 45.014 -5.104 -15.146 1.00 47.22 673 HIS A C 1
ATOM 5279 O O . HIS A 1 673 ? 45.784 -5.844 -14.539 1.00 47.22 673 HIS A O 1
ATOM 5285 N N . ASP A 1 674 ? 44.482 -4.013 -14.573 1.00 58.00 674 ASP A N 1
ATOM 5286 C CA . ASP A 1 674 ? 44.870 -3.480 -13.260 1.00 58.00 674 ASP A CA 1
ATOM 5287 C C . ASP A 1 674 ? 43.784 -3.636 -12.168 1.00 58.00 674 ASP A C 1
ATOM 5289 O O . ASP A 1 674 ? 42.583 -3.445 -12.379 1.00 58.00 674 ASP A O 1
ATOM 5293 N N . THR A 1 675 ? 44.228 -3.962 -10.954 1.00 57.59 675 THR A N 1
ATOM 5294 C CA . THR A 1 675 ? 43.398 -4.260 -9.775 1.00 57.59 675 THR A CA 1
ATOM 5295 C C . THR A 1 675 ? 42.690 -3.009 -9.241 1.00 57.59 675 THR A C 1
ATOM 5297 O O . THR A 1 675 ? 41.546 -3.093 -8.786 1.00 57.59 675 THR A O 1
ATOM 5300 N N . VAL A 1 676 ? 43.326 -1.833 -9.338 1.00 59.38 676 VAL A N 1
ATOM 5301 C CA . VAL A 1 676 ? 42.750 -0.550 -8.891 1.00 59.38 676 VAL A CA 1
ATOM 5302 C C . VAL A 1 676 ? 41.607 -0.116 -9.809 1.00 59.38 676 VAL A C 1
ATOM 5304 O O . VAL A 1 676 ? 40.540 0.284 -9.333 1.00 59.38 676 VAL A O 1
ATOM 5307 N N . GLN A 1 677 ? 41.780 -0.276 -11.122 1.00 59.12 677 GLN A N 1
ATOM 5308 C CA . GLN A 1 677 ? 40.737 0.003 -12.112 1.00 59.12 677 GLN A CA 1
ATOM 5309 C C . GLN A 1 677 ? 39.530 -0.939 -11.963 1.00 59.12 677 GLN A C 1
ATOM 5311 O O . GLN A 1 677 ? 38.387 -0.478 -12.015 1.00 59.12 677 GLN A O 1
ATOM 5316 N N . LYS A 1 678 ? 39.750 -2.230 -11.665 1.00 58.28 678 LYS A N 1
ATOM 5317 C CA . LYS A 1 678 ? 38.660 -3.172 -11.332 1.00 58.28 678 LYS A CA 1
ATOM 5318 C C . LYS A 1 678 ? 37.869 -2.738 -10.093 1.00 58.28 678 LYS A C 1
ATOM 5320 O O . LYS A 1 678 ? 36.640 -2.782 -10.096 1.00 58.28 678 LYS A O 1
ATOM 5325 N N . LEU A 1 679 ? 38.551 -2.262 -9.049 1.00 58.84 679 LEU A N 1
ATOM 5326 C CA . LEU A 1 679 ? 37.917 -1.740 -7.830 1.00 58.84 679 LEU A CA 1
ATOM 5327 C C . LEU A 1 679 ? 37.086 -0.474 -8.080 1.00 58.84 679 LEU A C 1
ATOM 5329 O O . LEU A 1 679 ? 35.994 -0.333 -7.524 1.00 58.84 679 LEU A O 1
ATOM 5333 N N . ALA A 1 680 ? 37.560 0.425 -8.944 1.00 57.91 680 ALA A N 1
ATOM 5334 C CA . ALA A 1 680 ? 36.801 1.603 -9.358 1.00 57.91 680 ALA A CA 1
ATOM 5335 C C . ALA A 1 680 ? 35.536 1.218 -10.150 1.00 57.91 680 ALA A C 1
ATOM 5337 O O . ALA A 1 680 ? 34.458 1.764 -9.893 1.00 57.91 680 ALA A O 1
ATOM 5338 N N . ALA A 1 681 ? 35.639 0.220 -11.037 1.00 63.78 681 ALA A N 1
ATOM 5339 C CA . ALA A 1 681 ? 34.528 -0.264 -11.853 1.00 63.78 681 ALA A CA 1
ATOM 5340 C C . ALA A 1 681 ? 33.397 -0.905 -11.026 1.00 63.78 681 ALA A C 1
ATOM 5342 O O . ALA A 1 681 ? 32.231 -0.766 -11.405 1.00 63.78 681 ALA A O 1
ATOM 5343 N N . ILE A 1 682 ? 33.685 -1.517 -9.864 1.00 66.94 682 ILE A N 1
ATOM 5344 C CA . ILE A 1 682 ? 32.658 -2.105 -8.975 1.00 66.94 682 ILE A CA 1
ATOM 5345 C C . ILE A 1 682 ? 31.566 -1.087 -8.616 1.00 66.94 682 ILE A C 1
ATOM 5347 O O . ILE A 1 682 ? 30.393 -1.447 -8.554 1.00 66.94 682 ILE A O 1
ATOM 5351 N N . LYS A 1 683 ? 31.904 0.196 -8.416 1.00 60.06 683 LYS A N 1
ATOM 5352 C CA . LYS A 1 683 ? 30.908 1.220 -8.042 1.00 60.06 683 LYS A CA 1
ATOM 5353 C C . LYS A 1 683 ? 29.809 1.403 -9.093 1.00 60.06 683 LYS A C 1
ATOM 5355 O O . LYS A 1 683 ? 28.695 1.769 -8.708 1.00 60.06 683 LYS A O 1
ATOM 5360 N N . SER A 1 684 ? 30.136 1.143 -10.360 1.00 61.06 684 SER A N 1
ATOM 5361 C CA . SER A 1 684 ? 29.249 1.268 -11.524 1.00 61.06 684 SER A CA 1
ATOM 5362 C C . SER A 1 684 ? 28.470 -0.009 -11.858 1.00 61.06 684 SER A C 1
ATOM 5364 O O . SER A 1 684 ? 27.524 0.047 -12.637 1.00 61.06 684 SER A O 1
ATOM 5366 N N . GLN A 1 685 ? 28.828 -1.150 -11.255 1.00 72.19 685 GLN A N 1
ATOM 5367 C CA . GLN A 1 685 ? 28.120 -2.412 -11.475 1.00 72.19 685 GLN A CA 1
ATOM 5368 C C . GLN A 1 685 ? 26.743 -2.381 -10.808 1.00 72.19 685 GLN A C 1
ATOM 5370 O O . GLN A 1 685 ? 26.596 -1.902 -9.679 1.00 72.19 685 GLN A O 1
ATOM 5375 N N . LEU A 1 686 ? 25.745 -2.944 -11.494 1.00 75.94 686 LEU A N 1
ATOM 5376 C CA . LEU A 1 686 ? 24.371 -3.032 -10.992 1.00 75.94 686 LEU A CA 1
ATOM 5377 C C . LEU A 1 686 ? 24.272 -3.953 -9.765 1.00 75.94 686 LEU A C 1
ATOM 5379 O O . LEU A 1 686 ? 23.479 -3.682 -8.869 1.00 75.94 686 LEU A O 1
ATOM 5383 N N . TRP A 1 687 ? 25.114 -4.994 -9.703 1.00 85.38 687 TRP A N 1
ATOM 5384 C CA . TRP A 1 687 ? 25.263 -5.880 -8.546 1.00 85.38 687 TRP A CA 1
ATOM 5385 C C . TRP A 1 687 ? 26.719 -5.911 -8.065 1.00 85.38 687 TRP A C 1
ATOM 5387 O O . TRP A 1 687 ? 27.571 -6.625 -8.602 1.00 85.38 687 TRP A O 1
ATOM 5397 N N . ARG A 1 688 ? 27.023 -5.108 -7.043 1.00 85.06 688 ARG A N 1
ATOM 5398 C CA . ARG A 1 688 ? 28.401 -4.892 -6.566 1.00 85.06 688 ARG A CA 1
ATOM 5399 C C . ARG A 1 688 ? 29.005 -6.137 -5.933 1.00 85.06 688 ARG A C 1
ATOM 5401 O O . ARG A 1 688 ? 30.178 -6.430 -6.131 1.00 85.06 688 ARG A O 1
ATOM 5408 N N . GLU A 1 689 ? 28.209 -6.866 -5.169 1.00 88.94 689 GLU A N 1
ATOM 5409 C CA . GLU A 1 689 ? 28.624 -8.066 -4.450 1.00 88.94 689 GLU A CA 1
ATOM 5410 C C . GLU A 1 689 ? 28.891 -9.209 -5.427 1.00 88.94 689 GLU A C 1
ATOM 5412 O O . GLU A 1 689 ? 29.878 -9.928 -5.269 1.00 88.94 689 GLU A O 1
ATOM 5417 N N . GLY A 1 690 ? 28.074 -9.316 -6.480 1.00 83.94 690 GLY A N 1
ATOM 5418 C CA . GLY A 1 690 ? 28.321 -10.238 -7.582 1.00 83.94 690 GLY A CA 1
ATOM 5419 C C . GLY A 1 690 ? 29.619 -9.915 -8.321 1.00 83.94 690 GLY A C 1
ATOM 5420 O O . GLY A 1 690 ? 30.428 -10.810 -8.563 1.00 83.94 690 GLY A O 1
ATOM 5421 N N . ALA A 1 691 ? 29.876 -8.633 -8.599 1.00 82.88 691 ALA A N 1
ATOM 5422 C CA . ALA A 1 691 ? 31.140 -8.199 -9.192 1.00 82.88 691 ALA A CA 1
ATOM 5423 C C . ALA A 1 691 ? 32.347 -8.531 -8.294 1.00 82.88 691 ALA A C 1
ATOM 5425 O O . ALA A 1 691 ? 33.332 -9.080 -8.779 1.00 82.88 691 ALA A O 1
ATOM 5426 N N . ILE A 1 692 ? 32.258 -8.302 -6.976 1.00 84.19 692 ILE A N 1
ATOM 5427 C CA . ILE A 1 692 ? 33.308 -8.695 -6.017 1.00 84.19 692 ILE A CA 1
ATOM 5428 C C . ILE A 1 692 ? 33.532 -10.212 -6.036 1.00 84.19 692 ILE A C 1
ATOM 5430 O O . ILE A 1 692 ? 34.675 -10.666 -6.067 1.00 84.19 692 ILE A O 1
ATOM 5434 N N . ALA A 1 693 ? 32.463 -11.009 -6.021 1.00 84.62 693 ALA A N 1
ATOM 5435 C CA . ALA A 1 693 ? 32.571 -12.465 -6.005 1.00 84.62 693 ALA A CA 1
ATOM 5436 C C . ALA A 1 693 ? 33.171 -13.040 -7.298 1.00 84.62 693 ALA A C 1
ATOM 5438 O O . ALA A 1 693 ? 33.873 -14.051 -7.227 1.00 84.62 693 ALA A O 1
ATOM 5439 N N . ARG A 1 694 ? 32.923 -12.389 -8.443 1.00 82.25 694 ARG A N 1
ATOM 5440 C CA . ARG A 1 694 ? 33.484 -12.732 -9.756 1.00 82.25 694 ARG A CA 1
ATOM 5441 C C . ARG A 1 694 ? 34.942 -12.289 -9.898 1.00 82.25 694 ARG A C 1
ATOM 5443 O O . ARG A 1 694 ? 35.789 -13.101 -10.251 1.00 82.25 694 ARG A O 1
ATOM 5450 N N . ASP A 1 695 ? 35.227 -11.018 -9.616 1.00 79.81 695 ASP A N 1
ATOM 5451 C CA . ASP A 1 695 ? 36.508 -10.381 -9.952 1.00 79.81 695 ASP A CA 1
ATOM 5452 C C . ASP A 1 695 ? 37.570 -10.569 -8.856 1.00 79.81 695 ASP A C 1
ATOM 5454 O O . ASP A 1 695 ? 38.767 -10.513 -9.136 1.00 79.81 695 ASP A O 1
ATOM 5458 N N . PHE A 1 696 ? 37.149 -10.834 -7.612 1.00 83.44 696 PHE A N 1
ATOM 5459 C CA . PHE A 1 696 ? 38.025 -10.972 -6.444 1.00 83.44 696 PHE A CA 1
ATOM 5460 C C . PHE A 1 696 ? 37.749 -12.258 -5.633 1.00 83.44 696 PHE A C 1
ATOM 5462 O O . PHE A 1 696 ? 37.564 -12.197 -4.412 1.00 83.44 696 PHE A O 1
ATOM 5469 N N . PRO A 1 697 ? 37.764 -13.461 -6.243 1.00 81.06 697 PRO A N 1
ATOM 5470 C CA . PRO A 1 697 ? 37.322 -14.698 -5.590 1.00 81.06 697 PRO A CA 1
ATOM 5471 C C . PRO A 1 697 ? 38.152 -15.091 -4.358 1.00 81.06 697 PRO A C 1
ATOM 5473 O O . PRO A 1 697 ? 37.610 -15.690 -3.431 1.00 81.06 697 PRO A O 1
ATOM 5476 N N . ARG A 1 698 ? 39.442 -14.721 -4.315 1.00 83.88 698 ARG A N 1
ATOM 5477 C CA . ARG A 1 698 ? 40.341 -14.963 -3.168 1.00 83.88 698 ARG A CA 1
ATOM 5478 C C . ARG A 1 698 ? 40.153 -13.960 -2.022 1.00 83.88 698 ARG A C 1
ATOM 5480 O O . ARG A 1 698 ? 40.451 -14.292 -0.883 1.00 83.88 698 ARG A O 1
ATOM 5487 N N . LEU A 1 699 ? 39.655 -12.754 -2.314 1.00 84.69 699 LEU A N 1
ATOM 5488 C CA . LEU A 1 699 ? 39.474 -11.671 -1.334 1.00 84.69 699 LEU A CA 1
ATOM 5489 C C . LEU A 1 699 ? 38.008 -11.458 -0.930 1.00 84.69 699 LEU A C 1
ATOM 5491 O O . LEU A 1 699 ? 37.732 -10.693 -0.005 1.00 84.69 699 LEU A O 1
ATOM 5495 N N . LYS A 1 700 ? 37.050 -12.132 -1.581 1.00 85.38 700 LYS A N 1
ATOM 5496 C CA . LYS A 1 700 ? 35.612 -11.954 -1.318 1.00 85.38 700 LYS A CA 1
ATOM 5497 C C . LYS A 1 700 ? 35.225 -12.197 0.145 1.00 85.38 700 LYS A C 1
ATOM 5499 O O . LYS A 1 700 ? 34.327 -11.528 0.647 1.00 85.38 700 LYS A O 1
ATOM 5504 N N . SER A 1 701 ? 35.918 -13.105 0.840 1.00 85.25 701 SER A N 1
ATOM 5505 C CA . SER A 1 701 ? 35.697 -13.405 2.263 1.00 85.25 701 SER A CA 1
ATOM 5506 C C . SER A 1 701 ? 36.040 -12.235 3.190 1.00 85.25 701 SER A C 1
ATOM 5508 O O . SER A 1 701 ? 35.501 -12.179 4.287 1.00 85.25 701 SER A O 1
ATOM 5510 N N . ALA A 1 702 ? 36.874 -11.288 2.749 1.00 86.25 702 ALA A N 1
ATOM 5511 C CA . ALA A 1 702 ? 37.185 -10.058 3.477 1.00 86.25 702 ALA A CA 1
ATOM 5512 C C . ALA A 1 702 ? 36.379 -8.854 2.955 1.00 86.25 702 ALA A C 1
ATOM 5514 O O . ALA A 1 702 ? 35.848 -8.066 3.739 1.00 86.25 702 ALA A O 1
ATOM 5515 N N . LEU A 1 703 ? 36.241 -8.725 1.629 1.00 86.00 703 LEU A N 1
ATOM 5516 C CA . LEU A 1 703 ? 35.598 -7.569 0.994 1.00 86.00 703 LEU A CA 1
ATOM 5517 C C . LEU A 1 703 ? 34.080 -7.517 1.221 1.00 86.00 703 LEU A C 1
ATOM 5519 O O . LEU A 1 703 ? 33.535 -6.437 1.452 1.00 86.00 703 LEU A O 1
ATOM 5523 N N . LEU A 1 704 ? 33.387 -8.662 1.183 1.00 88.56 704 LEU A N 1
ATOM 5524 C CA . LEU A 1 704 ? 31.931 -8.699 1.363 1.00 88.56 704 LEU A CA 1
ATOM 5525 C C . LEU A 1 704 ? 31.511 -8.341 2.805 1.00 88.56 704 LEU A C 1
ATOM 5527 O O . LEU A 1 704 ? 30.631 -7.486 2.951 1.00 88.56 704 LEU A O 1
ATOM 5531 N N . PRO A 1 705 ? 32.154 -8.873 3.872 1.00 87.69 705 PRO A N 1
ATOM 5532 C CA . PRO A 1 705 ? 31.885 -8.409 5.234 1.00 87.69 705 PRO A CA 1
ATOM 5533 C C . PRO A 1 705 ? 32.215 -6.934 5.457 1.00 87.69 705 PRO A C 1
ATOM 5535 O O . PRO A 1 705 ? 31.454 -6.239 6.128 1.00 87.69 705 PRO A O 1
ATOM 5538 N N . ALA A 1 706 ? 33.307 -6.428 4.871 1.00 86.19 706 ALA A N 1
ATOM 5539 C CA . ALA A 1 706 ? 33.665 -5.014 4.977 1.00 86.19 706 ALA A CA 1
ATOM 5540 C C . ALA A 1 706 ? 32.594 -4.100 4.355 1.00 86.19 706 ALA A C 1
ATOM 5542 O O . ALA A 1 706 ? 32.228 -3.081 4.943 1.00 86.19 706 ALA A O 1
ATOM 5543 N N . LEU A 1 707 ? 32.039 -4.489 3.202 1.00 85.88 707 LEU A N 1
ATOM 5544 C CA . LEU A 1 707 ? 30.943 -3.765 2.560 1.00 85.88 707 LEU A CA 1
ATOM 5545 C C . LEU A 1 707 ? 29.660 -3.790 3.410 1.00 85.88 707 LEU A C 1
ATOM 5547 O O . LEU A 1 707 ? 29.011 -2.756 3.570 1.00 85.88 707 LEU A O 1
ATOM 5551 N N . GLU A 1 708 ? 29.307 -4.938 4.003 1.00 86.81 708 GLU A N 1
ATOM 5552 C CA . GLU A 1 708 ? 28.167 -5.041 4.930 1.00 86.81 708 GLU A CA 1
ATOM 5553 C C . GLU A 1 708 ? 28.369 -4.147 6.168 1.00 86.81 708 GLU A C 1
ATOM 5555 O O . GLU A 1 708 ? 27.457 -3.414 6.559 1.00 86.81 708 GLU A O 1
ATOM 5560 N N . LEU A 1 709 ? 29.576 -4.136 6.747 1.00 85.38 709 LEU A N 1
ATOM 5561 C CA . LEU A 1 709 ? 29.916 -3.299 7.898 1.00 85.38 709 LEU A CA 1
ATOM 5562 C C . LEU A 1 709 ? 29.813 -1.805 7.565 1.00 85.38 709 LEU A C 1
ATOM 5564 O O . LEU A 1 709 ? 29.256 -1.041 8.353 1.00 85.38 709 LEU A O 1
ATOM 5568 N N . ALA A 1 710 ? 30.269 -1.386 6.382 1.00 85.25 710 ALA A N 1
ATOM 5569 C CA . ALA A 1 710 ? 30.145 -0.000 5.931 1.00 85.25 710 ALA A CA 1
ATOM 5570 C C . ALA A 1 710 ? 28.675 0.463 5.878 1.00 85.25 710 ALA A C 1
ATOM 5572 O O . ALA A 1 710 ? 28.360 1.586 6.283 1.00 85.25 710 ALA A O 1
ATOM 5573 N N . HIS A 1 711 ? 27.754 -0.407 5.448 1.00 84.69 711 HIS A N 1
ATOM 5574 C CA . HIS A 1 711 ? 26.317 -0.115 5.471 1.00 84.69 711 HIS A CA 1
ATOM 5575 C C . HIS A 1 711 ? 25.751 -0.008 6.894 1.00 84.69 711 HIS A C 1
ATOM 5577 O O . HIS A 1 711 ? 24.924 0.870 7.156 1.00 84.69 711 HIS A O 1
ATOM 5583 N N . ILE A 1 712 ? 26.209 -0.855 7.821 1.00 83.12 712 ILE A N 1
ATOM 5584 C CA . ILE A 1 712 ? 25.822 -0.782 9.238 1.00 83.12 712 ILE A CA 1
ATOM 5585 C C . ILE A 1 712 ? 26.286 0.549 9.847 1.00 83.12 712 ILE A C 1
ATOM 5587 O O . ILE A 1 712 ? 25.475 1.268 10.436 1.00 83.12 712 ILE A O 1
ATOM 5591 N N . VAL A 1 713 ? 27.558 0.917 9.652 1.00 80.94 713 VAL A N 1
ATOM 5592 C CA . VAL A 1 713 ? 28.146 2.160 10.180 1.00 80.94 713 VAL A CA 1
ATOM 5593 C C . VAL A 1 713 ? 27.429 3.390 9.627 1.00 80.94 713 VAL A C 1
ATOM 5595 O O . VAL A 1 713 ? 27.008 4.247 10.403 1.00 80.94 713 VAL A O 1
ATOM 5598 N N . ARG A 1 714 ? 27.194 3.451 8.306 1.00 80.81 714 ARG A N 1
ATOM 5599 C CA . ARG A 1 714 ? 26.483 4.573 7.664 1.00 80.81 714 ARG A CA 1
ATOM 5600 C C . ARG A 1 714 ? 25.119 4.838 8.307 1.00 80.81 714 ARG A C 1
ATOM 5602 O O . ARG A 1 714 ? 24.726 5.991 8.463 1.00 80.81 714 ARG A O 1
ATOM 5609 N N . ARG A 1 715 ? 24.407 3.784 8.718 1.00 72.62 715 ARG A N 1
ATOM 5610 C CA . ARG A 1 715 ? 23.100 3.903 9.378 1.00 72.62 715 ARG A CA 1
ATOM 5611 C C . ARG A 1 715 ? 23.204 4.383 10.825 1.00 72.62 715 ARG A C 1
ATOM 5613 O O . ARG A 1 715 ? 22.373 5.182 11.247 1.00 72.62 715 ARG A O 1
ATOM 5620 N N . VAL A 1 716 ? 24.189 3.901 11.584 1.00 68.12 716 VAL A N 1
ATOM 5621 C CA . VAL A 1 716 ? 24.420 4.368 12.963 1.00 68.12 716 VAL A CA 1
ATOM 5622 C C . VAL A 1 716 ? 24.745 5.862 12.968 1.00 68.12 716 VAL A C 1
ATOM 5624 O O . VAL A 1 716 ? 24.190 6.593 13.785 1.00 68.12 716 VAL A O 1
ATOM 5627 N N . SER A 1 717 ? 25.552 6.331 12.013 1.00 62.91 717 SER A N 1
ATOM 5628 C CA . SER A 1 717 ? 25.874 7.755 11.870 1.00 62.91 717 SER A CA 1
ATOM 5629 C C . SER A 1 717 ? 24.663 8.602 11.460 1.00 62.91 717 SER A C 1
ATOM 5631 O O . SER A 1 717 ? 24.436 9.653 12.057 1.00 62.91 717 SER A O 1
ATOM 5633 N N . ALA A 1 718 ? 23.838 8.127 10.519 1.00 60.41 718 ALA A N 1
ATOM 5634 C CA . ALA A 1 718 ? 22.618 8.824 10.090 1.00 60.41 718 ALA A CA 1
ATOM 5635 C C . ALA A 1 718 ? 21.552 8.945 11.201 1.00 60.41 718 ALA A C 1
ATOM 5637 O O . ALA A 1 718 ? 20.763 9.878 11.194 1.00 60.41 718 ALA A O 1
ATOM 5638 N N . ARG A 1 719 ? 21.531 8.024 12.177 1.00 55.25 719 ARG A N 1
ATOM 5639 C CA . ARG A 1 719 ? 20.630 8.081 13.347 1.00 55.25 719 ARG A CA 1
ATOM 5640 C C . ARG A 1 719 ? 21.081 9.030 14.458 1.00 55.25 719 ARG A C 1
ATOM 5642 O O . ARG A 1 719 ? 20.309 9.265 15.373 1.00 55.25 719 ARG A O 1
ATOM 5649 N N . ARG A 1 720 ? 22.338 9.484 14.445 1.00 39.03 720 ARG A N 1
ATOM 5650 C CA . ARG A 1 720 ? 22.874 10.436 15.438 1.00 39.03 720 ARG A CA 1
ATOM 5651 C C . ARG A 1 720 ? 22.775 11.892 14.978 1.00 39.03 720 ARG A C 1
ATOM 5653 O O . ARG A 1 720 ? 23.056 12.784 15.765 1.00 39.03 720 ARG A O 1
ATOM 5660 N N . SER A 1 721 ? 22.450 12.111 13.706 1.00 37.81 721 SER A N 1
ATOM 5661 C CA . SER A 1 721 ? 22.446 13.420 13.040 1.00 37.81 721 SER A CA 1
ATOM 5662 C C . SER A 1 721 ? 21.039 13.959 12.746 1.00 37.81 721 SER A C 1
ATOM 5664 O O . SER A 1 721 ? 20.919 15.037 12.174 1.00 37.81 721 SER A O 1
ATOM 5666 N N . GLY A 1 722 ? 19.993 13.243 13.161 1.00 31.84 722 GLY A N 1
ATOM 5667 C CA . GLY A 1 722 ? 18.597 13.685 13.180 1.00 31.84 722 GLY A CA 1
ATOM 5668 C C . GLY A 1 722 ? 17.928 13.176 14.441 1.00 31.84 722 GLY A C 1
ATOM 5669 O O . GLY A 1 722 ? 16.975 13.845 14.889 1.00 31.84 722 GLY A O 1
#

Sequence (722 aa):
MMTVFTELLLQLLLFCGALTLIFTCHLLYLAGKVRRGPITDTILLFRWIILVASGAERDYSTVKDCPVLQQNLDCLQRALGHIDLISTDVFDTLLLRLPRSQRSRIIEGERRFARLLRQKGIRVSAEHLFRIRQLAEKLAYRALDVGGGLGEVRLVDIIARQITLLGFPASTVDERLSLEVAIEKTCLTANGPLAMALRQQRAAGIRIVAVSDTGLPTGILKELIDHFHGPGLIDAIYSSADIGATKRHGGMFPAVLAQEGVAPNRVLHIGDDRLADFEVPRQMGIHAAHLPKGRIRRLAARADGARMEAIRGVQHHLKRSGERVPNLEDRAAFGREVFGPIVAQFCLGIWLYASEAQVRGDAVLLFCARGGLGIRQVLERLLARLELPLNIRRENLLVSRLVAARAALMVRHPAVLDELGREFERKSFADVARALGVMRYDLPSEWLEDFRANRFFQKLDRPEAQALVEDIASQNNLFMSHLDILTKGKSRVILCDTGLYGSTQRLLAAGLPGFRFETIQFARSNYKGFSEDHFPRVSGLVVEENLYNPLKVETVILRYWQIIESLFEPNIPSVRQFTRTTDGNITSNAGETAYGRLDAAKGNALLAGVLQYVDNAVSGLQILQDSEVAWRRLKRAITYPGAFDMHALGVGARSVDFGRQENVHVLHHAEAHDTVQKLAAIKSQLWREGAIARDFPRLKSALLPALELAHIVRRVSARRSG